Protein AF-A0A953Y0J9-F1 (afdb_monomer)

Mean predicted aligned error: 14.59 Å

Nearest PDB structures (foldseek):
  4cnb-assembly2_B  TM=7.141E-01  e=1.937E-05  Mytilus galloprovincialis
  4cnb-assembly1_A  TM=7.232E-01  e=3.035E-05  Mytilus galloprovincialis
  4cn8-assembly1_A  TM=5.629E-01  e=8.719E-06  Mytilus galloprovincialis
  4cn9-assembly2_B  TM=5.737E-01  e=2.486E-05  Mytilus galloprovincialis
  6ylh-assembly1_v  TM=3.570E-01  e=8.103E-03  Saccharomyces cerevisiae

Solvent-accessible surface area (backbone atoms only — not comparable to full-atom values): 30878 Å² total; per-residue (Å²): 134,85,84,88,88,84,81,89,81,79,84,79,80,80,78,79,81,80,83,84,78,79,81,82,81,79,79,92,81,83,91,87,83,90,86,84,88,82,85,91,86,89,91,89,84,82,89,84,89,86,85,86,86,90,81,86,88,82,86,88,76,89,83,81,81,85,77,81,74,81,77,76,80,75,76,78,78,69,58,61,46,43,30,31,29,31,40,99,37,77,64,42,66,24,9,68,36,68,49,91,88,36,57,75,74,46,74,46,45,51,53,31,43,36,46,30,79,79,51,70,44,94,65,15,33,35,30,47,45,75,72,70,48,71,32,16,34,57,38,90,36,41,47,80,43,82,31,45,32,47,68,60,89,87,57,60,59,67,32,63,57,84,61,38,51,77,76,33,53,71,67,53,60,73,91,46,86,88,47,55,62,48,38,40,48,49,44,48,51,45,46,73,48,68,85,26,70,69,39,46,44,52,35,44,55,30,51,71,44,93,47,61,67,46,24,34,50,19,52,62,34,56,55,47,50,40,59,65,53,48,37,25,57,36,21,54,31,33,53,54,41,34,45,61,34,58,74,53,81,91,41,73,52,35,22,54,50,29,50,51,51,51,19,49,68,73,36,46,86,70,90,64,55,60,67,51,49,55,48,47,34,74,76,49,48,54,65,52,18,35,51,44,31,72,37,65,36,75,47,49,77,88,73,80,92,74,61,68,64,58,45,53,52,50,42,50,33,45,53,49,40,48,71,47,15,40,37,40,35,38,37,34,49,25,35,72,86,35,54,65,57,49,51,52,51,56,68,42,41,56,55,48,43,50,54,47,48,71,76,33,51,54,92,41,35,26,36,26,38,38,32,20,42,74,48,71,76,49,72,41,52,55,37,52,49,92,58,40,55,67,60,56,64,69,62,67,77,47,78,65,95,79,69,85,66,75,49,29,19,54,44,52,39,52,51,56,61,73,34,78,81,28,59,76,72,66,86,74,30,50,37,39,37,42,38,38,43,46,49,32,51,69,46,58,68,58,36,48,52,52,36,44,57,38,30,78,67,63,33,32,25,27,26,33,38,41,83,48,54,83,92,45,60,89,58,68,20,62,69,62,46,45,48,46,7,52,54,10,71,36,49,70,44,68,68,79,47,78,66,57,54,48,33,50,54,51,23,72,69,57,38,74,94,46,45,66,63,45,40,50,49,52,52,48,50,41,74,61,54,60,77,78,86,124

pLDDT: mean 79.39, std 17.41, range [27.94, 97.31]

Sequence (534 aa):
PAPEPGLLGGPEPEEPPPPVEPEPSEPEAPVEPPVEVEPVEPPVEAEPAEAPVAVLAEPDPAPVAPQEAPEPPAPAPPTEALYAVVREAEALNLRSGPGTSFGVVRVAKLGEWLRASGEVRSGWQELELADGRRAWGSSRFLELKRVPLAVDASRPELDTGEGDAQRFPTLAAHDHETEWYERAFEINRLVDGALTAHVLSGLRLALKDPRPLNRAFALRGLRRYPRELLLGVGSQGLVEGLIEQLSEVHEAFVPKVAAELLGRLAGDDEARDAEGWQTWWREHGEAEARELARGPLPVPAALAADGGTRVRELSGAVSRVRKQGLDVVFLLDVTKSMGEELRTVKSQVREIVSLLSLLLDTKKVRLGFVAYGDEVVDWQYLIPPARFPERLDEVQIFDDPKDATIEEGISVALRATFDKRMRWGKSKRRRVVLLLADAPPLDPDLCRQIVQAAARQDFVLSSLIAEPPDYAKHKPADAILTELAKLGGGEVAPLSSPEELLVHILTLAFGPDYVQDLRLLVRAYRDVRPQRVE

Secondary structure (DSSP, 8-state):
---------PPPPPPPPPP-PPPP-PPP-----PPPP---------------------PPPP--PPPPPPPPPPPPPPSEEEEEEE-S-SEEEEESSSSTTSPEEEEEETT-EEEEEEEEETTEEEEE-TTS-EEEEEGGGEEEEEEEEE--TTS-SS---TTHHHH-HHHH--S-GGGHHHHHHHHHHHHHS---HHHHHHHHHHTT-SSHHHHHHHHHHHTTS-HHHIIIIIHHHHHHHHHHHTT--S-THHHHHHHHHHHHHHTS-----HHHHHHHIIIIIHHHHHHHHHS-EE------S--HHHHHHHHHHHHHHHHH-EEEEEEEE-SSTTHHHHHHHHHHHHHHHHHHHHHS-TTTEEEEEEEESSSEEEEEEEE-GGGHHHHHHTPPPP--TT---S-B-HHHHHHHHTSGGG-PPPTTSEEEEEEEESS-BS-HHHHHHHHHHHHTTTEEEEEEEPPPPGGGTTS-SHHHHHHHHHHTEEEEEES--HHHHHHHHHHHHH-GGGHHHHHHHHHHHHHHS-----

Foldseek 3Di:
DDDDDDDDDDDDDDDDDDDDDDDDDDDDDDDDDDDDDDDDDDDDDDDDDDDDDDDDDDDDDDDDDDDDDPDDPDPDADFKWKKKFFADDQKWFWFLDADPPGDGPDIDGHLAIFTFPPDDDPQWTWTAALVRHITTTRNVRIDMDMFTWDADPVADLADQLPCLCVLCVQLVPQPPPPQVVLLLLVLLVLLVDDQALNSLSSLLSQLPHPDVLSVLSSLNSLSNHQLLCCLQRVGPSSLLSLLVQCPDDPFPSRNVSSLVSLCRNVSHNDDDHSVRSVVCCVPPSSVSNSVSNRGIDGHHPDDDPPPSVVSVLLSVLLVLQQVQAAEEEEEAEQAPQCVVVLVLCLVLLVVLLVVCVVSHVQVRYWYWYFYFWQATDDIGATDGSVCVSVVSVPDHRDYDVPDPDLAGNVLNSLVVCPDCVSVDDDLSHQAEYEYEDFGAHPDLPSLLVSLLVVLVSNYQYAYAHEHHPPVCVVPGNVVSNQVSNVSRVHHYDYSPDSLVVSLRVVCSSRHVVCSPSSSSSSVSCCVSPPDPPD

Structure (mmCIF, N/CA/C/O backbone):
data_AF-A0A953Y0J9-F1
#
_entry.id   AF-A0A953Y0J9-F1
#
loop_
_atom_site.group_PDB
_atom_site.id
_atom_site.type_symbol
_atom_site.label_atom_id
_atom_site.label_alt_id
_atom_site.label_comp_id
_atom_site.label_asym_id
_atom_site.label_entity_id
_atom_site.label_seq_id
_atom_site.pdbx_PDB_ins_code
_atom_site.Cartn_x
_atom_site.Cartn_y
_atom_site.Cartn_z
_atom_site.occupancy
_atom_site.B_iso_or_equiv
_atom_site.auth_seq_id
_atom_site.auth_comp_id
_atom_site.auth_asym_id
_atom_site.auth_atom_id
_atom_site.pdbx_PDB_model_num
ATOM 1 N N . PRO A 1 1 ? 4.252 13.970 -78.227 1.00 41.56 1 PRO A N 1
ATOM 2 C CA . PRO A 1 1 ? 2.897 14.559 -78.304 1.00 41.56 1 PRO A CA 1
ATOM 3 C C . PRO A 1 1 ? 2.414 14.980 -76.911 1.00 41.56 1 PRO A C 1
ATOM 5 O O . PRO A 1 1 ? 1.982 14.143 -76.127 1.00 41.56 1 PRO A O 1
ATOM 8 N N . ALA A 1 2 ? 2.559 16.272 -76.608 1.00 39.88 2 ALA A N 1
ATOM 9 C CA . AL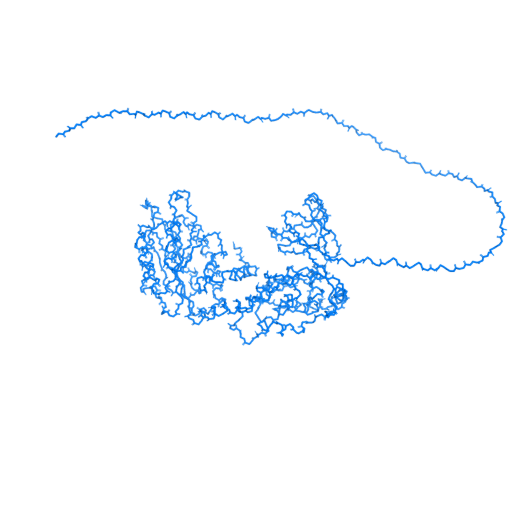A A 1 2 ? 1.744 16.935 -75.594 1.00 39.88 2 ALA A CA 1
ATOM 10 C C . ALA A 1 2 ? 0.282 17.007 -76.079 1.00 39.88 2 ALA A C 1
ATOM 12 O O . ALA A 1 2 ? 0.032 16.925 -77.288 1.00 39.88 2 ALA A O 1
ATOM 13 N N . PRO A 1 3 ? -0.660 17.180 -75.145 1.00 45.94 3 PRO A N 1
ATOM 14 C CA . PRO A 1 3 ? -1.316 18.483 -75.095 1.00 45.94 3 PRO A CA 1
ATOM 15 C C . PRO A 1 3 ? -1.404 19.066 -73.674 1.00 45.94 3 PRO A C 1
ATOM 17 O O . PRO A 1 3 ? -1.653 18.361 -72.700 1.00 45.94 3 PRO A O 1
ATOM 20 N N . GLU A 1 4 ? -1.189 20.379 -73.605 1.00 37.09 4 GLU A N 1
ATOM 21 C CA . GLU A 1 4 ? -1.528 21.296 -72.506 1.00 37.09 4 GLU A CA 1
ATOM 22 C C . GLU A 1 4 ? -3.006 21.788 -72.632 1.00 37.09 4 GLU A C 1
ATOM 24 O O . GLU A 1 4 ? -3.716 21.312 -73.521 1.00 37.09 4 GLU A O 1
ATOM 29 N N . PRO A 1 5 ? -3.461 22.851 -71.925 1.00 51.12 5 PRO A N 1
ATOM 30 C CA . PRO A 1 5 ? -3.711 22.974 -70.482 1.00 51.12 5 PRO A CA 1
ATOM 31 C C . PRO A 1 5 ? -5.147 23.492 -70.194 1.00 51.12 5 PRO A C 1
ATOM 33 O O . PRO A 1 5 ? -5.837 24.000 -71.076 1.00 51.12 5 PRO A O 1
ATOM 36 N N . GLY A 1 6 ? -5.602 23.427 -68.937 1.00 34.94 6 GLY A N 1
ATOM 37 C CA . GLY A 1 6 ? -6.931 23.904 -68.527 1.00 34.94 6 GLY A CA 1
ATOM 38 C C . GLY A 1 6 ? -6.943 24.634 -67.183 1.00 34.94 6 GLY A C 1
ATOM 39 O O . GLY A 1 6 ? -7.206 24.020 -66.162 1.00 34.94 6 GLY A O 1
ATOM 40 N N . LEU A 1 7 ? -6.650 25.937 -67.241 1.00 39.28 7 LEU A N 1
ATOM 41 C CA . LEU A 1 7 ? -7.246 27.064 -66.496 1.00 39.28 7 LEU A CA 1
ATOM 42 C C . LEU A 1 7 ? -7.455 26.982 -64.963 1.00 39.28 7 LEU A C 1
ATOM 44 O O . LEU A 1 7 ? -8.443 26.456 -64.468 1.00 39.28 7 LEU A O 1
ATOM 48 N N . LEU A 1 8 ? -6.555 27.684 -64.260 1.00 37.06 8 LEU A N 1
ATOM 49 C CA . LEU A 1 8 ? -6.815 28.820 -63.352 1.00 37.06 8 LEU A CA 1
ATOM 50 C C . LEU A 1 8 ? -8.078 28.774 -62.463 1.00 37.06 8 LEU A C 1
ATOM 52 O O . LEU A 1 8 ? -9.152 29.206 -62.874 1.00 37.06 8 LEU A O 1
ATOM 56 N N . GLY A 1 9 ? -7.878 28.433 -61.188 1.00 35.03 9 GLY A N 1
ATOM 57 C CA . GLY A 1 9 ? -8.677 28.921 -60.060 1.00 35.03 9 GLY A CA 1
ATOM 58 C C . GLY A 1 9 ? -7.736 29.595 -59.061 1.00 35.03 9 GLY A C 1
ATOM 59 O O . GLY A 1 9 ? -6.919 28.921 -58.440 1.00 35.03 9 GLY A O 1
ATOM 60 N N . GLY A 1 10 ? -7.772 30.927 -58.991 1.00 36.12 10 GLY A N 1
ATOM 61 C CA . GLY A 1 10 ? -7.053 31.698 -57.972 1.00 36.12 10 GLY A CA 1
ATOM 62 C C . GLY A 1 10 ? -7.687 31.523 -56.585 1.00 36.12 10 GLY A C 1
ATOM 63 O O . GLY A 1 10 ? -8.842 31.106 -56.505 1.00 36.12 10 GLY A O 1
ATOM 64 N N . PRO A 1 11 ? -6.948 31.824 -55.504 1.00 45.25 11 PRO A N 1
ATOM 65 C CA . PRO A 1 11 ? -7.455 31.698 -54.143 1.00 45.25 11 PRO A CA 1
ATOM 66 C C . PRO A 1 11 ? -8.556 32.734 -53.884 1.00 45.25 11 PRO A C 1
ATOM 68 O O . PRO A 1 11 ? -8.366 33.926 -54.134 1.00 45.25 11 PRO A O 1
ATOM 71 N N . GLU A 1 12 ? -9.703 32.275 -53.383 1.00 47.00 12 GLU A N 1
ATOM 72 C CA . GLU A 1 12 ? -10.682 33.147 -52.735 1.00 47.00 12 GLU A CA 1
ATOM 73 C C . GLU A 1 12 ? -10.021 33.806 -51.509 1.00 47.00 12 GLU A C 1
ATOM 75 O O . GLU A 1 12 ? -9.309 33.126 -50.765 1.00 47.00 12 GLU A O 1
ATOM 80 N N . PRO A 1 13 ? -10.190 35.121 -51.297 1.00 46.34 13 PRO A N 1
ATOM 81 C CA . PRO A 1 13 ? -9.700 35.769 -50.092 1.00 46.34 13 PRO A CA 1
ATOM 82 C C . PRO A 1 13 ? -10.580 35.356 -48.906 1.00 46.34 13 PRO A C 1
ATOM 84 O O . PRO A 1 13 ? -11.787 35.591 -48.924 1.00 46.34 13 PRO A O 1
ATOM 87 N N . GLU A 1 14 ? -9.978 34.757 -47.877 1.00 48.25 14 GLU A N 1
ATOM 88 C CA . GLU A 1 14 ? -10.623 34.592 -46.572 1.00 48.25 14 GLU A CA 1
ATOM 89 C C . GLU A 1 14 ? -11.014 35.971 -46.020 1.00 48.25 14 GLU A C 1
ATOM 91 O O . GLU A 1 14 ? -10.190 36.887 -45.928 1.00 48.25 14 GLU A O 1
ATOM 96 N N . GLU A 1 15 ? -12.294 36.121 -45.684 1.00 51.50 15 GLU A N 1
ATOM 97 C CA . GLU A 1 15 ? -12.830 37.299 -45.010 1.00 51.50 15 GLU A CA 1
ATOM 98 C C . GLU A 1 15 ? -12.150 37.489 -43.639 1.00 51.50 15 GLU A C 1
ATOM 100 O O . GLU A 1 15 ? -11.985 36.521 -42.891 1.00 51.50 15 GLU A O 1
ATOM 105 N N . PRO A 1 16 ? -11.761 38.723 -43.267 1.00 60.84 16 PRO A N 1
ATOM 106 C CA . PRO A 1 16 ? -11.213 38.987 -41.944 1.00 60.84 16 PRO A CA 1
ATOM 107 C C . PRO A 1 16 ? -12.293 38.797 -40.863 1.00 60.84 16 PRO A C 1
ATOM 109 O O . PRO A 1 16 ? -13.452 39.159 -41.087 1.00 60.84 16 PRO A O 1
ATOM 112 N N . PRO A 1 17 ? -11.935 38.276 -39.673 1.00 62.69 17 PRO A N 1
ATOM 113 C CA . PRO A 1 17 ? -12.894 38.084 -38.593 1.00 62.69 17 PRO A CA 1
ATOM 114 C C . PRO A 1 17 ? -13.471 39.431 -38.119 1.00 62.69 17 PRO A C 1
ATOM 116 O O . PRO A 1 17 ? -12.769 40.449 -38.143 1.00 62.69 17 PRO A O 1
ATOM 119 N N . PRO A 1 18 ? -14.741 39.457 -37.676 1.00 58.59 18 PRO A N 1
ATOM 120 C CA . PRO A 1 18 ? -15.395 40.681 -37.232 1.00 58.59 18 PRO A CA 1
ATOM 121 C C . PRO A 1 18 ? -14.730 41.249 -35.964 1.00 58.59 18 PRO A C 1
ATOM 123 O O . PRO A 1 18 ? -14.174 40.492 -35.163 1.00 58.59 18 PRO A O 1
ATOM 126 N N . PRO A 1 19 ? -14.775 42.579 -35.761 1.00 53.16 19 PRO A N 1
ATOM 127 C CA . PRO A 1 19 ? -14.197 43.212 -34.584 1.00 53.16 19 PRO A CA 1
ATOM 128 C C . PRO A 1 19 ? -14.924 42.762 -33.311 1.00 53.16 19 PRO A C 1
ATOM 130 O O . PRO A 1 19 ? -16.151 42.716 -33.264 1.00 53.16 19 PRO A O 1
ATOM 133 N N . VAL A 1 20 ? -14.142 42.451 -32.278 1.00 54.75 20 VAL A N 1
ATOM 134 C CA . VAL A 1 20 ? -14.625 42.144 -30.928 1.00 54.75 20 VAL A CA 1
ATOM 135 C C . VAL A 1 20 ? -15.276 43.402 -30.350 1.00 54.75 20 VAL A C 1
ATOM 137 O O . VAL A 1 20 ? -14.601 44.408 -30.124 1.00 54.75 20 VAL A O 1
ATOM 140 N N . GLU A 1 21 ? -16.591 43.354 -30.143 1.00 45.31 21 GLU A N 1
ATOM 141 C CA . GLU A 1 21 ? -17.321 44.379 -29.399 1.00 45.31 21 GLU A CA 1
ATOM 142 C C . GLU A 1 21 ? -16.913 44.333 -27.912 1.00 45.31 21 GLU A C 1
ATOM 144 O O . GLU A 1 21 ? -16.786 43.244 -27.347 1.00 45.31 21 GLU A O 1
ATOM 149 N N . PRO A 1 22 ? -16.672 45.487 -27.263 1.00 48.75 22 PRO A N 1
ATOM 150 C CA . PRO A 1 22 ? -16.340 45.534 -25.844 1.00 48.75 22 PRO A CA 1
ATOM 151 C C . PRO A 1 22 ? -17.555 45.156 -24.988 1.00 48.75 22 PRO A C 1
ATOM 153 O O . PRO A 1 22 ? -18.668 45.623 -25.237 1.00 48.75 22 PRO A O 1
ATOM 156 N N . GLU A 1 23 ? -17.329 44.328 -23.965 1.00 45.69 23 GLU A N 1
ATOM 157 C CA . GLU A 1 23 ? -18.358 43.934 -22.999 1.00 45.69 23 GLU A CA 1
ATOM 158 C C . GLU A 1 23 ? -19.020 45.161 -22.338 1.00 45.69 23 GLU A C 1
ATOM 160 O O . GLU A 1 23 ? -18.331 46.128 -21.986 1.00 45.69 23 GLU A O 1
ATOM 165 N N . PRO A 1 24 ? -20.351 45.144 -22.147 1.00 42.44 24 PRO A N 1
ATOM 166 C CA . PRO A 1 24 ? -21.069 46.243 -21.528 1.00 42.44 24 PRO A CA 1
ATOM 167 C C . PRO A 1 24 ? -20.784 46.293 -20.023 1.00 42.44 24 PRO A C 1
ATOM 169 O O . PRO A 1 24 ? -21.099 45.373 -19.272 1.00 42.44 24 PRO A O 1
ATOM 172 N N . SER A 1 25 ? -20.228 47.418 -19.579 1.00 47.56 25 SER A N 1
ATOM 173 C CA . SER A 1 25 ? -20.209 47.835 -18.179 1.00 47.56 25 SER A CA 1
ATOM 174 C C . SER A 1 25 ? -21.644 47.984 -17.665 1.00 47.56 25 SER A C 1
ATOM 176 O O . SER A 1 25 ? -22.372 48.872 -18.119 1.00 47.56 25 SER A O 1
ATOM 178 N N . GLU A 1 26 ? -22.054 47.125 -16.733 1.00 42.53 26 GLU A N 1
ATOM 179 C CA . GLU A 1 26 ? -23.342 47.254 -16.050 1.00 42.53 26 GLU A CA 1
ATOM 180 C C . GLU A 1 26 ? -23.350 48.407 -15.024 1.00 42.53 26 GLU A C 1
ATOM 182 O O . GLU A 1 26 ? -22.299 48.795 -14.506 1.00 42.53 26 GLU A O 1
ATOM 187 N N . PRO A 1 27 ? -24.531 49.005 -14.776 1.00 41.66 27 PRO A N 1
ATOM 188 C CA . PRO A 1 27 ? -24.661 50.392 -14.350 1.00 41.66 27 PRO A CA 1
ATOM 189 C C . PRO A 1 27 ? -24.643 50.580 -12.828 1.00 41.66 27 PRO A C 1
ATOM 191 O O . PRO A 1 27 ? -25.294 49.852 -12.079 1.00 41.66 27 PRO A O 1
ATOM 194 N N . GLU A 1 28 ? -23.981 51.650 -12.384 1.00 42.78 28 GLU A N 1
ATOM 195 C CA . GLU A 1 28 ? -24.227 52.261 -11.076 1.00 42.78 28 GLU A CA 1
ATOM 196 C C . GLU A 1 28 ? -25.669 52.793 -10.994 1.00 42.78 28 GLU A C 1
ATOM 198 O O . GLU A 1 28 ? -26.150 53.492 -11.889 1.00 42.78 28 GLU A O 1
ATOM 203 N N . ALA A 1 29 ? -26.339 52.508 -9.876 1.00 41.97 29 ALA A N 1
ATOM 204 C CA . ALA A 1 29 ? -27.599 53.125 -9.467 1.00 41.97 29 ALA A CA 1
ATOM 205 C C . ALA A 1 29 ? -27.553 53.466 -7.954 1.00 41.97 29 ALA A C 1
ATOM 207 O O . ALA A 1 29 ? -26.759 52.872 -7.225 1.00 41.97 29 ALA A O 1
ATOM 208 N N . PRO A 1 30 ? -28.336 54.456 -7.477 1.00 41.94 30 PRO A N 1
ATOM 209 C CA . PRO A 1 30 ? -27.797 55.540 -6.650 1.00 41.94 30 PRO A CA 1
ATOM 210 C C . PRO A 1 30 ? -28.128 55.512 -5.139 1.00 41.94 30 PRO A C 1
ATOM 212 O O . PRO A 1 30 ? -29.085 54.894 -4.689 1.00 41.94 30 PRO A O 1
ATOM 215 N N . VAL A 1 31 ? -27.286 56.271 -4.424 1.00 46.12 31 VAL A N 1
ATOM 216 C CA . VAL A 1 31 ? -27.295 56.888 -3.072 1.00 46.12 31 VAL A CA 1
ATOM 217 C C . VAL A 1 31 ? -28.634 57.020 -2.320 1.00 46.12 31 VAL A C 1
ATOM 219 O O . VAL A 1 31 ? -29.595 57.485 -2.914 1.00 46.12 31 VAL A O 1
ATOM 222 N N . GLU A 1 32 ? -28.614 56.830 -0.985 1.00 40.16 32 GLU A N 1
ATOM 223 C CA . GLU A 1 32 ? -29.339 57.651 0.023 1.00 40.16 32 GLU A CA 1
ATOM 224 C C . GLU A 1 32 ? -28.643 57.596 1.428 1.00 40.16 32 GLU A C 1
ATOM 226 O O . GLU A 1 32 ? -27.795 56.725 1.634 1.00 40.16 32 GLU A O 1
ATOM 231 N N . PRO A 1 33 ? -28.868 58.569 2.353 1.00 46.34 33 PRO A N 1
ATOM 232 C CA . PRO A 1 33 ? -27.852 59.208 3.220 1.00 46.34 33 PRO A CA 1
ATOM 233 C C . PRO A 1 33 ? -27.797 58.684 4.681 1.00 46.34 33 PRO A C 1
ATOM 235 O O . PRO A 1 33 ? -28.583 57.811 5.048 1.00 46.34 33 PRO A O 1
ATOM 238 N N . PRO A 1 34 ? -26.873 59.183 5.543 1.00 41.00 34 PRO A N 1
ATOM 239 C CA . PRO A 1 34 ? -26.620 58.588 6.856 1.00 41.00 34 PRO A CA 1
ATOM 240 C C . PRO A 1 34 ? -27.686 58.978 7.887 1.00 41.00 34 PRO A C 1
ATOM 242 O O . PRO A 1 34 ? -28.105 60.133 7.949 1.00 41.00 34 PRO A O 1
ATOM 245 N N . VAL A 1 35 ? -28.082 58.021 8.732 1.00 44.56 35 VAL A N 1
ATOM 246 C CA . VAL A 1 35 ? -28.943 58.277 9.894 1.00 44.56 35 VAL A CA 1
ATOM 247 C C . VAL A 1 35 ? -28.078 58.540 11.124 1.00 44.56 35 VAL A C 1
ATOM 249 O O . VAL A 1 35 ? -27.205 57.753 11.489 1.00 44.56 35 VAL A O 1
ATOM 252 N N . GLU A 1 36 ? -28.345 59.700 11.702 1.00 38.47 36 GLU A N 1
ATOM 253 C CA . GLU A 1 36 ? -27.726 60.354 12.847 1.00 38.47 36 GLU A CA 1
ATOM 254 C C . GLU A 1 36 ? -28.072 59.645 14.171 1.00 38.47 36 GLU A C 1
ATOM 256 O O . GLU A 1 36 ? -29.172 59.122 14.355 1.00 38.47 36 GLU A O 1
ATOM 261 N N . VAL A 1 37 ? -27.101 59.611 15.085 1.00 44.25 37 VAL A N 1
ATOM 262 C CA . VAL A 1 37 ? -27.178 59.024 16.431 1.00 44.25 37 VAL A CA 1
ATOM 263 C C . VAL A 1 37 ? -27.525 60.123 17.428 1.00 44.25 37 VAL A C 1
ATOM 265 O O . VAL A 1 37 ? -26.830 61.129 17.422 1.00 44.25 37 VAL A O 1
ATOM 268 N N . GLU A 1 38 ? -28.485 59.901 18.332 1.00 39.75 38 GLU A N 1
ATOM 269 C CA . GLU A 1 38 ? -28.711 60.704 19.553 1.00 39.75 38 GLU A CA 1
ATOM 270 C C . GLU A 1 38 ? -29.519 59.886 20.607 1.00 39.75 38 GLU A C 1
ATOM 272 O O . GLU A 1 38 ? -30.069 58.841 20.252 1.00 39.75 38 GLU A O 1
ATOM 277 N N . PRO A 1 39 ? -29.493 60.223 21.919 1.00 44.19 39 PRO A N 1
ATOM 278 C CA . PRO A 1 39 ? -28.863 59.369 22.935 1.00 44.19 39 PRO A CA 1
ATOM 279 C C . PRO A 1 39 ? -29.790 58.798 24.036 1.00 44.19 39 PRO A C 1
ATOM 281 O O . PRO A 1 39 ? -30.981 59.077 24.126 1.00 44.19 39 PRO A O 1
ATOM 284 N N . VAL A 1 40 ? -29.162 57.974 24.883 1.00 42.91 40 VAL A N 1
ATOM 285 C CA . VAL A 1 40 ? -29.606 57.347 26.148 1.00 42.91 40 VAL A CA 1
ATOM 286 C C . VAL A 1 40 ? -29.927 58.375 27.244 1.00 42.91 40 VAL A C 1
ATOM 288 O O . VAL A 1 40 ? -29.127 59.291 27.391 1.00 42.91 40 VAL A O 1
ATOM 291 N N . GLU A 1 41 ? -30.981 58.156 28.062 1.00 38.28 41 GLU A N 1
ATOM 292 C CA . GLU A 1 41 ? -31.022 58.341 29.545 1.00 38.28 41 GLU A CA 1
ATOM 293 C C . GLU A 1 41 ? -32.417 57.991 30.181 1.00 38.28 41 GLU A C 1
ATOM 295 O O . GLU A 1 41 ? -33.356 57.783 29.416 1.00 38.28 41 GLU A O 1
ATOM 300 N N . PRO A 1 42 ? -32.596 57.788 31.520 1.00 46.62 42 PRO A N 1
ATOM 301 C CA . PRO A 1 42 ? -32.577 56.444 32.128 1.00 46.62 42 PRO A CA 1
ATOM 302 C C . PRO A 1 42 ? -33.807 56.193 33.092 1.00 46.62 42 PRO A C 1
ATOM 304 O O . PRO A 1 42 ? -34.894 56.648 32.739 1.00 46.62 42 PRO A O 1
ATOM 307 N N . PRO A 1 43 ? -33.774 55.422 34.220 1.00 53.34 43 PRO A N 1
ATOM 308 C CA . PRO A 1 43 ? -34.916 54.614 34.689 1.00 53.34 43 PRO A CA 1
ATOM 309 C C . PRO A 1 43 ? -35.698 55.224 35.875 1.00 53.34 43 PRO A C 1
ATOM 311 O O . PRO A 1 43 ? -35.191 56.094 36.580 1.00 53.34 43 PRO A O 1
ATOM 314 N N . VAL A 1 44 ? -36.903 54.713 36.171 1.00 39.97 44 VAL A N 1
ATOM 315 C CA . VAL A 1 44 ? -37.575 54.964 37.464 1.00 39.97 44 VAL A CA 1
ATOM 316 C C . VAL A 1 44 ? -38.242 53.692 37.992 1.00 39.97 44 VAL A C 1
ATOM 318 O O . VAL A 1 44 ? -39.017 53.032 37.303 1.00 39.97 44 VAL A O 1
ATOM 321 N N . GLU A 1 45 ? -37.889 53.379 39.233 1.00 33.78 45 GLU A N 1
ATOM 322 C CA . GLU A 1 45 ? -38.284 52.251 40.071 1.00 33.78 45 GLU A CA 1
ATOM 323 C C . GLU A 1 45 ? -39.303 52.712 41.144 1.00 33.78 45 GLU A C 1
ATOM 325 O O . GLU A 1 45 ? -39.308 53.883 41.522 1.00 33.78 45 GLU A O 1
ATOM 330 N N . ALA A 1 46 ? -40.075 51.744 41.663 1.00 31.88 46 ALA A N 1
ATOM 331 C CA . ALA A 1 46 ? -40.767 51.686 42.968 1.00 31.88 46 ALA A CA 1
ATOM 332 C C . ALA A 1 46 ? -42.151 52.367 43.193 1.00 31.88 46 ALA A C 1
ATOM 334 O O . ALA A 1 46 ? -42.239 53.576 43.364 1.00 31.88 46 ALA A O 1
ATOM 335 N N . GLU A 1 47 ? -43.185 51.498 43.293 1.00 33.62 47 GLU A N 1
ATOM 336 C CA . GLU A 1 47 ? -44.129 51.255 44.432 1.00 33.62 47 GLU A CA 1
ATOM 337 C C . GLU A 1 47 ? -44.947 52.408 45.096 1.00 33.62 47 GLU A C 1
ATOM 339 O O . GLU A 1 47 ? -44.610 53.570 44.895 1.00 33.62 47 GLU A O 1
ATOM 344 N N . PRO A 1 48 ? -45.990 52.162 45.954 1.00 44.66 48 PRO A N 1
ATOM 345 C CA . PRO A 1 48 ? -46.561 50.893 46.473 1.00 44.66 48 PRO A CA 1
ATOM 346 C C . PRO A 1 48 ? -48.121 50.780 46.546 1.00 44.66 48 PRO A C 1
ATOM 348 O O . PRO A 1 48 ? -48.866 51.741 46.399 1.00 44.66 48 PRO A O 1
ATOM 351 N N . ALA A 1 49 ? -48.554 49.545 46.849 1.00 31.56 49 ALA A N 1
ATOM 352 C CA . ALA A 1 49 ? -49.611 49.063 47.766 1.00 31.56 49 ALA A CA 1
ATOM 353 C C . ALA A 1 49 ? -50.969 49.780 47.964 1.00 31.56 49 ALA A C 1
ATOM 355 O O . ALA A 1 49 ? -51.041 50.896 48.462 1.00 31.56 49 ALA A O 1
ATOM 356 N N . GLU A 1 50 ? -52.043 48.980 47.879 1.00 33.88 50 GLU A N 1
ATOM 357 C CA . GLU A 1 50 ? -53.120 48.987 48.882 1.00 33.88 50 GLU A CA 1
ATOM 358 C C . GLU A 1 50 ? -53.722 47.574 49.059 1.00 33.88 50 GLU A C 1
ATOM 360 O O . GLU A 1 50 ? -54.005 46.857 48.101 1.00 33.88 50 GLU A O 1
ATOM 365 N N . ALA A 1 51 ? -53.897 47.178 50.318 1.00 35.16 51 ALA A N 1
ATOM 366 C CA . ALA A 1 51 ? -54.640 46.017 50.820 1.00 35.16 51 ALA A CA 1
ATOM 367 C C . ALA A 1 51 ? -55.589 46.543 51.927 1.00 35.16 51 ALA A C 1
ATOM 369 O O . ALA A 1 51 ? -55.458 47.718 52.278 1.00 35.16 51 ALA A O 1
ATOM 370 N N . PRO A 1 52 ? -56.429 45.749 52.628 1.00 49.03 52 PRO A N 1
ATOM 371 C CA . PRO A 1 52 ? -56.998 44.415 52.378 1.00 49.03 52 PRO A CA 1
ATOM 372 C C . PRO A 1 52 ? -58.541 44.389 52.595 1.00 49.03 52 PRO A C 1
ATOM 374 O O . PRO A 1 52 ? -59.110 45.318 53.159 1.00 49.03 52 PRO A O 1
ATOM 377 N N . VAL A 1 53 ? -59.231 43.279 52.295 1.00 35.78 53 VAL A N 1
ATOM 378 C CA . VAL A 1 53 ? -60.453 42.906 53.049 1.00 35.78 53 VAL A CA 1
ATOM 379 C C . VAL A 1 53 ? -60.453 41.403 53.317 1.00 35.78 53 VAL A C 1
ATOM 381 O O . VAL A 1 53 ? -60.392 40.587 52.402 1.00 35.78 53 VAL A O 1
ATOM 384 N N . ALA A 1 54 ? -60.497 41.066 54.604 1.00 34.97 54 ALA A N 1
ATOM 385 C CA . ALA A 1 54 ? -60.518 39.720 55.150 1.00 34.97 54 ALA A CA 1
ATOM 386 C C . ALA A 1 54 ? -61.937 39.133 55.156 1.00 34.97 54 ALA A C 1
ATOM 388 O O . ALA A 1 54 ? -62.874 39.803 55.590 1.00 34.97 54 ALA A O 1
ATOM 389 N N . VAL A 1 55 ? -62.076 37.857 54.780 1.00 39.12 55 VAL A N 1
ATOM 390 C CA . VAL A 1 55 ? -63.247 37.039 55.124 1.00 39.12 55 VAL A CA 1
ATOM 391 C C . VAL A 1 55 ? -62.787 35.655 55.601 1.00 39.12 55 VAL A C 1
ATOM 393 O O . VAL A 1 55 ? -62.242 34.861 54.846 1.00 39.12 55 VAL A O 1
ATOM 396 N N . LEU A 1 56 ? -62.969 35.486 56.910 1.00 36.84 56 LEU A N 1
ATOM 397 C CA . LEU A 1 56 ? -63.190 34.314 57.768 1.00 36.84 56 LEU A CA 1
ATOM 398 C C . LEU A 1 56 ? -63.048 32.895 57.176 1.00 36.84 56 LEU A C 1
ATOM 400 O O . LEU A 1 56 ? -63.702 32.526 56.207 1.00 36.84 56 LEU A O 1
ATOM 404 N N . ALA A 1 57 ? -62.252 32.088 57.884 1.00 36.25 57 ALA A N 1
ATOM 405 C CA . ALA A 1 57 ? -61.992 30.670 57.662 1.00 36.25 57 ALA A CA 1
ATOM 406 C C . ALA A 1 57 ? -63.065 29.744 58.273 1.00 36.25 57 ALA A C 1
ATOM 408 O O . ALA A 1 57 ? -63.542 29.989 59.381 1.00 36.25 57 ALA A O 1
ATOM 409 N N . GLU A 1 58 ? -63.326 28.624 57.593 1.00 40.09 58 GLU A N 1
ATOM 410 C CA . GLU A 1 58 ? -63.929 27.393 58.130 1.00 40.09 58 GLU A CA 1
ATOM 411 C C . GLU A 1 58 ? -63.009 26.186 57.809 1.00 40.09 58 GLU A C 1
ATOM 413 O O . GLU A 1 58 ? -62.184 26.294 56.899 1.00 40.09 58 GLU A O 1
ATOM 418 N N . PRO A 1 59 ? -63.061 25.080 58.586 1.00 46.34 59 PRO A N 1
ATOM 419 C CA . PRO A 1 59 ? -61.935 24.154 58.749 1.00 46.34 59 PRO A CA 1
ATOM 420 C C . PRO A 1 59 ? -61.864 23.006 57.720 1.00 46.34 59 PRO A C 1
ATOM 422 O O . PRO A 1 59 ? -62.869 22.569 57.165 1.00 46.34 59 PRO A O 1
ATOM 425 N N . ASP A 1 60 ? -60.635 22.510 57.534 1.00 40.31 60 ASP A N 1
ATOM 426 C CA . ASP A 1 60 ? -60.164 21.478 56.591 1.00 40.31 60 ASP A CA 1
ATOM 427 C C . ASP A 1 60 ? -60.926 20.138 56.592 1.00 40.31 60 ASP A C 1
ATOM 429 O O . ASP A 1 60 ? -61.146 19.543 57.654 1.00 40.31 60 ASP A O 1
ATOM 433 N N . PRO A 1 61 ? -61.107 19.524 55.407 1.00 43.44 61 PRO A N 1
ATOM 434 C CA . PRO A 1 61 ? -61.017 18.086 55.232 1.00 43.44 61 PRO A CA 1
ATOM 435 C C . PRO A 1 61 ? -59.673 17.729 54.568 1.00 43.44 61 PRO A C 1
ATOM 437 O O . PRO A 1 61 ? -59.425 18.076 53.415 1.00 43.44 61 PRO A O 1
ATOM 440 N N . ALA A 1 62 ? -58.809 16.975 55.255 1.00 49.56 62 ALA A N 1
ATOM 441 C CA . ALA A 1 62 ? -57.684 16.298 54.596 1.00 49.56 62 ALA A CA 1
ATOM 442 C C . ALA A 1 62 ? -58.222 15.422 53.448 1.00 49.56 62 ALA A C 1
ATOM 444 O O . ALA A 1 62 ? -59.258 14.778 53.663 1.00 49.56 62 ALA A O 1
ATOM 445 N N . PRO A 1 63 ? -57.570 15.358 52.260 1.00 46.00 63 PRO A N 1
ATOM 446 C CA . PRO A 1 63 ? -56.922 14.079 51.923 1.00 46.00 63 PRO A CA 1
ATOM 447 C C . PRO A 1 63 ? -55.818 14.060 50.816 1.00 46.00 63 PRO A C 1
ATOM 449 O O . PRO A 1 63 ? -55.707 14.934 49.965 1.00 46.00 63 PRO A O 1
ATOM 452 N N . VAL A 1 64 ? -55.119 12.912 50.811 1.00 44.03 64 VAL A N 1
ATOM 453 C CA . VAL A 1 64 ? -54.336 12.201 49.764 1.00 44.03 64 VAL A CA 1
ATOM 454 C C . VAL A 1 64 ? -52.982 12.769 49.302 1.00 44.03 64 VAL A C 1
ATOM 456 O O . VAL A 1 64 ? -52.881 13.817 48.677 1.00 44.03 64 VAL A O 1
ATOM 459 N N . ALA A 1 65 ? -51.932 11.973 49.537 1.00 54.56 65 ALA A N 1
ATOM 460 C CA . ALA A 1 65 ? -50.614 12.121 48.924 1.00 54.56 65 ALA A CA 1
ATOM 461 C C . ALA A 1 65 ? -50.690 12.050 47.379 1.00 54.56 65 ALA A C 1
ATOM 463 O O . ALA A 1 65 ? -51.511 11.290 46.858 1.00 54.56 65 ALA A O 1
ATOM 464 N N . PRO A 1 66 ? -49.836 12.771 46.629 1.00 46.97 66 PRO A N 1
ATOM 465 C CA . PRO A 1 66 ? -49.825 12.696 45.170 1.00 46.97 66 PRO A CA 1
ATOM 466 C C . PRO A 1 66 ? -49.480 11.276 44.702 1.00 46.97 66 PRO A C 1
ATOM 468 O O . PRO A 1 66 ? -48.427 10.746 45.052 1.00 46.97 66 PRO A O 1
ATOM 471 N N . GLN A 1 67 ? -50.353 10.656 43.906 1.00 49.03 67 GLN A N 1
ATOM 472 C CA . GLN A 1 67 ? -49.965 9.518 43.072 1.00 49.03 67 GLN A CA 1
ATOM 473 C C . GLN A 1 67 ? -49.070 10.042 41.945 1.00 49.03 67 GLN A C 1
ATOM 475 O O . GLN A 1 67 ? -49.485 10.926 41.194 1.00 49.03 67 GLN A O 1
ATOM 480 N N . GLU A 1 68 ? -47.856 9.502 41.830 1.00 52.91 68 GLU A N 1
ATOM 481 C CA . GLU A 1 68 ? -47.000 9.694 40.658 1.00 52.91 68 GLU A CA 1
ATOM 482 C C . GLU A 1 68 ? -47.754 9.244 39.401 1.00 52.91 68 GLU A C 1
ATOM 484 O O . GLU A 1 68 ? -48.240 8.114 39.307 1.00 52.91 68 GLU A O 1
ATOM 489 N N . ALA A 1 69 ? -47.886 10.159 38.440 1.00 57.81 69 ALA A N 1
ATOM 490 C CA . ALA A 1 69 ? -48.374 9.840 37.109 1.00 57.81 69 ALA A CA 1
ATOM 491 C C . ALA A 1 69 ? -47.397 8.856 36.433 1.00 57.81 69 ALA A C 1
ATOM 493 O O . ALA A 1 69 ? -46.188 8.995 36.621 1.00 57.81 69 ALA A O 1
ATOM 494 N N . PRO A 1 70 ? -47.881 7.881 35.640 1.00 54.34 70 PRO A N 1
ATOM 495 C CA . PRO A 1 70 ? -46.997 6.983 34.908 1.00 54.34 70 PRO A CA 1
ATOM 496 C C . PRO A 1 70 ? -46.109 7.800 33.963 1.00 54.34 70 PRO A C 1
ATOM 498 O O . PRO A 1 70 ? -46.613 8.618 33.188 1.00 54.34 70 PRO A O 1
ATOM 501 N N . GLU A 1 71 ? -44.796 7.583 34.050 1.00 49.53 71 GLU A N 1
ATOM 502 C CA . GLU A 1 71 ? -43.813 8.184 33.149 1.00 49.53 71 GLU A CA 1
ATOM 503 C C . GLU A 1 71 ? -44.225 7.939 31.684 1.00 49.53 71 GLU A C 1
ATOM 505 O O . GLU A 1 71 ? -44.638 6.822 31.341 1.00 49.53 71 GLU A O 1
ATOM 510 N N . PRO A 1 72 ? -44.153 8.961 30.807 1.00 65.31 72 PRO A N 1
ATOM 511 C CA . PRO A 1 72 ? -44.420 8.772 29.391 1.00 65.31 72 PRO A CA 1
ATOM 512 C C . PRO A 1 72 ? -43.537 7.643 28.836 1.00 65.31 72 PRO A C 1
ATOM 514 O O . PRO A 1 72 ? -42.368 7.550 29.217 1.00 65.31 72 PRO A O 1
ATOM 517 N N . PRO A 1 73 ? -44.060 6.782 27.939 1.00 56.97 73 PRO A N 1
ATOM 518 C CA . PRO A 1 73 ? -43.274 5.696 27.373 1.00 56.97 73 PRO A CA 1
ATOM 519 C C . PRO A 1 73 ? -42.029 6.278 26.704 1.00 56.97 73 PRO A C 1
ATOM 521 O O . PRO A 1 73 ? -42.132 7.205 25.896 1.00 56.97 73 PRO A O 1
ATOM 524 N N . ALA A 1 74 ? -40.863 5.742 27.072 1.00 59.97 74 ALA A N 1
ATOM 525 C CA . ALA A 1 74 ? -39.586 6.167 26.521 1.00 59.97 74 ALA A CA 1
ATOM 526 C C . ALA A 1 74 ? -39.651 6.182 24.978 1.00 59.97 74 ALA A C 1
ATOM 528 O O . ALA A 1 74 ? -40.233 5.263 24.386 1.00 59.97 74 ALA A O 1
ATOM 529 N N . PRO A 1 75 ? -39.095 7.215 24.316 1.00 66.31 75 PRO A N 1
ATOM 530 C CA . PRO A 1 75 ? -39.101 7.300 22.862 1.00 66.31 75 PRO A CA 1
ATOM 531 C C . PRO A 1 75 ? -38.486 6.033 22.262 1.00 66.31 75 PRO A C 1
ATOM 533 O O . PRO A 1 75 ? -37.485 5.519 22.763 1.00 66.31 75 PRO A O 1
ATOM 536 N N . ALA A 1 76 ? -39.104 5.517 21.195 1.00 61.31 76 ALA A N 1
ATOM 537 C CA . ALA A 1 76 ? -38.589 4.344 20.501 1.00 61.31 76 ALA A CA 1
ATOM 538 C C . ALA A 1 76 ? -37.130 4.595 20.069 1.00 61.31 76 ALA A C 1
ATOM 540 O O . ALA A 1 76 ? -36.828 5.694 19.587 1.00 61.31 76 ALA A O 1
ATOM 541 N N . PRO A 1 77 ? -36.224 3.613 20.241 1.00 66.12 77 PRO A N 1
ATOM 542 C CA . PRO A 1 77 ? -34.826 3.782 19.881 1.00 66.12 77 PRO A CA 1
ATOM 543 C C . PRO A 1 77 ? -34.694 4.164 18.399 1.00 66.12 77 PRO A C 1
ATOM 545 O O . PRO A 1 77 ? -35.438 3.637 17.565 1.00 66.12 77 PRO A O 1
ATOM 548 N N . PRO A 1 78 ? -33.762 5.069 18.050 1.00 69.00 78 PRO A N 1
ATOM 549 C CA . PRO A 1 78 ? -33.547 5.457 16.664 1.00 69.00 78 PRO A CA 1
ATOM 550 C C . PRO A 1 78 ? -33.174 4.228 15.823 1.00 69.00 78 PRO A C 1
ATOM 552 O O . PRO A 1 78 ? -32.397 3.378 16.255 1.00 69.00 78 PRO A O 1
ATOM 555 N N . THR A 1 79 ? -33.733 4.137 14.616 1.00 70.69 79 THR A N 1
ATOM 556 C CA . THR A 1 79 ? -33.524 3.009 13.689 1.00 70.69 79 THR A CA 1
ATOM 557 C C . THR A 1 79 ? -32.451 3.280 12.635 1.00 70.69 79 THR A C 1
ATOM 559 O O . THR A 1 79 ? -31.995 2.350 11.977 1.00 70.69 79 THR A O 1
ATOM 562 N N . GLU A 1 80 ? -32.025 4.533 12.467 1.00 76.44 80 GLU A N 1
ATOM 563 C CA . GLU A 1 80 ? -30.932 4.935 11.576 1.00 76.44 80 GLU A CA 1
ATOM 564 C C . GLU A 1 80 ? -30.090 6.036 12.233 1.00 76.44 80 GLU A C 1
ATOM 566 O O . GLU A 1 80 ? -30.616 6.905 12.929 1.00 76.44 80 GLU A O 1
ATOM 571 N N . ALA A 1 81 ? -28.783 6.018 11.980 1.00 80.94 81 ALA A N 1
ATOM 572 C CA . ALA A 1 81 ? -27.856 7.093 12.312 1.00 80.94 81 ALA A CA 1
ATOM 573 C C . ALA A 1 81 ? -27.321 7.746 11.035 1.00 80.94 81 ALA A C 1
ATOM 575 O O . ALA A 1 81 ? -27.098 7.077 10.022 1.00 80.94 81 ALA A O 1
ATOM 576 N N . LEU A 1 82 ? -27.090 9.057 11.090 1.00 85.00 82 LEU A N 1
ATOM 577 C CA . LEU A 1 82 ? -26.467 9.813 10.012 1.00 85.00 82 LEU A CA 1
ATOM 578 C C . LEU A 1 82 ? -25.017 10.129 10.384 1.00 85.00 82 LEU A C 1
ATOM 580 O O . LEU A 1 82 ? -24.739 10.644 11.465 1.00 85.00 82 LEU A O 1
ATOM 584 N N . TYR A 1 83 ? -24.103 9.850 9.465 1.00 84.94 83 TYR A N 1
ATOM 585 C CA . TYR A 1 83 ? -22.690 10.179 9.586 1.00 84.94 83 TYR A CA 1
ATOM 586 C C . TYR A 1 83 ? -22.257 11.086 8.444 1.00 84.94 83 TYR A C 1
ATOM 588 O O . TYR A 1 83 ? -22.749 10.952 7.328 1.00 84.94 83 TYR A O 1
ATOM 596 N N . ALA A 1 84 ? -21.315 11.978 8.714 1.00 86.38 84 ALA A N 1
ATOM 597 C CA . ALA A 1 84 ? -20.601 12.763 7.726 1.00 86.38 84 ALA A CA 1
ATOM 598 C C . ALA A 1 84 ? -19.154 12.265 7.636 1.00 86.38 84 ALA A C 1
ATOM 600 O O . ALA A 1 84 ? -18.459 12.181 8.650 1.00 86.38 84 ALA A O 1
ATOM 601 N N . VAL A 1 85 ? -18.710 11.934 6.426 1.00 83.75 85 VAL A N 1
ATOM 602 C CA . VAL A 1 85 ? -17.349 11.473 6.140 1.00 83.75 85 VAL A CA 1
ATOM 603 C C . VAL A 1 85 ? -16.575 12.597 5.481 1.00 83.75 85 VAL A C 1
ATOM 605 O O . VAL A 1 85 ? -16.998 13.090 4.435 1.00 83.75 85 VAL A O 1
ATOM 608 N N . VAL A 1 86 ? -15.436 12.982 6.057 1.00 83.00 86 VAL A N 1
ATOM 609 C CA . VAL A 1 86 ? -14.562 13.994 5.450 1.00 83.00 86 VAL A CA 1
ATOM 610 C C . VAL A 1 86 ? -13.975 13.453 4.148 1.00 83.00 86 VAL A C 1
ATOM 612 O O . VAL A 1 86 ? -13.307 12.418 4.140 1.00 83.00 86 VAL A O 1
ATOM 615 N N . ARG A 1 87 ? -14.208 14.161 3.046 1.00 80.31 87 ARG A N 1
ATOM 616 C CA . ARG A 1 87 ? -13.683 13.858 1.713 1.00 80.31 87 ARG A CA 1
ATOM 617 C C . ARG A 1 87 ? -12.894 15.045 1.172 1.00 80.31 87 ARG A C 1
ATOM 619 O O . ARG A 1 87 ? -13.172 16.185 1.529 1.00 80.31 87 ARG A O 1
ATOM 626 N N . GLU A 1 88 ? -11.929 14.749 0.301 1.00 59.19 88 GLU A N 1
ATOM 627 C CA . GLU A 1 88 ? -11.180 15.706 -0.540 1.00 59.19 88 GLU A CA 1
ATOM 628 C C . GLU A 1 88 ? -10.275 16.716 0.191 1.00 59.19 88 GLU A C 1
ATOM 630 O O . GLU A 1 88 ? -9.330 17.219 -0.407 1.00 59.19 88 GLU A O 1
ATOM 635 N N . ALA A 1 89 ? -10.495 16.978 1.480 1.00 66.88 89 ALA A N 1
ATOM 636 C CA . ALA A 1 89 ? -9.639 17.817 2.309 1.00 66.88 89 ALA A CA 1
ATOM 637 C C . ALA A 1 89 ? -8.771 16.961 3.241 1.00 66.88 89 ALA A C 1
ATOM 639 O O . ALA A 1 89 ? -9.299 16.165 4.018 1.00 66.88 89 ALA A O 1
ATOM 640 N N . GLU A 1 90 ? -7.449 17.167 3.224 1.00 64.50 90 GLU A N 1
ATOM 641 C CA . GLU A 1 90 ? -6.521 16.538 4.183 1.00 64.50 90 GLU A CA 1
ATOM 642 C C . GLU A 1 90 ? -6.875 16.892 5.639 1.00 64.50 90 GLU A C 1
ATOM 644 O O . GLU A 1 90 ? -6.735 16.066 6.547 1.00 64.50 90 GLU A O 1
ATOM 649 N N . ALA A 1 91 ? -7.400 18.105 5.840 1.00 75.38 91 ALA A N 1
ATOM 650 C CA . ALA A 1 91 ? -7.868 18.633 7.111 1.00 75.38 91 ALA A CA 1
ATOM 651 C C . ALA A 1 91 ? -9.090 19.554 6.914 1.00 75.38 91 ALA A C 1
ATOM 653 O O . ALA A 1 91 ? -9.066 20.480 6.103 1.00 75.38 91 ALA A O 1
ATOM 654 N N . LEU A 1 92 ? -10.152 19.324 7.688 1.00 88.75 92 LEU A N 1
ATOM 655 C CA . LEU A 1 92 ? -11.389 20.100 7.706 1.00 88.75 92 LEU A CA 1
ATOM 656 C C . LEU A 1 92 ? -11.562 20.796 9.060 1.00 88.75 92 LEU A C 1
ATOM 658 O O . LEU A 1 92 ? -11.727 20.151 10.091 1.00 88.75 92 LEU A O 1
ATOM 662 N N . ASN A 1 93 ? -11.602 22.127 9.059 1.00 92.75 93 ASN A N 1
ATOM 663 C CA . ASN A 1 93 ? -11.888 22.902 10.267 1.00 92.75 93 ASN A CA 1
ATOM 664 C C . ASN A 1 93 ? -13.368 22.776 10.662 1.00 92.75 93 ASN A C 1
ATOM 666 O O . ASN A 1 93 ? -14.244 23.280 9.955 1.00 92.75 93 ASN A O 1
ATOM 670 N N . LEU A 1 94 ? -13.624 22.161 11.815 1.00 92.50 94 LEU A N 1
ATOM 671 C CA . LEU A 1 94 ? -14.911 22.150 12.500 1.00 92.50 94 LEU A CA 1
ATOM 672 C C . LEU A 1 94 ? -15.039 23.414 13.347 1.00 92.50 94 LEU A C 1
ATOM 674 O O . LEU A 1 94 ? -14.149 23.737 14.137 1.00 92.50 94 LEU A O 1
ATOM 678 N N . ARG A 1 95 ? -16.136 24.146 13.178 1.00 95.25 95 ARG A N 1
ATOM 679 C CA . ARG A 1 95 ? -16.326 25.484 13.749 1.00 95.25 95 ARG A CA 1
ATOM 680 C C . ARG A 1 95 ? -17.486 25.538 14.731 1.00 95.25 95 ARG A C 1
ATOM 682 O O . ARG A 1 95 ? -18.363 24.683 14.710 1.00 95.25 95 ARG A O 1
ATOM 689 N N . SER A 1 96 ? -17.508 26.562 15.579 1.00 94.31 96 SER A N 1
ATOM 690 C CA . SER A 1 96 ? -18.566 26.758 16.580 1.00 94.31 96 SER A CA 1
ATOM 691 C C . SER A 1 96 ? -19.915 27.183 15.984 1.00 94.31 96 SER A C 1
ATOM 693 O O . SER A 1 96 ? -20.924 27.157 16.681 1.00 94.31 96 SER A O 1
ATOM 695 N N . GLY A 1 97 ? -19.957 27.544 14.699 1.00 94.12 97 GLY A N 1
ATOM 696 C CA . GLY A 1 97 ? -21.176 27.917 13.987 1.00 94.12 97 GLY A CA 1
ATOM 697 C C . GLY A 1 97 ? -21.048 27.769 12.464 1.00 94.12 97 GLY A C 1
ATOM 698 O O . GLY A 1 97 ? -19.948 27.519 11.956 1.00 94.12 97 GLY A O 1
ATOM 699 N N . PRO A 1 98 ? -22.162 27.917 11.725 1.00 93.88 98 PRO A N 1
ATOM 700 C CA . PRO A 1 98 ? -22.241 27.668 10.287 1.00 93.88 98 PRO A CA 1
ATOM 701 C C . PRO A 1 98 ? -21.640 28.819 9.466 1.00 93.88 98 PRO A C 1
ATOM 703 O O . PRO A 1 98 ? -22.353 29.666 8.927 1.00 93.88 98 PRO A O 1
ATOM 706 N N . GLY A 1 99 ? -20.312 28.878 9.382 1.00 93.75 99 GLY A N 1
ATOM 707 C CA . GLY A 1 99 ? -19.614 29.909 8.613 1.00 93.75 99 GLY A CA 1
ATOM 708 C C . GLY A 1 99 ? -18.113 29.960 8.878 1.00 93.75 99 GLY A C 1
ATOM 709 O O . GLY A 1 99 ? -17.632 29.527 9.922 1.00 93.75 99 GLY A O 1
ATOM 710 N N . THR A 1 100 ? -17.353 30.550 7.955 1.00 92.69 100 THR A N 1
ATOM 711 C CA . THR A 1 100 ? -15.902 30.762 8.122 1.00 92.69 100 THR A CA 1
ATOM 712 C C . THR A 1 100 ? -15.558 31.832 9.162 1.00 92.69 100 THR A C 1
ATOM 714 O O . THR A 1 100 ? -14.418 31.871 9.621 1.00 92.69 100 THR A O 1
ATOM 717 N N . SER A 1 101 ? -16.525 32.668 9.553 1.00 92.94 101 SER A N 1
ATOM 718 C CA . SER A 1 101 ? -16.391 33.691 10.597 1.00 92.94 101 SER A CA 1
ATOM 719 C C . SER A 1 101 ? -16.430 33.127 12.022 1.00 92.94 101 SER A C 1
ATOM 721 O O . SER A 1 101 ? -15.991 33.796 12.952 1.00 92.94 101 SER A O 1
ATOM 723 N N . PHE A 1 102 ? -16.926 31.901 12.212 1.00 94.62 102 PHE A N 1
ATOM 724 C CA . PHE A 1 102 ? -16.984 31.253 13.523 1.00 94.62 102 PHE A CA 1
ATOM 725 C C . PHE A 1 102 ? -15.638 30.631 13.901 1.00 94.62 102 PHE A C 1
ATOM 727 O O . PHE A 1 102 ? -14.913 30.143 13.035 1.00 94.62 102 PHE A O 1
ATOM 734 N N . GLY A 1 103 ? -15.304 30.608 15.192 1.00 92.06 103 GLY A N 1
ATOM 735 C CA . GLY A 1 103 ? -14.045 30.039 15.683 1.00 92.06 103 GLY A CA 1
ATOM 736 C C . GLY A 1 103 ? -13.901 28.549 15.359 1.00 92.06 103 GLY A C 1
ATOM 737 O O . GLY A 1 103 ? -14.888 27.814 15.348 1.00 92.06 103 GLY A O 1
ATOM 738 N N . VAL A 1 104 ? -12.671 28.102 15.089 1.00 93.56 104 VAL A N 1
ATOM 739 C CA . VAL A 1 104 ? -12.358 26.676 14.911 1.00 93.56 104 VAL A CA 1
ATOM 740 C C . VAL A 1 104 ? -12.354 26.004 16.281 1.00 93.56 104 VAL A C 1
ATOM 742 O O . VAL A 1 104 ? -11.634 26.432 17.176 1.00 93.56 104 VAL A O 1
ATOM 745 N N . VAL A 1 105 ? -13.174 24.968 16.434 1.00 90.94 105 VAL A N 1
ATOM 746 C CA . VAL A 1 105 ? -13.282 24.157 17.655 1.00 90.94 105 VAL A CA 1
ATOM 747 C C . VAL A 1 105 ? -12.394 22.920 17.551 1.00 90.94 105 VAL A C 1
ATOM 749 O O . VAL A 1 105 ? -11.804 22.507 18.541 1.00 90.94 105 VAL A O 1
ATOM 752 N N . ARG A 1 106 ? -12.292 22.331 16.353 1.00 86.94 106 ARG A N 1
ATOM 753 C CA . ARG A 1 106 ? -11.509 21.118 16.089 1.00 86.94 106 ARG A CA 1
ATOM 754 C C . ARG A 1 106 ? -11.131 21.035 14.615 1.00 86.94 106 ARG A C 1
ATOM 756 O O . ARG A 1 106 ? -11.808 21.611 13.771 1.00 86.94 106 ARG A O 1
ATOM 763 N N . VAL A 1 107 ? -10.086 20.285 14.289 1.00 86.44 107 VAL A N 1
ATOM 764 C CA . VAL A 1 107 ? -9.746 19.937 12.904 1.00 86.44 107 VAL A CA 1
ATOM 765 C C . VAL A 1 107 ? -10.008 18.447 12.694 1.00 86.44 107 VAL A C 1
ATOM 767 O O . VAL A 1 107 ? -9.384 17.617 13.349 1.00 86.44 107 VAL A O 1
ATOM 770 N N . ALA A 1 108 ? -10.945 18.113 11.808 1.00 82.00 108 ALA A N 1
ATOM 771 C CA . ALA A 1 108 ? -11.229 16.745 11.385 1.00 82.00 108 ALA A CA 1
ATOM 772 C C . ALA A 1 108 ? -10.311 16.341 10.227 1.00 82.00 108 ALA A C 1
ATOM 774 O O . ALA A 1 108 ? -9.962 17.174 9.393 1.00 82.00 108 ALA A O 1
ATOM 775 N N . LYS A 1 109 ? -9.912 15.073 10.155 1.00 76.81 109 LYS A N 1
ATOM 776 C CA . LYS A 1 109 ? -8.975 14.589 9.123 1.00 76.81 109 LYS A CA 1
ATOM 777 C C . LYS A 1 109 ? -9.704 13.914 7.965 1.00 76.81 109 LYS A C 1
ATOM 779 O O . LYS A 1 109 ? -10.826 13.439 8.131 1.00 76.81 109 LYS A O 1
ATOM 784 N N . LEU A 1 110 ? -9.046 13.814 6.807 1.00 73.25 110 LEU A N 1
ATOM 785 C CA . LEU A 1 110 ? -9.562 13.054 5.662 1.00 73.25 110 LEU A CA 1
ATOM 786 C C . LEU A 1 110 ? -10.005 11.639 6.073 1.00 73.25 110 LEU A C 1
ATOM 788 O O . LEU A 1 110 ? -9.268 10.917 6.749 1.00 73.25 110 LEU A O 1
ATOM 792 N N . GLY A 1 111 ? -11.203 11.241 5.640 1.00 67.94 111 GLY A N 1
ATOM 793 C CA . GLY A 1 111 ? -11.788 9.926 5.902 1.00 67.94 111 GLY A CA 1
ATOM 794 C C . GLY A 1 111 ? -12.386 9.746 7.300 1.00 67.94 111 GLY A C 1
ATOM 795 O O . GLY A 1 111 ? -12.884 8.661 7.596 1.00 67.94 111 GLY A O 1
ATOM 796 N N . GLU A 1 112 ? -12.352 10.767 8.159 1.00 74.25 112 GLU A N 1
ATOM 797 C CA . GLU A 1 112 ? -12.949 10.705 9.492 1.00 74.25 112 GLU A CA 1
ATOM 798 C C . GLU A 1 112 ? -14.483 10.690 9.421 1.00 74.25 112 GLU A C 1
ATOM 800 O O . GLU A 1 112 ? -15.085 11.463 8.673 1.00 74.25 112 GLU A O 1
ATOM 805 N N . TRP A 1 113 ? -15.105 9.806 10.208 1.00 81.19 113 TRP A N 1
ATOM 806 C CA . TRP A 1 113 ? -16.558 9.687 10.347 1.00 81.19 113 TRP A CA 1
ATOM 807 C C . TRP A 1 113 ? -17.028 10.432 11.594 1.00 81.19 113 TRP A C 1
ATOM 809 O O . TRP A 1 113 ? -16.627 10.097 12.711 1.00 81.19 113 TRP A O 1
ATOM 819 N N . LEU A 1 114 ? -17.910 11.409 11.397 1.00 84.25 114 LEU A N 1
ATOM 820 C CA . LEU A 1 114 ? -18.498 12.234 12.450 1.00 84.25 114 LEU A CA 1
ATOM 821 C C . LEU A 1 114 ? -20.008 12.048 12.461 1.00 84.25 114 LEU A C 1
ATOM 823 O O . LEU A 1 114 ? -20.630 12.002 11.400 1.00 84.25 114 LEU A O 1
ATOM 827 N N . ARG A 1 115 ? -20.611 11.934 13.643 1.00 85.88 115 ARG A N 1
ATOM 828 C CA . ARG A 1 115 ? -22.066 11.839 13.747 1.00 85.88 115 ARG A CA 1
ATOM 829 C C . ARG A 1 115 ? -22.675 13.166 13.305 1.00 85.88 115 ARG A C 1
ATOM 831 O O . ARG A 1 115 ? -22.233 14.228 13.732 1.00 85.88 115 ARG A O 1
ATOM 838 N N . ALA A 1 116 ? -23.649 13.104 12.409 1.00 89.75 116 ALA A N 1
ATOM 839 C CA . ALA A 1 116 ? -24.334 14.272 11.880 1.00 89.75 116 ALA A CA 1
ATOM 840 C C . ALA A 1 116 ? -25.745 14.335 12.461 1.00 89.75 116 ALA A C 1
ATOM 842 O O . ALA A 1 116 ? -26.466 13.337 12.457 1.00 89.75 116 ALA A O 1
ATOM 843 N N . SER A 1 117 ? -26.166 15.517 12.909 1.00 86.81 117 SER A N 1
ATOM 844 C CA . SER A 1 117 ? -27.543 15.727 13.382 1.00 86.81 117 SER A CA 1
ATOM 845 C C . SER A 1 117 ? -28.559 15.741 12.232 1.00 86.81 117 SER A C 1
ATOM 847 O O . SER A 1 117 ? -29.761 15.633 12.456 1.00 86.81 117 SER A O 1
ATOM 849 N N . GLY A 1 118 ? -28.079 15.872 10.987 1.00 82.25 118 GLY A N 1
ATOM 850 C CA . GLY A 1 118 ? -28.900 16.083 9.791 1.00 82.25 118 GLY A CA 1
ATOM 851 C C . GLY A 1 118 ? -29.244 17.550 9.547 1.00 82.25 118 GLY A C 1
ATOM 852 O O . GLY A 1 118 ? -29.793 17.882 8.499 1.00 82.25 118 GLY A O 1
ATOM 853 N N . GLU A 1 119 ? -28.873 18.441 10.467 1.00 89.00 119 GLU A N 1
ATOM 854 C CA . GLU A 1 119 ? -29.094 19.870 10.316 1.00 89.00 119 GLU A CA 1
ATOM 855 C C . GLU A 1 119 ? -28.050 20.496 9.381 1.00 89.00 119 GLU A C 1
ATOM 857 O O . GLU A 1 119 ? -26.842 20.356 9.586 1.00 89.00 119 GLU A O 1
ATOM 862 N N . VAL A 1 120 ? -28.518 21.206 8.352 1.00 91.69 120 VAL A N 1
ATOM 863 C CA . VAL A 1 120 ? -27.671 21.950 7.413 1.00 91.69 120 VAL A CA 1
ATOM 864 C C . VAL A 1 120 ? -28.083 23.415 7.425 1.00 91.69 120 VAL A C 1
ATOM 866 O O . VAL A 1 120 ? -29.252 23.739 7.221 1.00 91.69 120 VAL A O 1
ATOM 869 N N . ARG A 1 121 ? -27.117 24.316 7.621 1.00 94.00 121 ARG A N 1
ATOM 870 C CA . ARG A 1 121 ? -27.320 25.770 7.563 1.00 94.00 121 ARG A CA 1
ATOM 871 C C . ARG A 1 121 ? -26.270 26.398 6.658 1.00 94.00 121 ARG A C 1
ATOM 873 O O . ARG A 1 121 ? -25.077 26.245 6.894 1.00 94.00 121 ARG A O 1
ATOM 880 N N . SER A 1 122 ? -26.706 27.092 5.609 1.00 90.62 122 SER A N 1
ATOM 881 C CA . SER A 1 122 ? -25.831 27.859 4.702 1.00 90.62 122 SER A CA 1
ATOM 882 C C . SER A 1 122 ? -24.639 27.069 4.128 1.00 90.62 122 SER A C 1
ATOM 884 O O . SER A 1 122 ? -23.533 27.593 4.026 1.00 90.62 122 SER A O 1
ATOM 886 N N . GLY A 1 123 ? -24.840 25.792 3.781 1.00 92.31 123 GLY A N 1
ATOM 887 C CA . GLY A 1 123 ? -23.771 24.919 3.268 1.00 92.31 123 GLY A CA 1
ATOM 888 C C . GLY A 1 123 ? -22.813 24.376 4.338 1.00 92.31 123 GLY A C 1
ATOM 889 O O . GLY A 1 123 ? -21.728 23.894 4.003 1.00 92.31 123 GLY A O 1
ATOM 890 N N . TRP A 1 124 ? -23.198 24.457 5.614 1.00 96.06 124 TRP A N 1
ATOM 891 C CA . TRP A 1 124 ? -22.510 23.836 6.741 1.00 96.06 124 TRP A CA 1
ATOM 892 C C . TRP A 1 124 ? -23.389 22.751 7.349 1.00 96.06 124 TRP A C 1
ATOM 894 O O . TRP A 1 124 ? -24.548 23.000 7.675 1.00 96.06 124 TRP A O 1
ATOM 904 N N . GLN A 1 125 ? -22.821 21.563 7.510 1.00 96.06 125 GLN A N 1
ATOM 905 C CA . GLN A 1 125 ? -23.425 20.444 8.214 1.00 96.06 125 GLN A CA 1
ATOM 906 C C . GLN A 1 125 ? -23.078 20.554 9.691 1.00 96.06 125 GLN A C 1
ATOM 908 O O . GLN A 1 125 ? -21.910 20.737 10.046 1.00 96.06 125 GLN A O 1
ATOM 913 N N . GLU A 1 126 ? -24.076 20.384 10.542 1.00 95.69 126 GLU A N 1
ATOM 914 C CA . GLU A 1 126 ? -23.843 20.242 11.964 1.00 95.69 126 GLU A CA 1
ATOM 915 C C . GLU A 1 126 ? -23.476 18.801 12.336 1.00 95.69 126 GLU A C 1
ATOM 917 O O . GLU A 1 126 ? -24.059 17.829 11.840 1.00 95.69 126 GLU A O 1
ATOM 922 N N . LEU A 1 127 ? -22.485 18.694 13.209 1.00 93.00 127 LEU A N 1
ATOM 923 C CA . LEU A 1 127 ? -21.804 17.486 13.629 1.00 93.00 127 LEU A CA 1
ATOM 924 C C . LEU A 1 127 ? -21.756 17.439 15.157 1.00 93.00 127 LEU A C 1
ATOM 926 O O . LEU A 1 127 ? -21.621 18.468 15.820 1.00 93.00 127 LEU A O 1
ATOM 930 N N . GLU A 1 128 ? -21.831 16.237 15.704 1.00 88.62 128 GLU A N 1
ATOM 931 C CA . GLU A 1 128 ? -21.693 15.958 17.130 1.00 88.62 128 GLU A CA 1
ATOM 932 C C . GLU A 1 128 ? -20.257 15.488 17.406 1.00 88.62 128 GLU A C 1
ATOM 934 O O . GLU A 1 128 ? -19.731 14.601 16.725 1.00 88.62 128 GLU A O 1
ATOM 939 N N . LEU A 1 129 ? -19.596 16.139 18.362 1.00 82.94 129 LEU A N 1
ATOM 940 C CA . LEU A 1 129 ? -18.257 15.792 18.828 1.00 82.94 129 LEU A CA 1
ATOM 941 C C . LEU A 1 129 ? -18.327 14.702 19.906 1.00 82.94 129 LEU A C 1
ATOM 943 O O . LEU A 1 129 ? -19.371 14.455 20.500 1.00 82.94 129 LEU A O 1
ATOM 947 N N . ALA A 1 130 ? -17.188 14.061 20.172 1.00 65.88 130 ALA A N 1
ATOM 948 C CA . ALA A 1 130 ? -17.084 12.951 21.122 1.00 65.88 130 ALA A CA 1
ATOM 949 C C . ALA A 1 130 ? -17.471 13.321 22.567 1.00 65.88 130 ALA A C 1
ATOM 951 O O . ALA A 1 130 ? -17.916 12.459 23.312 1.00 65.88 130 ALA A O 1
ATOM 952 N N . ASP A 1 131 ? -17.330 14.594 22.936 1.00 67.25 131 ASP A N 1
ATOM 953 C CA . ASP A 1 131 ? -17.717 15.159 24.234 1.00 67.25 131 ASP A CA 1
ATOM 954 C C . ASP A 1 131 ? -19.175 15.664 24.269 1.00 67.25 131 ASP A C 1
ATOM 956 O O . ASP A 1 131 ? -19.581 16.359 25.201 1.00 67.25 131 ASP A O 1
ATOM 960 N N . GLY A 1 132 ? -19.963 15.369 23.230 1.00 73.94 132 GLY A N 1
ATOM 961 C CA . GLY A 1 132 ? -21.353 15.800 23.086 1.00 73.94 132 GLY A CA 1
ATOM 962 C C . GLY A 1 132 ? -21.530 17.247 22.609 1.00 73.94 132 GLY A C 1
ATOM 963 O O . GLY A 1 132 ? -22.666 17.693 22.423 1.00 73.94 132 GLY A O 1
ATOM 964 N N . ARG A 1 133 ? -20.451 18.013 22.375 1.00 84.12 133 ARG A N 1
ATOM 965 C CA . ARG A 1 133 ? -20.567 19.372 21.820 1.00 84.12 133 ARG A CA 1
ATOM 966 C C . ARG A 1 133 ? -20.981 19.339 20.348 1.00 84.12 133 ARG A C 1
ATOM 968 O O . ARG A 1 133 ? -20.611 18.446 19.592 1.00 84.12 133 ARG A O 1
ATOM 975 N N . ARG A 1 134 ? -21.701 20.375 19.909 1.00 90.88 134 ARG A N 1
ATOM 976 C CA . ARG A 1 134 ? -22.068 20.582 18.497 1.00 90.88 134 ARG A CA 1
ATOM 977 C C . ARG A 1 134 ? -20.996 21.413 17.791 1.00 90.88 134 ARG A C 1
ATOM 979 O O . ARG A 1 134 ? -20.512 22.405 18.338 1.00 90.88 134 ARG A O 1
ATOM 986 N N . ALA A 1 135 ? -20.650 21.030 16.569 1.00 93.75 135 ALA A N 1
ATOM 987 C CA . ALA A 1 135 ? -19.729 21.752 15.697 1.00 93.75 135 ALA A CA 1
ATOM 988 C C . ALA A 1 135 ? -20.232 21.750 14.248 1.00 93.75 135 ALA A C 1
ATOM 990 O O . ALA A 1 135 ? -21.111 20.980 13.882 1.00 93.75 135 ALA A O 1
ATOM 991 N N . TRP A 1 136 ? -19.665 22.607 13.406 1.00 96.19 136 TRP A N 1
ATOM 992 C CA . TRP A 1 136 ? -20.101 22.805 12.026 1.00 96.19 136 TRP A CA 1
ATOM 993 C C . TRP A 1 136 ? -18.951 22.574 11.051 1.00 96.19 136 TRP A C 1
ATOM 995 O O . TRP A 1 136 ? -17.891 23.188 11.178 1.00 96.19 136 TRP A O 1
ATOM 1005 N N . GLY A 1 137 ? -19.164 21.715 10.056 1.00 94.75 137 GLY A N 1
ATOM 1006 C CA . GLY A 1 137 ? -18.224 21.452 8.964 1.00 94.75 137 GLY A CA 1
ATOM 1007 C C . GLY A 1 137 ? -18.814 21.859 7.616 1.00 94.75 137 GLY A C 1
ATOM 1008 O O . GLY A 1 137 ? -20.018 21.750 7.401 1.00 94.75 137 GLY A O 1
ATOM 1009 N N . SER A 1 138 ? -17.984 22.341 6.689 1.00 94.12 138 SER A N 1
ATOM 1010 C CA . SER A 1 138 ? -18.467 22.717 5.355 1.00 94.12 138 SER A CA 1
ATOM 1011 C C . SER A 1 138 ? -18.947 21.477 4.597 1.00 94.12 138 SER A C 1
ATOM 1013 O O . SER A 1 138 ? -18.170 20.550 4.372 1.00 94.12 138 SER A O 1
ATOM 1015 N N . SER A 1 139 ? -20.213 21.474 4.169 1.00 93.00 139 SER A N 1
ATOM 1016 C CA . SER A 1 139 ? -20.854 20.326 3.516 1.00 93.00 139 SER A CA 1
ATOM 1017 C C . SER A 1 139 ? -20.161 19.906 2.219 1.00 93.00 139 SER A C 1
ATOM 1019 O O . SER A 1 139 ? -20.245 18.745 1.846 1.00 93.00 139 SER A O 1
ATOM 1021 N N . ARG A 1 140 ? -19.427 20.811 1.552 1.00 92.44 140 ARG A N 1
ATOM 1022 C CA . ARG A 1 140 ? -18.675 20.498 0.321 1.00 92.44 140 ARG A CA 1
ATOM 1023 C C . ARG A 1 140 ? -17.567 19.462 0.519 1.00 92.44 140 ARG A C 1
ATOM 1025 O O . ARG A 1 140 ? -17.152 18.838 -0.441 1.00 92.44 140 ARG A O 1
ATOM 1032 N N . PHE A 1 141 ? -17.089 19.303 1.751 1.00 91.12 141 PHE A N 1
ATOM 1033 C CA . PHE A 1 141 ? -16.044 18.344 2.109 1.00 91.12 141 PHE A CA 1
ATOM 1034 C C . PHE A 1 141 ? -16.597 17.150 2.881 1.00 91.12 141 PHE A C 1
ATOM 1036 O O . PHE A 1 141 ? -15.835 16.417 3.505 1.00 91.12 141 PHE A O 1
ATOM 1043 N N . LEU A 1 142 ? -17.919 16.983 2.915 1.00 90.06 142 LEU A N 1
ATOM 1044 C CA . LEU A 1 142 ? -18.580 15.958 3.705 1.00 90.06 142 LEU A CA 1
ATOM 1045 C C . LEU A 1 142 ? -19.488 15.120 2.816 1.00 90.06 142 LEU A C 1
ATOM 1047 O O . LEU A 1 142 ? -20.335 15.639 2.095 1.00 90.06 142 LEU A O 1
ATOM 1051 N N . GLU A 1 143 ? -19.363 13.805 2.923 1.00 88.44 143 GLU A N 1
ATOM 1052 C CA . GLU A 1 143 ? -20.347 12.881 2.378 1.00 88.44 143 GLU A CA 1
ATOM 1053 C C . GLU A 1 143 ? -21.223 12.332 3.499 1.00 88.44 143 GLU A C 1
ATOM 1055 O O . GLU A 1 143 ? -20.722 11.757 4.465 1.00 88.44 143 GLU A O 1
ATOM 1060 N N . LEU A 1 144 ? -22.540 12.460 3.345 1.00 87.44 144 LEU A N 1
ATOM 1061 C CA . LEU A 1 144 ? -23.494 11.916 4.300 1.00 87.44 144 LEU A CA 1
ATOM 1062 C C . LEU A 1 144 ? -23.779 10.431 4.040 1.00 87.44 144 LEU A C 1
ATOM 1064 O O . LEU A 1 144 ? -24.115 10.025 2.926 1.00 87.44 144 LEU A O 1
ATOM 1068 N N . LYS A 1 145 ? -23.700 9.621 5.095 1.00 83.00 145 LYS A N 1
ATOM 1069 C CA . LYS A 1 145 ? -23.997 8.188 5.107 1.00 83.00 145 LYS A CA 1
ATOM 1070 C C . LYS A 1 145 ? -25.084 7.897 6.135 1.00 83.00 145 LYS A C 1
ATOM 1072 O O . LYS A 1 145 ? -24.907 8.184 7.315 1.00 83.00 145 LYS A O 1
ATOM 1077 N N . ARG A 1 146 ? -26.195 7.302 5.697 1.00 82.75 146 ARG A N 1
ATOM 1078 C CA . ARG A 1 146 ? -27.204 6.730 6.600 1.00 82.75 146 ARG A CA 1
ATOM 1079 C C . ARG A 1 146 ? -26.839 5.290 6.907 1.00 82.75 146 ARG A C 1
ATOM 1081 O O . ARG A 1 146 ? -26.568 4.519 5.986 1.00 82.75 146 ARG A O 1
ATOM 1088 N N . VAL A 1 147 ? -26.816 4.946 8.186 1.00 74.44 147 VAL A N 1
ATOM 1089 C CA . VAL A 1 147 ? -26.451 3.614 8.664 1.00 74.44 147 VAL A CA 1
ATOM 1090 C C . VAL A 1 147 ? -27.593 3.077 9.525 1.00 74.44 147 VAL A C 1
ATOM 1092 O O . VAL A 1 147 ? -27.949 3.735 10.505 1.00 74.44 147 VAL A O 1
ATOM 1095 N N . PRO A 1 148 ? -28.176 1.912 9.188 1.00 72.38 148 PRO A N 1
ATOM 1096 C CA . PRO A 1 148 ? -29.173 1.264 10.030 1.00 72.38 148 PRO A CA 1
ATOM 1097 C C . PRO A 1 148 ? -28.627 0.994 11.430 1.00 72.38 148 PRO A C 1
ATOM 1099 O O . PRO A 1 148 ? -27.469 0.608 11.591 1.00 72.38 148 PRO A O 1
ATOM 1102 N N . LEU A 1 149 ? -29.468 1.185 12.439 1.00 74.19 149 LEU A N 1
ATOM 1103 C CA . LEU A 1 149 ? -29.174 0.858 13.825 1.00 74.19 149 LEU A CA 1
ATOM 1104 C C . LEU A 1 149 ? -29.856 -0.461 14.188 1.00 74.19 149 LEU A C 1
ATOM 1106 O O . LEU A 1 149 ? -31.020 -0.675 13.846 1.00 74.19 149 LEU A O 1
ATOM 1110 N N . ALA A 1 150 ? -29.155 -1.338 14.903 1.00 69.94 150 ALA A N 1
ATOM 1111 C CA . ALA A 1 150 ? -29.771 -2.528 15.478 1.00 69.94 150 ALA A CA 1
ATOM 1112 C C . ALA A 1 150 ? -29.202 -2.848 16.861 1.00 69.94 150 ALA A C 1
ATOM 1114 O O . ALA A 1 150 ? -28.067 -2.499 17.192 1.00 69.94 150 ALA A O 1
ATOM 1115 N N . VAL A 1 151 ? -30.023 -3.524 17.662 1.00 69.75 151 VAL A N 1
ATOM 1116 C CA . VAL A 1 151 ? -29.629 -4.097 18.949 1.00 69.75 151 VAL A CA 1
ATOM 1117 C C . VAL A 1 151 ? -29.292 -5.564 18.714 1.00 69.75 151 VAL A C 1
ATOM 1119 O O . VAL A 1 151 ? -30.140 -6.326 18.250 1.00 69.75 151 VAL A O 1
ATOM 1122 N N . ASP A 1 152 ? -28.066 -5.961 19.039 1.00 69.12 152 ASP A N 1
ATOM 1123 C CA . ASP A 1 152 ? -27.652 -7.362 19.042 1.00 69.12 152 ASP A CA 1
ATOM 1124 C C . ASP A 1 152 ? -27.565 -7.862 20.487 1.00 69.12 152 ASP A C 1
ATOM 1126 O O . ASP A 1 152 ? -26.577 -7.633 21.183 1.00 69.12 152 ASP A O 1
ATOM 1130 N N . ALA A 1 153 ? -28.614 -8.553 20.937 1.00 69.38 153 ALA A N 1
ATOM 1131 C CA . ALA A 1 153 ? -28.689 -9.116 22.284 1.00 69.38 153 ALA A CA 1
ATOM 1132 C C . ALA A 1 153 ? -27.719 -10.292 22.516 1.00 69.38 153 ALA A C 1
ATOM 1134 O O . ALA A 1 153 ? -27.553 -10.721 23.655 1.00 69.38 153 ALA A O 1
ATOM 1135 N N . SER A 1 154 ? -27.103 -10.835 21.458 1.00 71.00 154 SER A N 1
ATOM 1136 C CA . SER A 1 154 ? -26.111 -11.914 21.562 1.00 71.00 154 SER A CA 1
ATOM 1137 C C . SER A 1 154 ? -24.684 -11.405 21.777 1.00 71.00 154 SER A C 1
ATOM 1139 O O . SER A 1 154 ? -23.779 -12.193 22.056 1.00 71.00 154 SER A O 1
ATOM 1141 N N . ARG A 1 155 ? -24.476 -10.089 21.664 1.00 72.75 155 ARG A N 1
ATOM 1142 C CA . ARG A 1 155 ? -23.172 -9.457 21.830 1.00 72.75 155 ARG A CA 1
ATOM 1143 C C . ARG A 1 155 ? -22.765 -9.405 23.311 1.00 72.75 155 ARG A C 1
ATOM 1145 O O . ARG A 1 155 ? -23.599 -9.069 24.152 1.00 72.75 155 ARG A O 1
ATOM 1152 N N . PRO A 1 156 ? -21.489 -9.677 23.647 1.00 78.50 156 PRO A N 1
ATOM 1153 C CA . PRO A 1 156 ? -20.999 -9.488 25.009 1.00 78.50 156 PRO A CA 1
ATOM 1154 C C . PRO A 1 156 ? -21.097 -8.020 25.452 1.00 78.50 156 PRO A C 1
ATOM 1156 O O . PRO A 1 156 ? -20.881 -7.106 24.658 1.00 78.50 156 PRO A O 1
ATOM 1159 N N . GLU A 1 157 ? -21.368 -7.794 26.742 1.00 79.94 157 GLU A N 1
ATOM 1160 C CA . GLU A 1 157 ? -21.359 -6.439 27.320 1.00 79.94 157 GLU A CA 1
ATOM 1161 C C . GLU A 1 157 ? -19.959 -5.807 27.291 1.00 79.94 157 GLU A C 1
ATOM 1163 O O . GLU A 1 157 ? -19.834 -4.591 27.171 1.00 79.94 157 GLU A O 1
ATOM 1168 N N . LEU A 1 158 ? -18.917 -6.638 27.396 1.00 87.31 158 LEU A N 1
ATOM 1169 C CA . LEU A 1 158 ? -17.519 -6.263 27.214 1.00 87.31 158 LEU A CA 1
ATOM 1170 C C . LEU A 1 158 ? -16.824 -7.317 26.353 1.00 87.31 158 LEU A C 1
ATOM 1172 O O . LEU A 1 158 ? -16.666 -8.464 26.769 1.00 87.31 158 LEU A O 1
ATOM 1176 N N . ASP A 1 159 ? -16.426 -6.932 25.144 1.00 88.06 159 ASP A N 1
ATOM 1177 C CA . ASP A 1 159 ? -15.713 -7.810 24.218 1.00 88.06 159 ASP A CA 1
ATOM 1178 C C . ASP A 1 159 ? -14.195 -7.700 24.453 1.00 88.06 159 ASP A C 1
ATOM 1180 O O . ASP A 1 159 ? -13.587 -6.652 24.230 1.00 88.06 159 ASP A O 1
ATOM 1184 N N . THR A 1 160 ? -13.571 -8.795 24.883 1.00 90.44 160 THR A N 1
ATOM 1185 C CA . THR A 1 160 ? -12.129 -8.889 25.168 1.00 90.44 160 THR A CA 1
ATOM 1186 C C . THR A 1 160 ? -11.281 -9.292 23.955 1.00 90.44 160 THR A C 1
ATOM 1188 O O . THR A 1 160 ? -10.053 -9.267 24.026 1.00 90.44 160 THR A O 1
ATOM 1191 N N . GLY A 1 161 ? -11.892 -9.674 22.829 1.00 88.31 161 GLY A N 1
ATOM 1192 C CA . GLY A 1 161 ? -11.179 -10.286 21.699 1.00 88.31 161 GLY A CA 1
ATOM 1193 C C . GLY A 1 161 ? -11.173 -11.807 21.698 1.00 88.31 161 GLY A C 1
ATOM 1194 O O . GLY A 1 161 ? -10.551 -12.418 20.823 1.00 88.31 161 GLY A O 1
ATOM 1195 N N . GLU A 1 162 ? -11.848 -12.442 22.656 1.00 88.94 162 GLU A N 1
ATOM 1196 C CA . GLU A 1 162 ? -11.977 -13.894 22.678 1.00 88.94 162 GLU A CA 1
ATOM 1197 C C . GLU A 1 162 ? -12.717 -14.394 21.423 1.00 88.94 162 GLU A C 1
ATOM 1199 O O . GLU A 1 162 ? -13.795 -13.924 21.071 1.00 88.94 162 GLU A O 1
ATOM 1204 N N . GLY A 1 163 ? -12.110 -15.348 20.711 1.00 87.31 163 GLY A N 1
ATOM 1205 C CA . GLY A 1 163 ? -12.651 -15.895 19.461 1.00 87.31 163 GLY A CA 1
ATOM 1206 C C . GLY A 1 163 ? -12.204 -15.176 18.181 1.00 87.31 163 GLY A C 1
ATOM 1207 O O . GLY A 1 163 ? -12.317 -15.767 17.104 1.00 87.31 163 GLY A O 1
ATOM 1208 N N . ASP A 1 164 ? -11.600 -13.981 18.258 1.00 89.88 164 ASP A N 1
ATOM 1209 C CA . ASP A 1 164 ? -11.107 -13.262 17.069 1.00 89.88 164 ASP A CA 1
ATOM 1210 C C . ASP A 1 164 ? -10.115 -14.120 16.267 1.00 89.88 164 ASP A C 1
ATOM 1212 O O . ASP A 1 164 ? -10.227 -14.243 15.047 1.00 89.88 164 ASP A O 1
ATOM 1216 N N . ALA A 1 165 ? -9.180 -14.786 16.952 1.00 90.56 165 ALA A N 1
ATOM 1217 C CA . ALA A 1 165 ? -8.179 -15.646 16.318 1.00 90.56 165 ALA A CA 1
ATOM 1218 C C . ALA A 1 165 ? -8.797 -16.838 15.563 1.00 90.56 165 ALA A C 1
ATOM 1220 O O . ALA A 1 165 ? -8.311 -17.232 14.505 1.00 90.56 165 ALA A O 1
ATOM 1221 N N . GLN A 1 166 ? -9.895 -17.393 16.083 1.00 87.88 166 GLN A N 1
ATOM 1222 C CA . GLN A 1 166 ? -10.627 -18.489 15.438 1.00 87.88 166 GLN A CA 1
ATOM 1223 C C . GLN A 1 166 ? -11.384 -17.984 14.204 1.00 87.88 166 GLN A C 1
ATOM 1225 O O . GLN A 1 166 ? -11.498 -18.692 13.205 1.00 87.88 166 GLN A O 1
ATOM 1230 N N . ARG A 1 167 ? -11.873 -16.741 14.263 1.00 86.25 167 ARG A N 1
ATOM 1231 C CA . ARG A 1 167 ? -12.604 -16.081 13.179 1.00 86.25 167 ARG A CA 1
ATOM 1232 C C . ARG A 1 167 ? -11.695 -15.602 12.047 1.00 86.25 167 ARG A C 1
ATOM 1234 O O . ARG A 1 167 ? -12.128 -15.578 10.897 1.00 86.25 167 ARG A O 1
ATOM 1241 N N . PHE A 1 168 ? -10.449 -15.257 12.364 1.00 89.19 168 PHE A N 1
ATOM 1242 C CA . PHE A 1 168 ? -9.452 -14.739 11.427 1.00 89.19 168 PHE A CA 1
ATOM 1243 C C . PHE A 1 168 ? -8.160 -15.569 11.462 1.00 89.19 168 PHE A C 1
ATOM 1245 O O . PHE A 1 168 ? -7.110 -15.072 11.879 1.00 89.19 168 PHE A O 1
ATOM 1252 N N . PRO A 1 169 ? -8.192 -16.824 10.979 1.00 87.19 169 PRO A N 1
ATOM 1253 C CA . PRO A 1 169 ? -7.043 -17.726 11.054 1.00 87.19 169 PRO A CA 1
ATOM 1254 C C . PRO A 1 169 ? -5.803 -17.187 10.325 1.00 87.19 169 PRO A C 1
ATOM 1256 O O . PRO A 1 169 ? -4.688 -17.381 10.797 1.00 87.19 169 PRO A O 1
ATOM 1259 N N . THR A 1 170 ? -5.979 -16.460 9.213 1.00 86.12 170 THR A N 1
ATOM 1260 C CA . THR A 1 170 ? -4.865 -15.816 8.493 1.00 86.12 170 THR A CA 1
ATOM 1261 C C . THR A 1 170 ? -4.150 -14.783 9.363 1.00 86.12 170 THR A C 1
ATOM 1263 O O . THR A 1 170 ? -2.926 -14.725 9.354 1.00 86.12 170 THR A O 1
ATOM 1266 N N . LEU A 1 171 ? -4.893 -13.989 10.142 1.00 89.19 171 LEU A N 1
ATOM 1267 C CA . LEU A 1 171 ? -4.316 -12.975 11.028 1.00 89.19 171 LEU A CA 1
ATOM 1268 C C . LEU A 1 171 ? -3.700 -13.593 12.291 1.00 89.19 171 LEU A C 1
ATOM 1270 O O . LEU A 1 171 ? -2.700 -13.084 12.786 1.00 89.19 171 LEU A O 1
ATOM 1274 N N . ALA A 1 172 ? -4.264 -14.703 12.776 1.00 88.44 172 ALA A N 1
ATOM 1275 C CA . ALA A 1 172 ? -3.766 -15.439 13.938 1.00 88.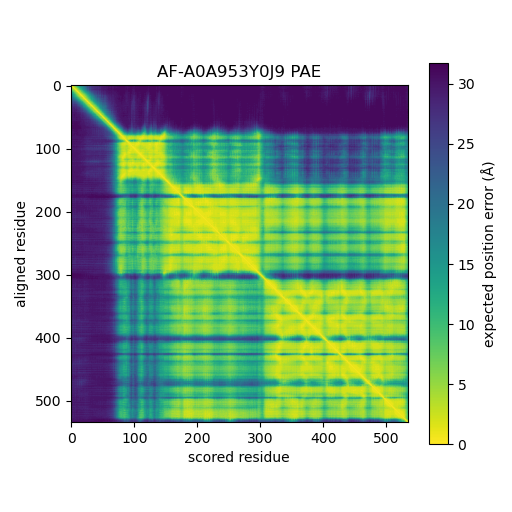44 172 ALA A CA 1
ATOM 1276 C C . ALA A 1 172 ? -2.478 -16.240 13.666 1.00 88.44 172 ALA A C 1
ATOM 1278 O O . ALA A 1 172 ? -1.787 -16.639 14.600 1.00 88.44 172 ALA A O 1
ATOM 1279 N N . ALA A 1 173 ? -2.146 -16.508 12.400 1.00 79.38 173 ALA A N 1
ATOM 1280 C CA . ALA A 1 173 ? -0.952 -17.262 12.038 1.00 79.38 173 ALA A CA 1
ATOM 1281 C C . ALA A 1 173 ? 0.326 -16.429 12.280 1.00 79.38 173 ALA A C 1
ATOM 1283 O O . ALA A 1 173 ? 0.705 -15.572 11.472 1.00 79.38 173 ALA A O 1
ATOM 1284 N N . HIS A 1 174 ? 1.008 -16.694 13.399 1.00 68.06 174 HIS A N 1
ATOM 1285 C CA . HIS A 1 174 ? 2.249 -16.014 13.800 1.00 68.06 174 HIS A CA 1
ATOM 1286 C C . HIS A 1 174 ? 3.532 -16.748 13.364 1.00 68.06 174 HIS A C 1
ATOM 1288 O O . HIS A 1 174 ? 4.614 -16.166 13.402 1.00 68.06 174 HIS A O 1
ATOM 1294 N N . ASP A 1 175 ? 3.419 -17.993 12.895 1.00 60.91 175 ASP A N 1
ATOM 1295 C CA . ASP A 1 175 ? 4.545 -18.935 12.772 1.00 60.91 175 ASP A CA 1
ATOM 1296 C C . ASP A 1 175 ? 5.508 -18.646 11.607 1.00 60.91 175 ASP A C 1
ATOM 1298 O O . ASP A 1 175 ? 6.580 -19.248 11.496 1.00 60.91 175 ASP A O 1
ATOM 1302 N N . HIS A 1 176 ? 5.154 -17.723 10.713 1.00 59.16 176 HIS A N 1
ATOM 1303 C CA . HIS A 1 176 ? 5.937 -17.419 9.521 1.00 59.16 176 HIS A CA 1
ATOM 1304 C C . HIS A 1 176 ? 6.252 -15.921 9.460 1.00 59.16 176 HIS A C 1
ATOM 1306 O O . HIS A 1 176 ? 5.559 -15.145 8.798 1.00 59.16 176 HIS A O 1
ATOM 1312 N N . GLU A 1 177 ? 7.363 -15.496 10.080 1.00 58.47 177 GLU A N 1
ATOM 1313 C CA . GLU A 1 177 ? 7.960 -14.169 9.815 1.00 58.47 177 GLU A CA 1
ATOM 1314 C C . GLU A 1 177 ? 8.124 -13.900 8.305 1.00 58.47 177 GLU A C 1
ATOM 1316 O O . GLU A 1 177 ? 8.138 -12.749 7.860 1.00 58.47 177 GLU A O 1
ATOM 1321 N N . THR A 1 178 ? 8.230 -14.968 7.508 1.00 58.69 178 THR A N 1
ATOM 1322 C CA . THR A 1 178 ? 8.368 -14.953 6.054 1.00 58.69 178 THR A CA 1
ATOM 1323 C C . THR A 1 178 ? 7.094 -14.622 5.278 1.00 58.69 178 THR A C 1
ATOM 1325 O O . THR A 1 178 ? 7.225 -14.375 4.082 1.00 58.69 178 THR A O 1
ATOM 1328 N N . GLU A 1 179 ? 5.910 -14.586 5.903 1.00 74.62 179 GLU A N 1
ATOM 1329 C CA . GLU A 1 179 ? 4.601 -14.451 5.223 1.00 74.62 179 GLU A CA 1
ATOM 1330 C C . GLU A 1 179 ? 3.736 -13.305 5.775 1.00 74.62 179 GLU A C 1
ATOM 1332 O O . GLU A 1 179 ? 2.529 -13.246 5.568 1.00 74.62 179 GLU A O 1
ATOM 1337 N N . TRP A 1 180 ? 4.361 -12.320 6.429 1.00 85.56 180 TRP A N 1
ATOM 1338 C CA . TRP A 1 180 ? 3.677 -11.131 6.958 1.00 85.56 180 TRP A CA 1
ATOM 1339 C C . TRP A 1 180 ? 2.805 -10.386 5.924 1.00 85.56 180 TRP A C 1
ATOM 1341 O O . TRP A 1 180 ? 1.839 -9.726 6.308 1.00 85.56 180 TRP A O 1
ATOM 1351 N N . TYR A 1 181 ? 3.137 -10.493 4.631 1.00 85.75 181 TYR A N 1
ATOM 1352 C CA . TYR A 1 181 ? 2.400 -9.865 3.535 1.00 85.75 181 TYR A CA 1
ATOM 1353 C C . TYR A 1 181 ? 1.001 -10.462 3.345 1.00 85.75 181 TYR A C 1
ATOM 1355 O O . TYR A 1 181 ? 0.105 -9.727 2.953 1.00 85.75 181 TYR A O 1
ATOM 1363 N N . GLU A 1 182 ? 0.770 -11.741 3.670 1.00 87.06 182 GLU A N 1
ATOM 1364 C CA . GLU A 1 182 ? -0.578 -12.331 3.595 1.00 87.06 182 GLU A CA 1
ATOM 1365 C C . GLU A 1 182 ? -1.518 -11.640 4.584 1.00 87.06 182 GLU A C 1
ATOM 1367 O O . GLU A 1 182 ? -2.633 -11.245 4.241 1.00 87.06 182 GLU A O 1
ATOM 1372 N N . ARG A 1 183 ? -1.017 -11.407 5.804 1.00 90.44 183 ARG A N 1
ATOM 1373 C CA . ARG A 1 183 ? -1.723 -10.636 6.831 1.00 90.44 183 ARG A CA 1
ATOM 1374 C C . ARG A 1 183 ? -1.883 -9.182 6.411 1.00 90.44 183 ARG A C 1
ATOM 1376 O O . ARG A 1 183 ? -2.957 -8.629 6.594 1.00 90.44 183 ARG A O 1
ATOM 1383 N N . ALA A 1 184 ? -0.871 -8.579 5.787 1.00 90.94 184 ALA A N 1
ATOM 1384 C CA . ALA A 1 184 ? -0.977 -7.220 5.258 1.00 90.94 184 ALA A CA 1
ATOM 1385 C C . ALA A 1 184 ? -2.089 -7.089 4.206 1.00 90.94 184 ALA A C 1
ATOM 1387 O O . ALA A 1 184 ? -2.855 -6.126 4.247 1.00 90.94 184 ALA A O 1
ATOM 1388 N N . PHE A 1 185 ? -2.202 -8.045 3.279 1.00 88.62 185 PHE A N 1
ATOM 1389 C CA . PHE A 1 185 ? -3.268 -8.059 2.277 1.00 88.62 185 PHE A CA 1
ATOM 1390 C C . PHE A 1 185 ? -4.639 -8.274 2.917 1.00 88.62 185 PHE A C 1
ATOM 1392 O O . PHE A 1 185 ? -5.569 -7.537 2.599 1.00 88.62 185 PHE A O 1
ATOM 1399 N N . GLU A 1 186 ? -4.758 -9.200 3.872 1.00 88.62 186 GLU A N 1
ATOM 1400 C CA . GLU A 1 186 ? -6.015 -9.411 4.596 1.00 88.62 186 GLU A CA 1
ATOM 1401 C C . GLU A 1 186 ? -6.428 -8.165 5.396 1.00 88.62 186 GLU A C 1
ATOM 1403 O O . GLU A 1 186 ? -7.581 -7.747 5.325 1.00 88.62 186 GLU A O 1
ATOM 1408 N N . ILE A 1 187 ? -5.491 -7.501 6.084 1.00 92.00 187 ILE A N 1
ATOM 1409 C CA . ILE A 1 187 ? -5.753 -6.242 6.796 1.00 92.00 187 ILE A CA 1
ATOM 1410 C C . ILE A 1 187 ? -6.217 -5.166 5.816 1.00 92.00 187 ILE A C 1
ATOM 1412 O O . ILE A 1 187 ? -7.236 -4.534 6.061 1.00 92.00 187 ILE A O 1
ATOM 1416 N N . ASN A 1 188 ? -5.522 -4.957 4.696 1.00 89.00 188 ASN A N 1
ATOM 1417 C CA . ASN A 1 188 ? -5.913 -3.924 3.732 1.00 89.00 188 ASN A CA 1
ATOM 1418 C C . ASN A 1 188 ? -7.277 -4.205 3.088 1.00 89.00 188 ASN A C 1
ATOM 1420 O O . ASN A 1 188 ? -8.048 -3.272 2.870 1.00 89.00 188 ASN A O 1
ATOM 1424 N N . ARG A 1 189 ? -7.622 -5.477 2.873 1.00 84.94 189 ARG A N 1
ATOM 1425 C CA . ARG A 1 189 ? -8.960 -5.891 2.439 1.00 84.94 189 ARG A CA 1
ATOM 1426 C C . ARG A 1 189 ? -10.028 -5.566 3.488 1.00 84.94 189 ARG A C 1
ATOM 1428 O O . ARG A 1 189 ? -11.101 -5.076 3.143 1.00 84.94 189 ARG A O 1
ATOM 1435 N N . LEU A 1 190 ? -9.746 -5.836 4.766 1.00 86.44 190 LEU A N 1
ATOM 1436 C CA . LEU A 1 190 ? -10.625 -5.475 5.883 1.00 86.44 190 LEU A CA 1
ATOM 1437 C C . LEU A 1 190 ? -10.795 -3.955 5.985 1.00 86.44 190 LEU A C 1
ATOM 1439 O O . LEU A 1 190 ? -11.917 -3.481 6.133 1.00 86.44 190 LEU A O 1
ATOM 1443 N N . VAL A 1 191 ? -9.698 -3.202 5.857 1.00 85.38 191 VAL A N 1
ATOM 1444 C CA . VAL A 1 191 ? -9.701 -1.736 5.851 1.00 85.38 191 VAL A CA 1
ATOM 1445 C C . VAL A 1 191 ? -10.605 -1.218 4.739 1.00 85.38 191 VAL A C 1
ATOM 1447 O O . VAL A 1 191 ? -11.427 -0.358 5.018 1.00 85.38 191 VAL A O 1
ATOM 1450 N N . ASP A 1 192 ? -10.483 -1.725 3.511 1.00 79.19 192 ASP A N 1
ATOM 1451 C CA . ASP A 1 192 ? -11.260 -1.248 2.359 1.00 79.19 192 ASP A CA 1
ATOM 1452 C C . ASP A 1 192 ? -12.755 -1.620 2.425 1.00 79.19 192 ASP A C 1
ATOM 1454 O O . ASP A 1 192 ? -13.602 -0.911 1.884 1.00 79.19 192 ASP A O 1
ATOM 1458 N N . GLY A 1 193 ? -13.093 -2.681 3.162 1.00 73.31 193 GLY A N 1
ATOM 1459 C CA . GLY A 1 193 ? -14.457 -3.179 3.318 1.00 73.31 193 GLY A CA 1
ATOM 1460 C C . GLY A 1 193 ? -15.428 -2.269 4.089 1.00 73.31 193 GLY A C 1
ATOM 1461 O O . GLY A 1 193 ? -15.136 -1.141 4.500 1.00 73.31 193 GLY A O 1
ATOM 1462 N N . ALA A 1 194 ? -16.640 -2.793 4.299 1.00 71.62 194 ALA A N 1
ATOM 1463 C CA . ALA A 1 194 ? -17.673 -2.138 5.099 1.00 71.62 194 ALA A CA 1
ATOM 1464 C C . ALA A 1 194 ? -17.290 -2.084 6.590 1.00 71.62 194 ALA A C 1
ATOM 1466 O O . ALA A 1 194 ? -16.687 -3.019 7.118 1.00 71.62 194 ALA A O 1
ATOM 1467 N N . LEU A 1 195 ? -17.696 -1.013 7.283 1.00 76.69 195 LEU A N 1
ATOM 1468 C CA . LEU A 1 195 ? -17.329 -0.718 8.679 1.00 76.69 195 LEU A CA 1
ATOM 1469 C C . LEU A 1 195 ? -18.047 -1.596 9.725 1.00 76.69 195 LEU A C 1
ATOM 1471 O O . LEU A 1 195 ? -18.719 -1.086 10.614 1.00 76.69 195 LEU A O 1
ATOM 1475 N N . THR A 1 196 ? -17.968 -2.919 9.592 1.00 77.00 196 THR A N 1
ATOM 1476 C CA . THR A 1 196 ? -18.734 -3.906 10.380 1.00 77.00 196 THR A CA 1
ATOM 1477 C C . THR A 1 196 ? -18.057 -4.328 11.673 1.00 77.00 196 THR A C 1
ATOM 1479 O O . THR A 1 196 ? -16.837 -4.308 11.786 1.00 77.00 196 THR A O 1
ATOM 1482 N N . ALA A 1 197 ? -18.852 -4.826 12.625 1.00 79.25 197 ALA A N 1
ATOM 1483 C CA . ALA A 1 197 ? -18.334 -5.457 13.836 1.00 79.25 197 ALA A CA 1
ATOM 1484 C C . ALA A 1 197 ? -17.327 -6.575 13.525 1.00 79.25 197 ALA A C 1
ATOM 1486 O O . ALA A 1 197 ? -16.267 -6.648 14.133 1.00 79.25 197 ALA A O 1
ATOM 1487 N N . HIS A 1 198 ? -17.617 -7.389 12.503 1.00 82.81 198 HIS A N 1
ATOM 1488 C CA . HIS A 1 198 ? -16.701 -8.420 12.027 1.00 82.81 198 HIS A CA 1
ATOM 1489 C C . HIS A 1 198 ? -15.350 -7.831 11.597 1.00 82.81 198 HIS A C 1
ATOM 1491 O O . HIS A 1 198 ? -14.310 -8.287 12.061 1.00 82.81 198 HIS A O 1
ATOM 1497 N N . VAL A 1 199 ? -15.355 -6.802 10.745 1.00 86.12 199 VAL A N 1
ATOM 1498 C CA . VAL A 1 199 ? -14.121 -6.138 10.300 1.00 86.12 199 VAL A CA 1
ATOM 1499 C C . VAL A 1 199 ? -13.376 -5.519 11.483 1.00 86.12 199 VAL A C 1
ATOM 1501 O O . VAL A 1 199 ? -12.159 -5.671 11.565 1.00 86.12 199 VAL A O 1
ATOM 1504 N N . LEU A 1 200 ? -14.084 -4.883 12.420 1.00 88.50 200 LEU A N 1
ATOM 1505 C CA . LEU A 1 200 ? -13.487 -4.308 13.623 1.00 88.50 200 LEU A CA 1
ATOM 1506 C C . LEU A 1 200 ? -12.755 -5.361 14.466 1.00 88.50 200 LEU A C 1
ATOM 1508 O O . LEU A 1 200 ? -11.613 -5.120 14.849 1.00 88.50 200 LEU A O 1
ATOM 1512 N N . SER A 1 201 ? -13.354 -6.535 14.687 1.00 89.06 201 SER A N 1
ATOM 1513 C CA . SER A 1 201 ? -12.700 -7.668 15.359 1.00 89.06 201 SER A CA 1
ATOM 1514 C C . SER A 1 201 ? -11.410 -8.095 14.646 1.00 89.06 201 SER A C 1
ATOM 1516 O O . SER A 1 201 ? -10.388 -8.333 15.284 1.00 89.06 201 SER A O 1
ATOM 1518 N N . GLY A 1 202 ? -11.416 -8.132 13.309 1.00 91.75 202 GLY A N 1
ATOM 1519 C CA . GLY A 1 202 ? -10.219 -8.447 12.523 1.00 91.75 202 GLY A CA 1
ATOM 1520 C C . GLY A 1 202 ? -9.117 -7.389 12.662 1.00 91.75 202 GLY A C 1
ATOM 1521 O O . GLY A 1 202 ? -7.951 -7.731 12.858 1.00 91.75 202 GLY A O 1
ATOM 1522 N N . LEU A 1 203 ? -9.474 -6.100 12.622 1.00 94.62 203 LEU A N 1
ATOM 1523 C CA . LEU A 1 203 ? -8.522 -4.999 12.819 1.00 94.62 203 LEU A CA 1
ATOM 1524 C C . LEU A 1 203 ? -7.981 -4.954 14.256 1.00 94.62 203 LEU A C 1
ATOM 1526 O O . LEU A 1 203 ? -6.793 -4.705 14.445 1.00 94.62 203 LEU A O 1
ATOM 1530 N N . ARG A 1 204 ? -8.821 -5.244 15.257 1.00 94.94 204 ARG A N 1
ATOM 1531 C CA . ARG A 1 204 ? -8.409 -5.404 16.657 1.00 94.94 204 ARG A CA 1
ATOM 1532 C C . ARG A 1 204 ? -7.386 -6.527 16.798 1.00 94.94 204 ARG A C 1
ATOM 1534 O O . ARG A 1 204 ? -6.329 -6.306 17.381 1.00 94.94 204 ARG A O 1
ATOM 1541 N N . LEU A 1 205 ? -7.648 -7.701 16.221 1.00 94.75 205 LEU A N 1
ATOM 1542 C CA . LEU A 1 205 ? -6.689 -8.808 16.231 1.00 94.75 205 LEU A CA 1
ATOM 1543 C C . LEU A 1 205 ? -5.365 -8.424 15.558 1.00 94.75 205 LEU A C 1
ATOM 1545 O O . LEU A 1 205 ? -4.295 -8.773 16.052 1.00 94.75 205 LEU A O 1
ATOM 1549 N N . ALA A 1 206 ? -5.422 -7.665 14.463 1.00 95.38 206 ALA A N 1
ATOM 1550 C CA . ALA A 1 206 ? -4.236 -7.201 13.753 1.00 95.38 206 ALA A CA 1
ATOM 1551 C C . ALA A 1 206 ? -3.350 -6.238 14.570 1.00 95.38 206 ALA A C 1
ATOM 1553 O O . ALA A 1 206 ? -2.168 -6.116 14.252 1.00 95.38 206 ALA A O 1
ATOM 1554 N N . LEU A 1 207 ? -3.846 -5.622 15.654 1.00 95.69 207 LEU A N 1
ATOM 1555 C CA . LEU A 1 207 ? -3.009 -4.878 16.614 1.00 95.69 207 LEU A CA 1
ATOM 1556 C C . LEU A 1 207 ? -2.031 -5.781 17.383 1.00 95.69 207 LEU A C 1
ATOM 1558 O O . LEU A 1 207 ? -1.098 -5.284 18.003 1.00 95.69 207 LEU A O 1
ATOM 1562 N N . LYS A 1 208 ? -2.197 -7.104 17.325 1.00 92.94 208 LYS A N 1
ATOM 1563 C CA . LYS A 1 208 ? -1.274 -8.075 17.928 1.00 92.94 208 LYS A CA 1
ATOM 1564 C C . LYS A 1 208 ? -0.255 -8.624 16.922 1.00 92.94 208 LYS A C 1
ATOM 1566 O O . LYS A 1 208 ? 0.502 -9.536 17.247 1.00 92.94 208 LYS A O 1
ATOM 1571 N N . ASP A 1 209 ? -0.220 -8.105 15.688 1.00 92.75 209 ASP A N 1
ATOM 1572 C CA . ASP A 1 209 ? 0.732 -8.572 14.674 1.00 92.75 209 ASP A CA 1
ATOM 1573 C C . ASP A 1 209 ? 2.182 -8.276 15.106 1.00 92.75 209 ASP A C 1
ATOM 1575 O O . ASP A 1 209 ? 2.480 -7.151 15.522 1.00 92.75 209 ASP A O 1
ATOM 1579 N N . PRO A 1 210 ? 3.123 -9.228 14.962 1.00 89.94 210 PRO A N 1
ATOM 1580 C CA . PRO A 1 210 ? 4.529 -8.993 15.288 1.00 89.94 210 PRO A CA 1
ATOM 1581 C C . PRO A 1 210 ? 5.173 -7.872 14.454 1.00 89.94 210 PRO A C 1
ATOM 1583 O O . PRO A 1 210 ? 6.152 -7.271 14.891 1.00 89.94 210 PRO A O 1
ATOM 1586 N N . ARG A 1 211 ? 4.658 -7.564 13.255 1.00 89.06 211 ARG A N 1
ATOM 1587 C CA . ARG A 1 211 ? 5.191 -6.508 12.383 1.00 89.06 211 ARG A CA 1
ATOM 1588 C C . ARG A 1 211 ? 4.507 -5.163 12.665 1.00 89.06 211 ARG A C 1
ATOM 1590 O O . ARG A 1 211 ? 3.315 -5.036 12.381 1.00 89.06 211 ARG A O 1
ATOM 1597 N N . PRO A 1 212 ? 5.257 -4.116 13.067 1.00 90.50 212 PRO A N 1
ATOM 1598 C CA . PRO A 1 212 ? 4.694 -2.781 13.292 1.00 90.50 212 PRO A CA 1
ATOM 1599 C C . PRO A 1 212 ? 3.938 -2.208 12.089 1.00 90.50 212 PRO A C 1
ATOM 1601 O O . PRO A 1 212 ? 2.912 -1.560 12.257 1.00 90.50 212 PRO A O 1
ATOM 1604 N N . LEU A 1 213 ? 4.387 -2.512 10.866 1.00 89.44 213 LEU A N 1
ATOM 1605 C CA . LEU A 1 213 ? 3.719 -2.065 9.643 1.00 89.44 213 LEU A CA 1
ATOM 1606 C C . LEU A 1 213 ? 2.287 -2.614 9.504 1.00 89.44 213 LEU A C 1
ATOM 1608 O O . LEU A 1 213 ? 1.381 -1.876 9.128 1.00 89.44 213 LEU A O 1
ATOM 1612 N N . ASN A 1 214 ? 2.058 -3.886 9.843 1.00 92.88 214 ASN A N 1
ATOM 1613 C CA . ASN A 1 214 ? 0.718 -4.480 9.790 1.00 92.88 214 ASN A CA 1
ATOM 1614 C C . ASN A 1 214 ? -0.201 -3.848 10.838 1.00 92.88 214 ASN A C 1
ATOM 1616 O O . ASN A 1 214 ? -1.354 -3.531 10.544 1.00 92.88 214 ASN A O 1
ATOM 1620 N N . ARG A 1 215 ? 0.334 -3.573 12.032 1.00 94.50 215 ARG A N 1
ATOM 1621 C CA . ARG A 1 215 ? -0.395 -2.844 13.076 1.00 94.50 215 ARG A CA 1
ATOM 1622 C C . ARG A 1 215 ? -0.735 -1.422 12.639 1.00 94.50 215 ARG A C 1
ATOM 1624 O O . ARG A 1 215 ? -1.851 -0.965 12.861 1.00 94.50 215 ARG A O 1
ATOM 1631 N N . ALA A 1 216 ? 0.174 -0.746 11.938 1.00 92.81 216 ALA A N 1
ATOM 1632 C CA . ALA A 1 216 ? -0.082 0.567 11.357 1.00 92.81 216 ALA A CA 1
ATOM 1633 C C . ALA A 1 216 ? -1.212 0.538 10.309 1.00 92.81 216 ALA A C 1
ATOM 1635 O O . ALA A 1 216 ? -2.079 1.413 10.316 1.00 92.81 216 ALA A O 1
ATOM 1636 N N . PHE A 1 217 ? -1.268 -0.493 9.456 1.00 93.12 217 PHE A N 1
ATOM 1637 C CA . PHE A 1 217 ? -2.390 -0.692 8.528 1.00 93.12 217 PHE A CA 1
ATOM 1638 C C . PHE A 1 217 ? -3.714 -0.932 9.261 1.00 93.12 217 PHE A C 1
ATOM 1640 O O . PHE A 1 217 ? -4.743 -0.383 8.863 1.00 93.12 217 PHE A O 1
ATOM 1647 N N . ALA A 1 218 ? -3.695 -1.688 10.360 1.00 95.06 218 ALA A N 1
ATOM 1648 C CA . ALA A 1 218 ? -4.880 -1.897 11.184 1.00 95.06 218 ALA A CA 1
ATOM 1649 C C . ALA A 1 218 ? -5.370 -0.585 11.820 1.00 95.06 218 ALA A C 1
ATOM 1651 O O . ALA A 1 218 ? -6.545 -0.236 11.701 1.00 95.06 218 ALA A O 1
ATOM 1652 N N . LEU A 1 219 ? -4.454 0.195 12.403 1.00 93.88 219 LEU A N 1
ATOM 1653 C CA . LEU A 1 219 ? -4.725 1.513 12.985 1.00 93.88 219 LEU A CA 1
ATOM 1654 C C . LEU A 1 219 ? -5.303 2.500 11.960 1.00 93.88 219 LEU A C 1
ATOM 1656 O O . LEU A 1 219 ? -6.257 3.218 12.263 1.00 93.88 219 LEU A O 1
ATOM 1660 N N . ARG A 1 220 ? -4.791 2.496 10.722 1.00 89.62 220 ARG A N 1
ATOM 1661 C CA . ARG A 1 220 ? -5.370 3.255 9.600 1.00 89.62 220 ARG A CA 1
ATOM 1662 C C . ARG A 1 220 ? -6.841 2.887 9.369 1.00 89.62 220 ARG A C 1
ATOM 1664 O O . ARG A 1 220 ? -7.661 3.780 9.172 1.00 89.62 220 ARG A O 1
ATOM 1671 N N . GLY A 1 221 ? -7.188 1.600 9.425 1.00 87.06 221 GLY A N 1
ATOM 1672 C CA . GLY A 1 221 ? -8.575 1.133 9.334 1.00 87.06 221 GLY A CA 1
ATOM 1673 C C . GLY A 1 221 ? -9.449 1.591 10.494 1.00 87.06 221 GLY A C 1
ATOM 1674 O O . GLY A 1 221 ? -10.549 2.092 10.274 1.00 87.06 221 GLY A O 1
ATOM 1675 N N . LEU A 1 222 ? -8.944 1.470 11.723 1.00 91.62 222 LEU A N 1
ATOM 1676 C CA . LEU A 1 222 ? -9.670 1.840 12.941 1.00 91.62 222 LEU A CA 1
ATOM 1677 C C . LEU A 1 222 ? -10.059 3.325 12.966 1.00 91.62 222 LEU A C 1
ATOM 1679 O O . LEU A 1 222 ? -11.150 3.657 13.423 1.00 91.62 222 LEU A O 1
ATOM 1683 N N . ARG A 1 223 ? -9.245 4.218 12.385 1.00 88.06 223 ARG A N 1
ATOM 1684 C CA . ARG A 1 223 ? -9.579 5.653 12.252 1.00 88.06 223 ARG A CA 1
ATOM 1685 C C . ARG A 1 223 ? -10.881 5.917 11.491 1.00 88.06 223 ARG A C 1
ATOM 1687 O O . ARG A 1 223 ? -11.526 6.931 11.750 1.00 88.06 223 ARG A O 1
ATOM 1694 N N . ARG A 1 224 ? -11.293 5.010 10.598 1.00 82.56 224 ARG A N 1
ATOM 1695 C CA . ARG A 1 224 ? -12.544 5.130 9.832 1.00 82.56 224 ARG A CA 1
ATOM 1696 C C . ARG A 1 224 ? -13.786 4.824 10.667 1.00 82.56 224 ARG A C 1
ATOM 1698 O O . ARG A 1 224 ? -14.871 5.245 10.291 1.00 82.56 224 ARG A O 1
ATOM 1705 N N . TYR A 1 225 ? -13.664 4.073 11.760 1.00 82.88 225 TYR A N 1
ATOM 1706 C CA . TYR A 1 225 ? -14.827 3.712 12.567 1.00 82.88 225 TYR A CA 1
ATOM 1707 C C . TYR A 1 225 ? -15.298 4.904 13.391 1.00 82.88 225 TYR A C 1
ATOM 1709 O O . TYR A 1 225 ? -14.445 5.628 13.897 1.00 82.88 225 TYR A O 1
ATOM 1717 N N . PRO A 1 226 ? -16.615 5.120 13.556 1.00 79.69 226 PRO A N 1
ATOM 1718 C CA . PRO A 1 226 ? -17.171 6.070 14.515 1.00 79.69 226 PRO A CA 1
ATOM 1719 C C . PRO A 1 226 ? -16.862 5.651 15.965 1.00 79.69 226 PRO A C 1
ATOM 1721 O O . PRO A 1 226 ? -16.629 4.472 16.241 1.00 79.69 226 PRO A O 1
ATOM 1724 N N . ARG A 1 227 ? -16.862 6.615 16.896 1.00 85.56 227 ARG A N 1
ATOM 1725 C CA . ARG A 1 227 ? -16.461 6.395 18.299 1.00 85.56 227 ARG A CA 1
ATOM 1726 C C . ARG A 1 227 ? -17.344 5.349 18.974 1.00 85.56 227 ARG A C 1
ATOM 1728 O O . ARG A 1 227 ? -16.833 4.461 19.648 1.00 85.56 227 ARG A O 1
ATOM 1735 N N . GLU A 1 228 ? -18.648 5.420 18.728 1.00 82.31 228 GLU A N 1
ATOM 1736 C CA . GLU A 1 228 ? -19.643 4.532 19.338 1.00 82.31 228 GLU A CA 1
ATOM 1737 C C . GLU A 1 228 ? -19.410 3.065 18.947 1.00 82.31 228 GLU A C 1
ATOM 1739 O O . GLU A 1 228 ? -19.593 2.169 19.767 1.00 82.31 228 GLU A O 1
ATOM 1744 N N . LEU A 1 229 ? -18.951 2.808 17.713 1.00 81.75 229 LEU A N 1
ATOM 1745 C CA . LEU A 1 229 ? -18.587 1.456 17.280 1.00 81.75 229 LEU A CA 1
ATOM 1746 C C . LEU A 1 229 ? -17.265 0.994 17.883 1.00 81.75 229 LEU A C 1
ATOM 1748 O O . LEU A 1 229 ? -17.156 -0.165 18.277 1.00 81.75 229 LEU A O 1
ATOM 1752 N N . LEU A 1 230 ? -16.272 1.878 17.983 1.00 88.69 230 LEU A N 1
ATOM 1753 C CA . LEU A 1 230 ? -15.003 1.533 18.619 1.00 88.69 230 LEU A CA 1
ATOM 1754 C C . LEU A 1 230 ? -15.213 1.147 20.095 1.00 88.69 230 LEU A C 1
ATOM 1756 O O . LEU A 1 230 ? -14.750 0.085 20.505 1.00 88.69 230 LEU A O 1
ATOM 1760 N N . LEU A 1 231 ? -15.965 1.942 20.865 1.00 88.25 231 LEU A N 1
ATOM 1761 C CA . LEU A 1 231 ? -16.260 1.654 22.275 1.00 88.25 231 LEU A CA 1
ATOM 1762 C C . LEU A 1 231 ? -17.254 0.504 22.457 1.00 88.25 231 LEU A C 1
ATOM 1764 O O . LEU A 1 231 ? -16.994 -0.416 23.226 1.00 88.25 231 LEU A O 1
ATOM 1768 N N . GLY A 1 232 ? -18.386 0.533 21.752 1.00 82.88 232 GLY A N 1
ATOM 1769 C CA . GLY A 1 232 ? -19.464 -0.430 21.967 1.00 82.88 232 GLY A CA 1
ATOM 1770 C C . GLY A 1 232 ? -19.182 -1.816 21.385 1.00 82.88 232 GLY A C 1
ATOM 1771 O O . GLY A 1 232 ? -19.676 -2.809 21.912 1.00 82.88 232 GLY A O 1
ATOM 1772 N N . VAL A 1 233 ? -18.430 -1.915 20.283 1.00 79.00 233 VAL A N 1
ATOM 1773 C CA . VAL A 1 233 ? -18.109 -3.203 19.637 1.00 79.00 233 VAL A CA 1
ATOM 1774 C C . VAL A 1 233 ? -16.664 -3.613 19.895 1.00 79.00 233 VAL A C 1
ATOM 1776 O O . VAL A 1 233 ? -16.423 -4.742 20.301 1.00 79.00 233 VAL A O 1
ATOM 1779 N N . GLY A 1 234 ? -15.699 -2.716 19.673 1.00 77.69 234 GLY A N 1
ATOM 1780 C CA . GLY A 1 234 ? -14.282 -3.021 19.907 1.00 77.69 234 GLY A CA 1
ATOM 1781 C C . GLY A 1 234 ? -13.983 -3.268 21.388 1.00 77.69 234 GLY A C 1
ATOM 1782 O O . GLY A 1 234 ? -13.220 -4.183 21.712 1.00 77.69 234 GLY A O 1
ATOM 1783 N N . SER A 1 235 ? -14.650 -2.488 22.249 1.00 87.06 235 SER A N 1
ATOM 1784 C CA . SER A 1 235 ? -14.742 -2.669 23.699 1.00 87.06 235 SER A CA 1
ATOM 1785 C C . SER A 1 235 ? -13.372 -2.848 24.371 1.00 87.06 235 SER A C 1
ATOM 1787 O O . SER A 1 235 ? -12.377 -2.264 23.931 1.00 87.06 235 SER A O 1
ATOM 1789 N N . GLN A 1 236 ? -13.314 -3.629 25.450 1.00 93.69 236 GLN A N 1
ATOM 1790 C CA . GLN A 1 236 ? -12.122 -3.840 26.266 1.00 93.69 236 GLN A CA 1
ATOM 1791 C C . GLN A 1 236 ? -10.910 -4.285 25.440 1.00 93.69 236 GLN A C 1
ATOM 1793 O O . GLN A 1 236 ? -9.847 -3.673 25.529 1.00 93.69 236 GLN A O 1
ATOM 1798 N N . GLY A 1 237 ? -11.071 -5.300 24.586 1.00 93.56 237 GLY A N 1
ATOM 1799 C CA . GLY A 1 237 ? -9.957 -5.856 23.817 1.00 93.56 237 GLY A CA 1
ATOM 1800 C C . GLY A 1 237 ? -9.342 -4.855 22.836 1.00 93.56 237 GLY A C 1
ATOM 1801 O O . GLY A 1 237 ? -8.150 -4.932 22.537 1.00 93.56 237 GLY A O 1
ATOM 1802 N N . LEU A 1 238 ? -10.137 -3.909 22.320 1.00 95.69 238 LEU A N 1
ATOM 1803 C CA . LEU A 1 238 ? -9.616 -2.835 21.479 1.00 95.69 238 LEU A CA 1
ATOM 1804 C C . LEU A 1 238 ? -8.809 -1.834 22.308 1.00 95.69 238 LEU A C 1
ATOM 1806 O O . LEU A 1 238 ? -7.714 -1.468 21.893 1.00 95.69 238 LEU A O 1
ATOM 1810 N N . VAL A 1 239 ? -9.334 -1.392 23.453 1.00 96.25 239 VAL A N 1
ATOM 1811 C CA . VAL A 1 239 ? -8.658 -0.405 24.310 1.00 96.25 239 VAL A CA 1
ATOM 1812 C C . VAL A 1 239 ? -7.331 -0.947 24.821 1.00 96.25 239 VAL A C 1
ATOM 1814 O O . VAL A 1 239 ? -6.308 -0.284 24.669 1.00 96.25 239 VAL A O 1
ATOM 1817 N N . GLU A 1 240 ? -7.317 -2.176 25.334 1.00 95.81 240 GLU A N 1
ATOM 1818 C CA . GLU A 1 240 ? -6.088 -2.853 25.757 1.00 95.81 240 GLU A CA 1
ATOM 1819 C C . GLU A 1 240 ? -5.086 -2.954 24.598 1.00 95.81 240 GLU A C 1
ATOM 1821 O O . GLU A 1 240 ? -3.932 -2.544 24.735 1.00 95.81 240 GLU A O 1
ATOM 1826 N N . GLY A 1 241 ? -5.546 -3.392 23.420 1.00 96.19 241 GLY A N 1
ATOM 1827 C CA . GLY A 1 241 ? -4.706 -3.493 22.229 1.00 96.19 241 GLY A CA 1
ATOM 1828 C C . GLY A 1 241 ? -4.132 -2.152 21.761 1.00 96.19 241 GLY A C 1
ATOM 1829 O O . GLY A 1 241 ? -3.000 -2.120 21.283 1.00 96.19 241 GLY A O 1
ATOM 1830 N N . LEU A 1 242 ? -4.872 -1.045 21.904 1.00 97.00 242 LEU A N 1
ATOM 1831 C CA . LEU A 1 242 ? -4.396 0.310 21.597 1.00 97.00 242 LEU A CA 1
ATOM 1832 C C . LEU A 1 242 ? -3.367 0.802 22.621 1.00 97.00 242 LEU A C 1
ATOM 1834 O O . LEU A 1 242 ? -2.367 1.401 22.226 1.00 97.00 242 LEU A O 1
ATOM 1838 N N . ILE A 1 243 ? -3.575 0.528 23.911 1.00 96.69 243 ILE A N 1
ATOM 1839 C CA . ILE A 1 243 ? -2.634 0.891 24.980 1.00 96.69 243 ILE A CA 1
ATOM 1840 C C . ILE A 1 243 ? -1.280 0.206 24.761 1.00 96.69 243 ILE A C 1
ATOM 1842 O O . ILE A 1 243 ? -0.239 0.853 24.877 1.00 96.69 243 ILE A O 1
ATOM 1846 N N . GLU A 1 244 ? -1.279 -1.071 24.370 1.00 95.81 244 GLU A N 1
ATOM 1847 C CA . GLU A 1 244 ? -0.052 -1.816 24.054 1.00 95.81 244 GLU A CA 1
ATOM 1848 C C . GLU A 1 244 ? 0.786 -1.127 22.958 1.00 95.81 244 GLU A C 1
ATOM 1850 O O . GLU A 1 244 ? 2.020 -1.095 23.036 1.00 95.81 244 GLU A O 1
ATOM 1855 N N . GLN A 1 245 ? 0.134 -0.496 21.972 1.00 95.81 245 GLN A N 1
ATOM 1856 C CA . GLN A 1 245 ? 0.813 0.180 20.859 1.00 95.81 245 GLN A CA 1
ATOM 1857 C C . GLN A 1 245 ? 1.602 1.424 21.274 1.00 95.81 245 GLN A C 1
ATOM 1859 O O . GLN A 1 245 ? 2.496 1.841 20.537 1.00 95.81 245 GLN A O 1
ATOM 1864 N N . LEU A 1 246 ? 1.299 2.021 22.430 1.00 94.19 246 LEU A N 1
ATOM 1865 C CA . LEU A 1 246 ? 1.985 3.225 22.912 1.00 94.19 246 LEU A CA 1
ATOM 1866 C C . LEU A 1 246 ? 3.467 2.974 23.212 1.00 94.19 246 LEU A C 1
ATOM 1868 O O . LEU A 1 246 ? 4.258 3.914 23.228 1.00 94.19 246 LEU A O 1
ATOM 1872 N N . SER A 1 247 ? 3.845 1.712 23.430 1.00 90.38 247 SER A N 1
ATOM 1873 C CA . SER A 1 247 ? 5.223 1.308 23.716 1.00 90.38 247 SER A CA 1
ATOM 1874 C C . SER A 1 247 ? 6.082 1.058 22.465 1.00 90.38 247 SER A C 1
ATOM 1876 O O . SER A 1 247 ? 7.275 0.782 22.589 1.00 90.38 247 SER A O 1
ATOM 1878 N N . GLU A 1 248 ? 5.509 1.147 21.258 1.00 88.12 248 GLU A N 1
ATOM 1879 C CA . GLU A 1 248 ? 6.226 0.885 20.006 1.00 88.12 248 GLU A CA 1
ATOM 1880 C C . GLU A 1 248 ? 7.244 1.991 19.666 1.00 88.12 248 GLU A C 1
ATOM 1882 O O . GLU A 1 248 ? 6.949 3.182 19.746 1.00 88.12 248 GLU A O 1
ATOM 1887 N N . VAL A 1 249 ? 8.441 1.593 19.219 1.00 84.69 249 VAL A N 1
ATOM 1888 C CA . VAL A 1 249 ? 9.591 2.489 18.976 1.00 84.69 249 VAL A CA 1
ATOM 1889 C C . VAL A 1 249 ? 10.119 2.463 17.537 1.00 84.69 249 VAL A C 1
ATOM 1891 O O . VAL A 1 249 ? 10.818 3.381 17.113 1.00 84.69 249 VAL A O 1
ATOM 1894 N N . HIS A 1 250 ? 9.808 1.425 16.766 1.00 77.31 250 HIS A N 1
ATOM 1895 C CA . HIS A 1 250 ? 10.299 1.198 15.408 1.00 77.31 250 HIS A CA 1
ATOM 1896 C C . HIS A 1 250 ? 9.427 1.838 14.325 1.00 77.31 250 HIS A C 1
ATOM 1898 O O . HIS A 1 250 ? 9.917 2.070 13.221 1.00 77.31 250 HIS A O 1
ATOM 1904 N N . GLU A 1 251 ? 8.154 2.119 14.612 1.00 83.31 251 GLU A N 1
ATOM 1905 C CA . GLU A 1 251 ? 7.215 2.704 13.650 1.00 83.31 251 GLU A CA 1
ATOM 1906 C C . GLU A 1 251 ? 6.452 3.867 14.287 1.00 83.31 251 GLU A C 1
ATOM 1908 O O . GLU A 1 251 ? 5.452 3.661 14.964 1.00 83.31 251 GLU A O 1
ATOM 1913 N N . ALA A 1 252 ? 6.906 5.103 14.052 1.00 85.94 252 ALA A N 1
ATOM 1914 C CA . ALA A 1 252 ? 6.373 6.308 14.703 1.00 85.94 252 ALA A CA 1
ATOM 1915 C C . ALA A 1 252 ? 4.873 6.553 14.446 1.00 85.94 252 ALA A C 1
ATOM 1917 O O . ALA A 1 252 ? 4.198 7.197 15.251 1.00 85.94 252 ALA A O 1
ATOM 1918 N N . PHE A 1 253 ? 4.340 6.032 13.337 1.00 88.06 253 PHE A N 1
ATOM 1919 C CA . PHE A 1 253 ? 2.913 6.097 13.029 1.00 88.06 253 PHE A CA 1
ATOM 1920 C C . PHE A 1 253 ? 2.059 5.345 14.062 1.00 88.06 253 PHE A C 1
ATOM 1922 O O . PHE A 1 253 ? 0.981 5.817 14.421 1.00 88.06 253 PHE A O 1
ATOM 1929 N N . VAL A 1 254 ? 2.544 4.201 14.559 1.00 92.19 254 VAL A N 1
ATOM 1930 C CA . VAL A 1 254 ? 1.801 3.295 15.447 1.00 92.19 254 VAL A CA 1
ATOM 1931 C C . VAL A 1 254 ? 1.420 3.960 16.779 1.00 92.19 254 VAL A C 1
ATOM 1933 O O . VAL A 1 254 ? 0.219 4.111 17.018 1.00 92.19 254 VAL A O 1
ATOM 1936 N N . PRO A 1 255 ? 2.363 4.433 17.621 1.00 93.44 255 PRO A N 1
ATOM 1937 C CA . PRO A 1 255 ? 2.017 5.037 18.906 1.00 93.44 255 PRO A CA 1
ATOM 1938 C C . PRO A 1 255 ? 1.250 6.354 18.726 1.00 93.44 255 PRO A C 1
ATOM 1940 O O . PRO A 1 255 ? 0.336 6.643 19.495 1.00 93.44 255 PRO A O 1
ATOM 1943 N N . LYS A 1 256 ? 1.553 7.127 17.670 1.00 91.00 256 LYS A N 1
ATOM 1944 C CA . LYS A 1 256 ? 0.852 8.380 17.356 1.00 91.00 256 LYS A CA 1
ATOM 1945 C C . LYS A 1 256 ? -0.636 8.147 17.095 1.00 91.00 256 LYS A C 1
ATOM 1947 O O . LYS A 1 256 ? -1.474 8.836 17.670 1.00 91.00 256 LYS A O 1
ATOM 1952 N N . VAL A 1 257 ? -0.966 7.204 16.212 1.00 90.88 257 VAL A N 1
ATOM 1953 C CA . VAL A 1 257 ? -2.366 6.926 15.863 1.00 90.88 257 VAL A CA 1
ATOM 1954 C C . VAL A 1 257 ? -3.088 6.200 16.992 1.00 90.88 257 VAL A C 1
ATOM 1956 O O . VAL A 1 257 ? -4.269 6.456 17.207 1.00 90.88 257 VAL A O 1
ATOM 1959 N N . ALA A 1 258 ? -2.400 5.339 17.743 1.00 94.62 258 ALA A N 1
ATOM 1960 C CA . ALA A 1 258 ? -2.985 4.710 18.921 1.00 94.62 258 ALA A CA 1
ATOM 1961 C C . ALA A 1 258 ? -3.395 5.748 19.980 1.00 94.62 258 ALA A C 1
ATOM 1963 O O . ALA A 1 258 ? -4.527 5.705 20.454 1.00 94.62 258 ALA A O 1
ATOM 1964 N N . ALA A 1 259 ? -2.531 6.725 20.276 1.00 93.25 259 ALA A N 1
ATOM 1965 C CA . ALA A 1 259 ? -2.849 7.823 21.190 1.00 93.25 259 ALA A CA 1
ATOM 1966 C C . ALA A 1 259 ? -4.017 8.690 20.684 1.00 93.25 259 ALA A C 1
ATOM 1968 O O . ALA A 1 259 ? -4.909 9.023 21.456 1.00 93.25 259 ALA A O 1
ATOM 1969 N N . GLU A 1 260 ? -4.055 9.003 19.382 1.00 90.50 260 GLU A N 1
ATOM 1970 C CA . GLU A 1 260 ? -5.177 9.724 18.756 1.00 90.50 260 GLU A CA 1
ATOM 1971 C C . GLU A 1 260 ? -6.504 8.966 18.903 1.00 90.50 260 GLU A C 1
ATOM 1973 O O . GLU A 1 260 ? -7.533 9.565 19.214 1.00 90.50 260 GLU A O 1
ATOM 1978 N N . LEU A 1 261 ? -6.492 7.650 18.677 1.00 92.19 261 LEU A N 1
ATOM 1979 C CA . LEU A 1 261 ? -7.680 6.820 18.846 1.00 92.19 261 LEU A CA 1
ATOM 1980 C C . LEU A 1 261 ? -8.110 6.774 20.313 1.00 92.19 261 LEU A C 1
ATOM 1982 O O . LEU A 1 261 ? -9.292 6.954 20.571 1.00 92.19 261 LEU A O 1
ATOM 1986 N N . LEU A 1 262 ? -7.185 6.602 21.262 1.00 94.69 262 LEU A N 1
ATOM 1987 C CA . LEU A 1 262 ? -7.495 6.601 22.697 1.00 94.69 262 LEU A CA 1
ATOM 1988 C C . LEU A 1 262 ? -8.085 7.941 23.168 1.00 94.69 262 LEU A C 1
ATOM 1990 O O . LEU A 1 262 ? -9.129 7.933 23.815 1.00 94.69 262 LEU A O 1
ATOM 1994 N N . GLY A 1 263 ? -7.505 9.077 22.763 1.00 91.00 263 GLY A N 1
ATOM 1995 C CA . GLY A 1 263 ? -8.073 10.413 23.010 1.00 91.00 263 GLY A CA 1
ATOM 1996 C C . GLY A 1 263 ? -9.497 10.536 22.479 1.00 91.00 263 GLY A C 1
ATOM 1997 O O . GLY A 1 263 ? -10.434 10.890 23.192 1.00 91.00 263 GLY A O 1
ATOM 1998 N N . ARG A 1 264 ? -9.710 10.088 21.240 1.00 88.50 264 ARG A N 1
ATOM 1999 C CA . ARG A 1 264 ? -11.043 10.056 20.639 1.00 88.50 264 ARG A CA 1
ATOM 2000 C C . ARG A 1 264 ? -12.031 9.162 21.400 1.00 88.50 264 ARG A C 1
ATOM 2002 O O . ARG A 1 264 ? -13.212 9.502 21.446 1.00 88.50 264 ARG A O 1
ATOM 2009 N N . LEU A 1 265 ? -11.590 8.039 21.970 1.00 90.44 265 LEU A N 1
ATOM 2010 C CA . LEU A 1 265 ? -12.436 7.205 22.830 1.00 90.44 265 LEU A CA 1
ATOM 2011 C C . LEU A 1 265 ? -12.779 7.931 24.135 1.00 90.44 265 LEU A C 1
ATOM 2013 O O . LEU A 1 265 ? -13.939 7.906 24.527 1.00 90.44 265 LEU A O 1
ATOM 2017 N N . ALA A 1 266 ? -11.834 8.643 24.747 1.00 89.56 266 ALA A N 1
ATOM 2018 C CA . ALA A 1 266 ? -12.096 9.460 25.934 1.00 89.56 266 ALA A CA 1
ATOM 2019 C C . ALA A 1 266 ? -12.931 10.717 25.668 1.00 89.56 266 ALA A C 1
ATOM 2021 O O . ALA A 1 266 ? -13.579 11.223 26.577 1.00 89.56 266 ALA A O 1
ATOM 2022 N N . GLY A 1 267 ? -12.960 11.188 24.421 1.00 84.75 267 GLY A N 1
ATOM 2023 C CA . GLY A 1 267 ? -13.598 12.453 24.069 1.00 84.75 267 GLY A CA 1
ATOM 2024 C C . GLY A 1 267 ? -12.752 13.674 24.428 1.00 84.75 267 GLY A C 1
ATOM 2025 O O . GLY A 1 267 ? -13.282 14.779 24.494 1.00 84.75 267 GLY A O 1
ATOM 2026 N N . ASP A 1 268 ? -11.446 13.491 24.618 1.00 83.88 268 ASP A N 1
ATOM 2027 C CA . ASP A 1 268 ? -10.495 14.551 24.935 1.00 83.88 268 ASP A CA 1
ATOM 2028 C C . ASP A 1 268 ? -9.174 14.381 24.164 1.00 83.88 268 ASP A C 1
ATOM 2030 O O . ASP A 1 268 ? -8.935 13.375 23.497 1.00 83.88 268 ASP A O 1
ATOM 2034 N N . ASP A 1 269 ? -8.317 15.397 24.240 1.00 78.06 269 ASP A N 1
ATOM 2035 C CA . ASP A 1 269 ? -6.976 15.386 23.648 1.00 78.06 269 ASP A CA 1
ATOM 2036 C C . ASP A 1 269 ? -5.884 15.256 24.735 1.00 78.06 269 ASP A C 1
ATOM 2038 O O . ASP A 1 269 ? -4.737 15.665 24.531 1.00 78.06 269 ASP A O 1
ATOM 2042 N N . GLU A 1 270 ? -6.221 14.733 25.922 1.00 83.25 270 GLU A N 1
ATOM 2043 C CA . GLU A 1 270 ? -5.263 14.632 27.023 1.00 83.25 270 GLU A CA 1
ATOM 2044 C C . GLU A 1 270 ? -4.229 13.534 26.755 1.00 83.25 270 GLU A C 1
ATOM 2046 O O . GLU A 1 270 ? -4.538 12.355 26.551 1.00 83.25 270 GLU A O 1
ATOM 2051 N N . ALA A 1 271 ? -2.956 13.924 26.801 1.00 85.06 271 ALA A N 1
ATOM 2052 C CA . ALA A 1 271 ? -1.850 12.990 26.689 1.00 85.06 271 ALA A CA 1
ATOM 2053 C C . ALA A 1 271 ? -1.728 12.164 27.976 1.00 85.06 271 ALA A C 1
ATOM 2055 O O . ALA A 1 271 ? -1.448 12.702 29.048 1.00 85.06 271 ALA A O 1
ATOM 2056 N N . ARG A 1 272 ? -1.895 10.846 27.851 1.00 93.06 272 ARG A N 1
ATOM 2057 C CA . ARG A 1 272 ? -1.730 9.876 28.939 1.00 93.06 272 ARG A CA 1
ATOM 2058 C C . ARG A 1 272 ? -0.741 8.796 28.522 1.00 93.06 272 ARG A C 1
ATOM 2060 O O . ARG A 1 272 ? -0.658 8.441 27.343 1.00 93.06 272 ARG A O 1
ATOM 2067 N N . ASP A 1 273 ? 0.009 8.286 29.488 1.00 93.62 273 ASP A N 1
ATOM 2068 C CA . ASP A 1 273 ? 0.805 7.075 29.310 1.00 93.62 273 ASP A CA 1
ATOM 2069 C C . ASP A 1 273 ? -0.076 5.820 29.449 1.00 93.62 273 ASP A C 1
ATOM 2071 O O . ASP A 1 273 ? -1.294 5.900 29.634 1.00 93.62 273 ASP A O 1
ATOM 2075 N N . ALA A 1 274 ? 0.529 4.640 29.314 1.00 94.31 274 ALA A N 1
ATOM 2076 C CA . ALA A 1 274 ? -0.208 3.381 29.361 1.00 94.31 274 ALA A CA 1
ATOM 2077 C C . ALA A 1 274 ? -0.966 3.180 30.690 1.00 94.31 274 ALA A C 1
ATOM 2079 O O . ALA A 1 274 ? -2.100 2.703 30.674 1.00 94.31 274 ALA A O 1
ATOM 2080 N N . GLU A 1 275 ? -0.380 3.571 31.825 1.00 95.75 275 GLU A N 1
ATOM 2081 C CA . GLU A 1 275 ? -1.009 3.451 33.147 1.00 95.75 275 GLU A CA 1
ATOM 2082 C C . GLU A 1 275 ? -2.169 4.446 33.315 1.00 95.75 275 GLU A C 1
ATOM 2084 O O . GLU A 1 275 ? -3.241 4.089 33.819 1.00 95.75 275 GLU A O 1
ATOM 2089 N N . GLY A 1 276 ? -1.999 5.674 32.821 1.00 96.06 276 GLY A N 1
ATOM 2090 C CA . GLY A 1 276 ? -3.057 6.677 32.769 1.00 96.06 276 GLY A CA 1
ATOM 2091 C C . GLY A 1 276 ? -4.255 6.207 31.942 1.00 96.06 276 GLY A C 1
ATOM 2092 O O . GLY A 1 276 ? -5.396 6.322 32.392 1.00 96.06 276 GLY A O 1
ATOM 2093 N N . TRP A 1 277 ? -4.016 5.593 30.779 1.00 96.06 277 TRP A N 1
ATOM 2094 C CA . TRP A 1 277 ? -5.088 5.026 29.952 1.00 96.06 277 TRP A CA 1
ATOM 2095 C C . TRP A 1 277 ? -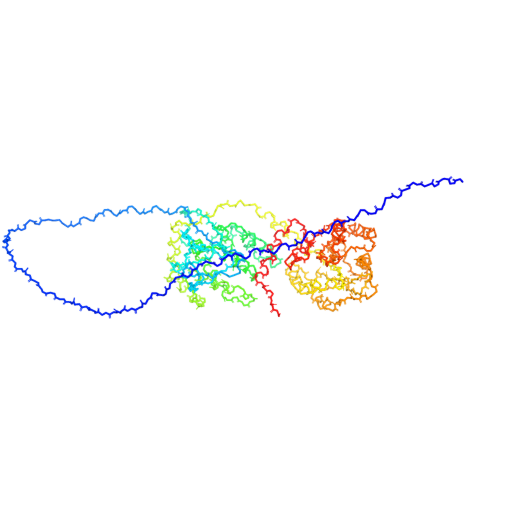5.796 3.836 30.604 1.00 96.06 277 TRP A C 1
ATOM 2097 O O . TRP A 1 277 ? -7.023 3.744 30.538 1.00 96.06 277 TRP A O 1
ATOM 2107 N N . GLN A 1 278 ? -5.059 2.951 31.280 1.00 95.81 278 GLN A N 1
ATOM 2108 C CA . GLN A 1 278 ? -5.653 1.850 32.052 1.00 95.81 278 GLN A CA 1
ATOM 2109 C C . GLN A 1 278 ? -6.525 2.359 33.207 1.00 95.81 278 GLN A C 1
ATOM 2111 O O . GLN A 1 278 ? -7.534 1.743 33.555 1.00 95.81 278 GLN A O 1
ATOM 2116 N N . THR A 1 279 ? -6.145 3.478 33.820 1.00 96.44 279 THR A N 1
ATOM 2117 C CA . THR A 1 279 ? -6.927 4.110 34.890 1.00 96.44 279 THR A CA 1
ATOM 2118 C C . THR A 1 279 ? -8.199 4.744 34.338 1.00 96.44 279 THR A C 1
ATOM 2120 O O . THR A 1 279 ? -9.280 4.418 34.824 1.00 96.44 279 THR A O 1
ATOM 2123 N N . TRP A 1 280 ? -8.101 5.523 33.256 1.00 95.38 280 TRP A N 1
ATOM 2124 C CA . TRP A 1 280 ? -9.273 6.080 32.572 1.00 95.38 280 TRP A CA 1
ATOM 2125 C C . TRP A 1 280 ? -10.279 4.994 32.159 1.00 95.38 280 TRP A C 1
ATOM 2127 O O . TRP A 1 280 ? -11.480 5.141 32.396 1.00 95.38 280 TRP A O 1
ATOM 2137 N N . TRP A 1 281 ? -9.799 3.879 31.594 1.00 94.88 281 TRP A N 1
ATOM 2138 C CA . TRP A 1 281 ? -10.666 2.773 31.183 1.00 94.88 281 TRP A CA 1
ATOM 2139 C C . TRP A 1 281 ? -11.468 2.203 32.359 1.00 94.88 281 TRP A C 1
ATOM 2141 O O . TRP A 1 281 ? -12.683 2.043 32.247 1.00 94.88 281 TRP A O 1
ATOM 2151 N N . ARG A 1 282 ? -10.809 1.951 33.499 1.00 95.19 282 ARG A N 1
ATOM 2152 C CA . ARG A 1 282 ? -11.458 1.414 34.708 1.00 95.19 282 ARG A CA 1
ATOM 2153 C C . ARG A 1 282 ? -12.465 2.380 35.328 1.00 95.19 282 ARG A C 1
ATOM 2155 O O . ARG A 1 282 ? -13.473 1.933 35.863 1.00 95.19 282 ARG A O 1
ATOM 2162 N N . GLU A 1 283 ? -12.174 3.676 35.304 1.00 94.69 283 GLU A N 1
ATOM 2163 C CA . GLU A 1 283 ? -13.003 4.683 35.976 1.00 94.69 283 GLU A CA 1
ATOM 2164 C C . GLU A 1 283 ? -14.185 5.160 35.123 1.00 94.69 283 GLU A C 1
ATOM 2166 O O . GLU A 1 283 ? -15.248 5.443 35.671 1.00 94.69 283 GLU A O 1
ATOM 2171 N N . HIS A 1 284 ? -14.019 5.234 33.799 1.00 91.88 284 HIS A N 1
ATOM 2172 C CA . HIS A 1 284 ? -14.997 5.853 32.898 1.00 91.88 284 HIS A CA 1
ATOM 2173 C C . HIS A 1 284 ? -15.339 4.955 31.702 1.00 91.88 284 HIS A C 1
ATOM 2175 O O . HIS A 1 284 ? -16.511 4.652 31.465 1.00 91.88 284 HIS A O 1
ATOM 2181 N N . GLY A 1 285 ? -14.321 4.494 30.966 1.00 90.69 285 GLY A N 1
ATOM 2182 C CA . GLY A 1 285 ? -14.511 3.827 29.672 1.00 90.69 285 GLY A CA 1
ATOM 2183 C C . GLY A 1 285 ? -15.331 2.534 29.735 1.00 90.69 285 GLY A C 1
ATOM 2184 O O . GLY A 1 285 ? -16.159 2.288 28.860 1.00 90.69 285 GLY A O 1
ATOM 2185 N N . GLU A 1 286 ? -15.158 1.727 30.784 1.00 93.50 286 GLU A N 1
ATOM 2186 C CA . GLU A 1 286 ? -15.861 0.449 30.944 1.00 93.50 286 GLU A CA 1
ATOM 2187 C C . GLU A 1 286 ? -17.379 0.631 31.117 1.00 93.50 286 GLU A C 1
ATOM 2189 O O . GLU A 1 286 ? -18.172 -0.110 30.532 1.00 93.50 286 GLU A O 1
ATOM 2194 N N . ALA A 1 287 ? -17.797 1.621 31.913 1.00 91.56 287 ALA A N 1
ATOM 2195 C CA . ALA A 1 287 ? -19.211 1.904 32.145 1.00 91.56 287 ALA A CA 1
ATOM 2196 C C . ALA A 1 287 ? -19.897 2.379 30.856 1.00 91.56 287 ALA A C 1
ATOM 2198 O O . ALA A 1 287 ? -20.961 1.869 30.498 1.00 91.56 287 ALA A O 1
ATOM 2199 N N . GLU A 1 288 ? -19.245 3.284 30.126 1.00 90.19 288 GLU A N 1
ATOM 2200 C CA . GLU A 1 288 ? -19.751 3.810 28.860 1.00 90.19 288 GLU A CA 1
ATOM 2201 C C . GLU A 1 288 ? -19.799 2.732 27.765 1.00 90.19 288 GLU A C 1
ATOM 2203 O O . GLU A 1 288 ? -20.791 2.609 27.044 1.00 90.19 288 GLU A O 1
ATOM 2208 N N . ALA A 1 289 ? -18.765 1.890 27.665 1.00 89.81 289 ALA A N 1
ATOM 2209 C CA . ALA A 1 289 ? -18.746 0.780 26.719 1.00 89.81 289 ALA A CA 1
ATOM 2210 C C . ALA A 1 289 ? -19.906 -0.197 26.966 1.00 89.81 289 ALA A C 1
ATOM 2212 O O . ALA A 1 289 ? -20.547 -0.621 26.004 1.00 89.81 289 ALA A O 1
ATOM 2213 N N . ARG A 1 290 ? -20.232 -0.504 28.232 1.00 89.75 290 ARG A N 1
ATOM 2214 C CA . ARG A 1 290 ? -21.398 -1.339 28.577 1.00 89.75 290 ARG A CA 1
ATOM 2215 C C . ARG A 1 290 ? -22.721 -0.685 28.196 1.00 89.75 290 ARG A C 1
ATOM 2217 O O . ARG A 1 290 ? -23.634 -1.375 27.745 1.00 89.75 290 ARG A O 1
ATOM 2224 N N . GLU A 1 291 ? -22.849 0.623 28.382 1.00 88.00 291 GLU A N 1
ATOM 2225 C CA . GLU A 1 291 ? -24.052 1.359 27.989 1.00 88.00 291 GLU A CA 1
ATOM 2226 C C . GLU A 1 291 ? -24.253 1.306 26.468 1.00 88.00 291 GLU A C 1
ATOM 2228 O O . GLU A 1 291 ? -25.304 0.872 25.988 1.00 88.00 291 GLU A O 1
ATOM 2233 N N . LEU A 1 292 ? -23.204 1.619 25.702 1.00 85.19 292 LEU A N 1
ATOM 2234 C CA . LEU A 1 292 ? -23.197 1.502 24.242 1.00 85.19 292 LEU A CA 1
ATOM 2235 C C . LEU A 1 292 ? -23.411 0.054 23.774 1.00 85.19 292 LEU A C 1
ATOM 2237 O O . LEU A 1 292 ? -24.022 -0.180 22.729 1.00 85.19 292 LEU A O 1
ATOM 2241 N N . ALA A 1 293 ? -22.941 -0.935 24.541 1.00 81.88 293 ALA A N 1
ATOM 2242 C CA . ALA A 1 293 ? -23.150 -2.349 24.246 1.00 81.88 293 ALA A CA 1
ATOM 2243 C C . ALA A 1 293 ? -24.629 -2.777 24.374 1.00 81.88 293 ALA A C 1
ATOM 2245 O O . ALA A 1 293 ? -25.077 -3.686 23.669 1.00 81.88 293 ALA A O 1
ATOM 2246 N N . ARG A 1 294 ? -25.406 -2.108 25.231 1.00 82.38 294 ARG A N 1
ATOM 2247 C CA . ARG A 1 294 ? -26.846 -2.363 25.414 1.00 82.38 294 ARG A CA 1
ATOM 2248 C C . ARG A 1 294 ? -27.719 -1.550 24.455 1.00 82.38 294 ARG A C 1
ATOM 2250 O O . ARG A 1 294 ? -28.838 -1.961 24.152 1.00 82.38 294 ARG A O 1
ATOM 2257 N N . GLY A 1 295 ? -27.219 -0.408 23.987 1.00 76.81 295 GLY A N 1
ATOM 2258 C CA . GLY A 1 295 ? -27.916 0.481 23.062 1.00 76.81 295 GLY A CA 1
ATOM 2259 C C . GLY A 1 295 ? -27.912 0.012 21.597 1.00 76.81 295 GLY A C 1
ATOM 2260 O O . GLY A 1 295 ? -27.111 -0.840 21.201 1.00 76.81 295 GLY A O 1
ATOM 2261 N N . PRO A 1 296 ? -28.803 0.577 20.760 1.00 74.62 296 PRO A N 1
ATOM 2262 C CA . PRO A 1 296 ? -28.781 0.361 19.319 1.00 74.62 296 PRO A CA 1
ATOM 2263 C C . PRO A 1 296 ? -27.511 0.978 18.724 1.00 74.62 296 PRO A C 1
ATOM 2265 O O . PRO A 1 296 ? -27.232 2.160 18.925 1.00 74.62 296 PRO A O 1
ATOM 2268 N N . LEU A 1 297 ? -26.751 0.193 17.964 1.00 71.56 297 LEU A N 1
ATOM 2269 C CA . LEU A 1 297 ? -25.538 0.671 17.301 1.00 71.56 297 LEU A CA 1
ATOM 2270 C C . LEU A 1 297 ? -25.641 0.560 15.789 1.00 71.56 297 LEU A C 1
ATOM 2272 O O . LEU A 1 297 ? -26.424 -0.251 15.288 1.00 71.56 297 LEU A O 1
ATOM 2276 N N . PRO A 1 298 ? -24.838 1.350 15.055 1.00 68.12 298 PRO A N 1
ATOM 2277 C CA . PRO A 1 298 ? -24.760 1.232 13.609 1.00 68.12 298 PRO A CA 1
ATOM 2278 C C . PRO A 1 298 ? -24.373 -0.194 13.227 1.00 68.12 298 PRO A C 1
ATOM 2280 O O . PRO A 1 298 ? -23.277 -0.656 13.529 1.00 68.12 298 PRO A O 1
ATOM 2283 N N . VAL A 1 299 ? -25.273 -0.903 12.556 1.00 60.53 299 VAL A N 1
ATOM 2284 C CA . VAL A 1 299 ? -24.979 -2.200 11.957 1.00 60.53 299 VAL A CA 1
ATOM 2285 C C . VAL A 1 299 ? -24.822 -1.951 10.470 1.00 60.53 299 VAL A C 1
ATOM 2287 O O . VAL A 1 299 ? -25.813 -1.757 9.762 1.00 60.53 299 VAL A O 1
ATOM 2290 N N . PRO A 1 300 ? -23.591 -1.907 9.949 1.00 53.28 300 PRO A N 1
ATOM 2291 C CA . PRO A 1 300 ? -23.434 -1.789 8.517 1.00 53.28 300 PRO A CA 1
ATOM 2292 C C . PRO A 1 300 ? -23.910 -3.077 7.864 1.00 53.28 300 PRO A C 1
ATOM 2294 O O . PRO A 1 300 ? -23.697 -4.176 8.384 1.00 53.28 300 PRO A O 1
ATOM 2297 N N . ALA A 1 301 ? -24.546 -2.914 6.705 1.00 45.34 301 ALA A N 1
ATOM 2298 C CA . ALA A 1 301 ? -25.034 -4.013 5.893 1.00 45.34 301 ALA A CA 1
ATOM 2299 C C . ALA A 1 301 ? -23.940 -5.078 5.724 1.00 45.34 301 ALA A C 1
ATOM 2301 O O . ALA A 1 301 ? -22.813 -4.773 5.322 1.00 45.34 301 ALA A O 1
ATOM 2302 N N . ALA A 1 302 ? -24.279 -6.324 6.061 1.00 43.91 302 ALA A N 1
ATOM 2303 C CA . ALA A 1 302 ? -23.398 -7.465 5.882 1.00 43.91 302 ALA A CA 1
ATOM 2304 C C . ALA A 1 302 ? -22.991 -7.560 4.405 1.00 43.91 302 ALA A C 1
ATOM 2306 O O . ALA A 1 302 ? -23.835 -7.771 3.535 1.00 43.91 302 ALA A O 1
ATOM 2307 N N . LEU A 1 303 ? -21.700 -7.392 4.121 1.00 42.00 303 LEU A N 1
ATOM 2308 C CA . LEU A 1 303 ? -21.141 -7.605 2.791 1.00 42.00 303 LEU A CA 1
ATOM 2309 C C . LEU A 1 303 ? -20.487 -8.984 2.720 1.00 42.00 303 LEU A C 1
ATOM 2311 O O . LEU A 1 303 ? -19.793 -9.416 3.641 1.00 42.00 303 LEU A O 1
ATOM 2315 N N . ALA A 1 304 ? -20.792 -9.668 1.618 1.00 37.84 304 ALA A N 1
ATOM 2316 C CA . ALA A 1 304 ? -20.515 -11.068 1.355 1.00 37.84 304 ALA A CA 1
ATOM 2317 C C . ALA A 1 304 ? -19.033 -11.441 1.515 1.00 37.84 304 ALA A C 1
ATOM 2319 O O . ALA A 1 304 ? -18.120 -10.724 1.104 1.00 37.84 304 ALA A O 1
ATOM 2320 N N . ALA A 1 305 ? -18.830 -12.617 2.101 1.00 43.09 305 ALA A N 1
ATOM 2321 C CA . ALA A 1 305 ? -17.555 -13.221 2.453 1.00 43.09 305 ALA A CA 1
ATOM 2322 C C . ALA A 1 305 ? -16.788 -13.794 1.242 1.00 43.09 305 ALA A C 1
ATOM 2324 O O . ALA A 1 305 ? -16.389 -14.953 1.268 1.00 43.09 305 ALA A O 1
ATOM 2325 N N . ASP A 1 306 ? -16.564 -13.000 0.190 1.00 43.88 306 ASP A N 1
ATOM 2326 C CA . ASP A 1 306 ? -15.927 -13.489 -1.051 1.00 43.88 306 ASP A CA 1
ATOM 2327 C C . ASP A 1 306 ? -14.445 -13.079 -1.208 1.00 43.88 306 ASP A C 1
ATOM 2329 O O . ASP A 1 306 ? -13.798 -13.326 -2.223 1.00 43.88 306 ASP A O 1
ATOM 2333 N N . GLY A 1 307 ? -13.866 -12.449 -0.181 1.00 53.16 307 GLY A N 1
ATOM 2334 C CA . GLY A 1 307 ? -12.524 -11.857 -0.245 1.00 53.16 307 GLY A CA 1
ATOM 2335 C C . GLY A 1 307 ? -11.341 -12.801 0.023 1.00 53.16 307 GLY A C 1
ATOM 2336 O O . GLY A 1 307 ? -10.220 -12.509 -0.391 1.00 53.16 307 GLY A O 1
ATOM 2337 N N . GLY A 1 308 ? -11.562 -13.931 0.703 1.00 63.62 308 GLY A N 1
ATOM 2338 C CA . GLY A 1 308 ? -10.472 -14.793 1.187 1.00 63.62 308 GLY A CA 1
ATOM 2339 C C . GLY A 1 308 ? -9.712 -15.545 0.086 1.00 63.62 308 GLY A C 1
ATOM 2340 O O . GLY A 1 308 ? -8.528 -15.842 0.244 1.00 63.62 308 GLY A O 1
ATOM 2341 N N . THR A 1 309 ? -10.364 -15.838 -1.044 1.00 70.31 309 THR A N 1
ATOM 2342 C CA . THR A 1 309 ? -9.747 -16.557 -2.173 1.00 70.31 309 THR A CA 1
ATOM 2343 C C . THR A 1 309 ? -8.695 -15.696 -2.875 1.00 70.31 309 THR A C 1
ATOM 2345 O O . THR A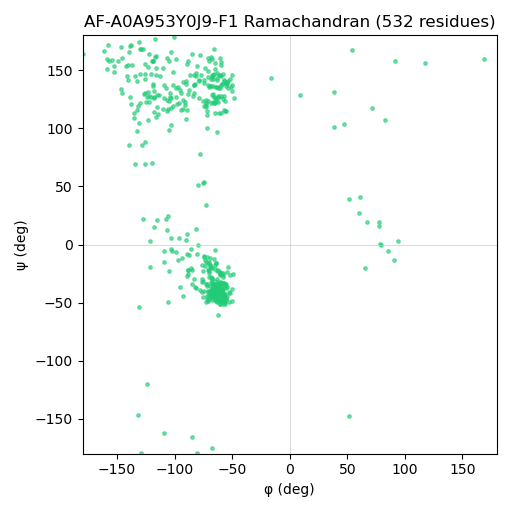 1 309 ? -7.578 -16.161 -3.094 1.00 70.31 309 THR A O 1
ATOM 2348 N N . ARG A 1 310 ? -8.996 -14.414 -3.122 1.00 74.94 310 ARG A N 1
ATOM 2349 C CA . ARG A 1 310 ? -8.077 -13.481 -3.799 1.00 74.94 310 ARG A CA 1
ATOM 2350 C C . ARG A 1 310 ? -6.803 -13.212 -3.005 1.00 74.94 310 ARG A C 1
ATOM 2352 O O . ARG A 1 310 ? -5.714 -13.215 -3.572 1.00 74.94 310 ARG A O 1
ATOM 2359 N N . VAL A 1 311 ? -6.916 -13.047 -1.684 1.00 76.12 311 VAL A N 1
ATOM 2360 C CA . VAL A 1 311 ? -5.749 -12.841 -0.808 1.00 76.12 311 VAL A CA 1
ATOM 2361 C C . VAL A 1 311 ? -4.788 -14.027 -0.894 1.00 76.12 311 VAL A C 1
ATOM 2363 O O . VAL A 1 311 ? -3.575 -13.830 -0.977 1.00 76.12 311 VAL A O 1
ATOM 2366 N N . ARG A 1 312 ? -5.308 -15.261 -0.945 1.00 79.50 312 ARG A N 1
ATOM 2367 C CA . ARG A 1 312 ? -4.482 -16.469 -1.110 1.00 79.50 312 ARG A CA 1
ATOM 2368 C C . ARG A 1 312 ? -3.814 -16.533 -2.483 1.00 79.50 312 ARG A C 1
ATOM 2370 O O . ARG A 1 312 ? -2.645 -16.903 -2.566 1.00 79.50 312 ARG A O 1
ATOM 2377 N N . GLU A 1 313 ? -4.521 -16.164 -3.547 1.00 83.06 313 GLU A N 1
ATOM 2378 C CA . GLU A 1 313 ? -3.975 -16.135 -4.911 1.00 83.06 313 GLU A CA 1
ATOM 2379 C C . GLU A 1 313 ? -2.838 -15.112 -5.054 1.00 83.06 313 GLU A C 1
ATOM 2381 O O . GLU A 1 313 ? -1.743 -15.467 -5.507 1.00 83.06 313 GLU A O 1
ATOM 2386 N N . LEU A 1 314 ? -3.045 -13.883 -4.566 1.00 83.62 314 LEU A N 1
ATOM 2387 C CA . LEU A 1 314 ? -2.020 -12.837 -4.520 1.00 83.62 314 LEU A CA 1
ATOM 2388 C C . LEU A 1 314 ? -0.824 -13.263 -3.666 1.00 83.62 314 LEU A C 1
ATOM 2390 O O . LEU A 1 314 ? 0.327 -13.146 -4.090 1.00 83.62 314 LEU A O 1
ATOM 2394 N N . SER A 1 315 ? -1.075 -13.829 -2.489 1.00 83.81 315 SER A N 1
ATOM 2395 C CA . SER A 1 315 ? -0.013 -14.342 -1.619 1.00 83.81 315 SER A CA 1
ATOM 2396 C C . SER A 1 315 ? 0.798 -15.444 -2.306 1.00 83.81 315 SER A C 1
ATOM 2398 O O . SER A 1 315 ? 2.032 -15.442 -2.269 1.00 83.81 315 SER A O 1
ATOM 2400 N N . GLY A 1 316 ? 0.129 -16.322 -3.059 1.00 85.69 316 GLY A N 1
ATOM 2401 C CA . GLY A 1 316 ? 0.767 -17.299 -3.934 1.00 85.69 316 GLY A CA 1
ATOM 2402 C C . GLY A 1 316 ? 1.610 -16.658 -5.043 1.00 85.69 316 GLY A C 1
ATOM 2403 O O . GLY A 1 316 ? 2.718 -17.126 -5.327 1.00 85.69 316 GLY A O 1
ATOM 2404 N N . ALA A 1 317 ? 1.140 -15.571 -5.663 1.00 85.62 317 ALA A N 1
ATOM 2405 C CA . ALA A 1 317 ? 1.908 -14.800 -6.640 1.00 85.62 317 ALA A CA 1
ATOM 2406 C C . ALA A 1 317 ? 3.172 -14.182 -6.018 1.00 85.62 317 ALA A C 1
ATOM 2408 O O . ALA A 1 317 ? 4.272 -14.384 -6.544 1.00 85.62 317 ALA A O 1
ATOM 2409 N N . VAL A 1 318 ? 3.052 -13.541 -4.853 1.00 86.12 318 VAL A N 1
ATOM 2410 C CA . VAL A 1 318 ? 4.189 -12.984 -4.105 1.00 86.12 318 VAL A CA 1
ATOM 2411 C C . VAL A 1 318 ? 5.185 -14.082 -3.723 1.00 86.12 318 VAL A C 1
ATOM 2413 O O . VAL A 1 318 ? 6.381 -13.957 -3.995 1.00 86.12 318 VAL A O 1
ATOM 2416 N N . SER A 1 319 ? 4.712 -15.207 -3.179 1.00 86.25 319 SER A N 1
ATOM 2417 C CA . SER A 1 319 ? 5.548 -16.357 -2.807 1.00 86.25 319 SER A CA 1
ATOM 2418 C C . SER A 1 319 ? 6.301 -16.945 -4.010 1.00 86.25 319 SER A C 1
ATOM 2420 O O . SER A 1 319 ? 7.492 -17.267 -3.908 1.00 86.25 319 SER A O 1
ATOM 2422 N N . ARG A 1 320 ? 5.660 -17.031 -5.187 1.00 87.81 320 ARG A N 1
ATOM 2423 C CA . ARG A 1 320 ? 6.318 -17.458 -6.437 1.00 87.81 320 ARG A CA 1
ATOM 2424 C C . ARG A 1 320 ? 7.466 -16.525 -6.814 1.00 87.81 320 ARG A C 1
ATOM 2426 O O . ARG A 1 320 ? 8.582 -17.012 -7.011 1.00 87.81 320 ARG A O 1
ATOM 2433 N N . VAL A 1 321 ? 7.231 -15.213 -6.850 1.00 87.44 321 VAL A N 1
ATOM 2434 C CA . VAL A 1 321 ? 8.263 -14.222 -7.210 1.00 87.44 321 VAL A CA 1
ATOM 2435 C C . VAL A 1 321 ? 9.391 -14.202 -6.176 1.00 87.44 321 VAL A C 1
ATOM 2437 O O . VAL A 1 321 ? 10.562 -14.207 -6.552 1.00 87.44 321 VAL A O 1
ATOM 2440 N N . ARG A 1 322 ? 9.086 -14.311 -4.875 1.00 87.31 322 ARG A N 1
ATOM 2441 C CA . ARG A 1 322 ? 10.092 -14.464 -3.803 1.00 87.31 322 ARG A CA 1
ATOM 2442 C C . ARG A 1 322 ? 10.971 -15.704 -3.993 1.00 87.31 322 ARG A C 1
ATOM 2444 O O . ARG A 1 322 ? 12.166 -15.686 -3.692 1.00 87.31 322 ARG A O 1
ATOM 2451 N N . LYS A 1 323 ? 10.416 -16.809 -4.498 1.00 87.25 323 LYS A N 1
ATOM 2452 C CA . LYS A 1 323 ? 11.183 -18.036 -4.776 1.00 87.25 323 LYS A CA 1
ATOM 2453 C C . LYS A 1 323 ? 12.039 -17.895 -6.037 1.00 87.25 323 LYS A C 1
ATOM 2455 O O . LYS A 1 323 ? 13.216 -18.261 -5.995 1.00 87.25 323 LYS A O 1
ATOM 2460 N N . GLN A 1 324 ? 11.467 -17.349 -7.105 1.00 88.81 324 GLN A N 1
ATOM 2461 C CA . GLN A 1 324 ? 12.057 -17.253 -8.443 1.00 88.81 324 GLN A CA 1
ATOM 2462 C C . GLN A 1 324 ? 13.091 -16.125 -8.594 1.00 88.81 324 GLN A C 1
ATOM 2464 O O . GLN A 1 324 ? 14.142 -16.341 -9.197 1.00 88.81 324 GLN A O 1
ATOM 2469 N N . GLY A 1 325 ? 12.834 -14.965 -7.990 1.00 90.38 325 GLY A N 1
ATOM 2470 C CA . GLY A 1 325 ? 13.597 -13.727 -8.140 1.00 90.38 325 GLY A CA 1
ATOM 2471 C C . GLY A 1 325 ? 13.065 -12.816 -9.247 1.00 90.38 325 GLY A C 1
ATOM 2472 O O . GLY A 1 325 ? 12.387 -13.271 -10.170 1.00 90.38 325 GLY A O 1
ATOM 2473 N N . LEU A 1 326 ? 13.400 -11.532 -9.136 1.00 92.81 326 LEU A N 1
ATOM 2474 C CA . LEU A 1 326 ? 12.922 -10.450 -9.996 1.00 92.81 326 LEU A CA 1
ATOM 2475 C C . LEU A 1 326 ? 14.117 -9.684 -10.567 1.00 92.81 326 LEU A C 1
ATOM 2477 O O . LEU A 1 326 ? 15.004 -9.274 -9.818 1.00 92.81 326 LEU A O 1
ATOM 2481 N N . ASP A 1 327 ? 14.127 -9.486 -11.877 1.00 94.12 327 ASP A N 1
ATOM 2482 C CA . ASP A 1 327 ? 15.038 -8.577 -12.560 1.00 94.12 327 ASP A CA 1
ATOM 2483 C C . ASP A 1 327 ? 14.207 -7.489 -13.250 1.00 94.12 327 ASP A C 1
ATOM 2485 O O . ASP A 1 327 ? 13.304 -7.818 -14.022 1.00 94.12 327 ASP A O 1
ATOM 2489 N N . VAL A 1 328 ? 14.515 -6.220 -12.985 1.00 93.44 328 VAL A N 1
ATOM 2490 C CA . VAL A 1 328 ? 13.851 -5.070 -13.619 1.00 93.44 328 VAL A CA 1
ATOM 2491 C C . VAL A 1 328 ? 14.898 -4.205 -14.305 1.00 93.44 328 VAL A C 1
ATOM 2493 O O . VAL A 1 328 ? 15.914 -3.874 -13.690 1.00 93.44 328 VAL A O 1
ATOM 2496 N N . VAL A 1 329 ? 14.660 -3.834 -15.561 1.00 95.38 329 VAL A N 1
ATOM 2497 C CA . VAL A 1 329 ? 15.478 -2.845 -16.272 1.00 95.38 329 VAL A CA 1
ATOM 2498 C C . VAL A 1 329 ? 14.613 -1.667 -16.700 1.00 95.38 329 VAL A C 1
ATOM 2500 O O . VAL A 1 329 ? 13.591 -1.861 -17.354 1.00 95.38 329 VAL A O 1
ATOM 2503 N N . PHE A 1 330 ? 15.042 -0.462 -16.331 1.00 94.19 330 PHE A N 1
ATOM 250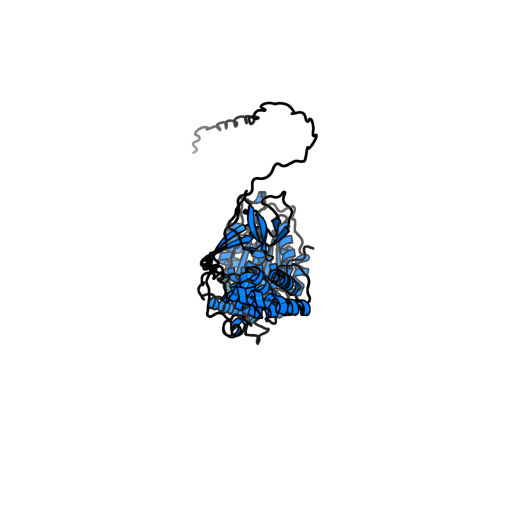4 C CA . PHE A 1 330 ? 14.421 0.801 -16.726 1.00 94.19 330 PHE A CA 1
ATOM 2505 C C . PHE A 1 330 ? 15.066 1.306 -18.022 1.00 94.19 330 PHE A C 1
ATOM 2507 O O . PHE A 1 330 ? 16.281 1.478 -18.068 1.00 94.19 330 PHE A O 1
ATOM 2514 N N . LEU A 1 331 ? 14.284 1.523 -19.073 1.00 95.00 331 LEU A N 1
ATOM 2515 C CA . LEU A 1 331 ? 14.711 2.259 -20.262 1.00 95.00 331 LEU A CA 1
ATOM 2516 C C . LEU A 1 331 ? 14.255 3.692 -20.047 1.00 95.00 331 LEU A C 1
ATOM 2518 O O . LEU A 1 331 ? 13.060 3.930 -19.901 1.00 95.00 331 LEU A O 1
ATOM 2522 N N . LEU A 1 332 ? 15.214 4.597 -19.947 1.00 93.50 332 LEU A N 1
ATOM 2523 C CA . LEU A 1 332 ? 15.001 5.973 -19.541 1.00 93.50 332 LEU A CA 1
ATOM 2524 C C . LEU A 1 332 ? 15.318 6.874 -20.718 1.00 93.50 332 LEU A C 1
ATOM 2526 O O . LEU A 1 332 ? 16.480 6.981 -21.108 1.00 93.50 332 LEU A O 1
ATOM 2530 N N . ASP A 1 333 ? 14.292 7.518 -21.242 1.00 90.31 333 ASP A N 1
ATOM 2531 C CA . ASP A 1 333 ? 14.478 8.696 -22.064 1.00 90.31 333 ASP A CA 1
ATOM 2532 C C . ASP A 1 333 ? 15.093 9.816 -21.204 1.00 90.31 333 ASP A C 1
ATOM 2534 O O . ASP A 1 333 ? 14.595 10.133 -20.116 1.00 90.31 333 ASP A O 1
ATOM 2538 N N . VAL A 1 334 ? 16.246 10.332 -21.636 1.00 90.06 334 VAL A N 1
ATOM 2539 C CA . VAL A 1 334 ? 16.999 11.382 -20.931 1.00 90.06 334 VAL A CA 1
ATOM 2540 C C . VAL A 1 334 ? 17.082 12.681 -21.725 1.00 90.06 334 VAL A C 1
ATOM 2542 O O . VAL A 1 334 ? 17.960 13.500 -21.453 1.00 90.06 334 VAL A O 1
ATOM 2545 N N . THR A 1 335 ? 16.181 12.884 -22.680 1.00 85.94 335 THR A N 1
ATOM 2546 C CA . THR A 1 335 ? 16.059 14.127 -23.447 1.00 85.94 335 THR A CA 1
ATOM 2547 C C . THR A 1 335 ? 15.633 15.304 -22.564 1.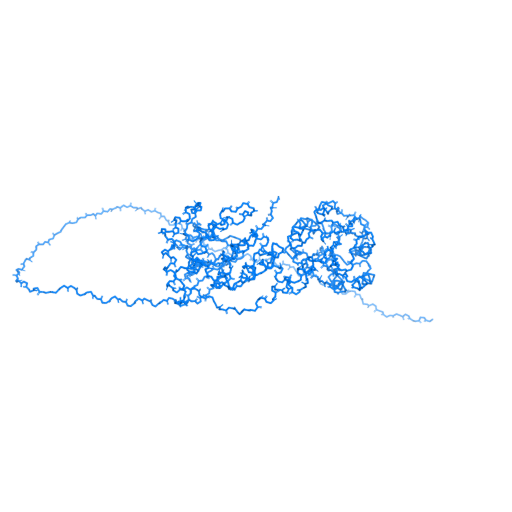00 85.94 335 THR A C 1
ATOM 2549 O O . THR A 1 335 ? 15.232 15.164 -21.402 1.00 85.94 335 THR A O 1
ATOM 2552 N N . LYS A 1 336 ? 15.727 16.522 -23.110 1.00 82.56 336 LYS A N 1
ATOM 2553 C CA . LYS A 1 336 ? 15.332 17.747 -22.398 1.00 82.56 336 LYS A CA 1
ATOM 2554 C C . LYS A 1 336 ? 13.865 17.766 -21.974 1.00 82.56 336 LYS A C 1
ATOM 2556 O O . LYS A 1 336 ? 13.568 18.373 -20.944 1.00 82.56 336 LYS A O 1
ATOM 2561 N N . SER A 1 337 ? 12.965 17.178 -22.759 1.00 79.88 337 SER A N 1
ATOM 2562 C CA . SER A 1 337 ? 11.532 17.159 -22.455 1.00 79.88 337 SER A CA 1
ATOM 2563 C C . SER A 1 337 ? 11.212 16.292 -21.243 1.00 79.88 337 SER A C 1
ATOM 2565 O O . SER A 1 337 ? 10.370 16.688 -20.451 1.00 79.88 337 SER A O 1
ATOM 2567 N N . MET A 1 338 ? 11.976 15.222 -21.018 1.00 81.75 338 MET A N 1
ATOM 2568 C CA . MET A 1 338 ? 11.813 14.278 -19.904 1.00 81.75 338 MET A CA 1
ATOM 2569 C C . MET A 1 338 ? 12.423 14.748 -18.569 1.00 81.75 338 MET A C 1
ATOM 2571 O O . MET A 1 338 ? 12.628 13.965 -17.633 1.00 81.75 338 MET A O 1
ATOM 2575 N N . GLY A 1 339 ? 12.791 16.026 -18.450 1.00 83.00 339 GLY A N 1
ATOM 2576 C CA . GLY A 1 339 ? 13.559 16.528 -17.313 1.00 83.00 339 GLY A CA 1
ATOM 2577 C C . GLY A 1 339 ? 12.816 16.514 -15.969 1.00 83.00 339 GLY A C 1
ATOM 2578 O O . GLY A 1 339 ? 13.461 16.352 -14.925 1.00 83.00 339 GLY A O 1
ATOM 2579 N N . GLU A 1 340 ? 11.496 16.717 -15.950 1.00 81.62 340 GLU A N 1
ATOM 2580 C CA . GLU A 1 340 ? 10.672 16.675 -14.724 1.00 81.62 340 GLU A CA 1
ATOM 2581 C C . GLU A 1 340 ? 10.317 15.238 -14.338 1.00 81.62 340 GLU A C 1
ATOM 2583 O O . GLU A 1 340 ? 10.366 14.846 -13.167 1.00 81.62 340 GLU A O 1
ATOM 2588 N N . GLU A 1 341 ? 10.068 14.426 -15.349 1.00 84.31 341 GLU A N 1
ATOM 2589 C CA . GLU A 1 341 ? 9.749 13.012 -15.307 1.00 84.31 341 GLU A CA 1
ATOM 2590 C C . GLU A 1 341 ? 10.931 12.224 -14.750 1.00 84.31 341 GLU A C 1
ATOM 2592 O O . GLU A 1 341 ? 10.783 11.459 -13.796 1.00 84.31 341 GLU A O 1
ATOM 2597 N N . LEU A 1 342 ? 12.141 12.470 -15.259 1.00 85.00 342 LEU A N 1
ATOM 2598 C CA . LEU A 1 342 ? 13.354 11.822 -14.774 1.00 85.00 342 LEU A CA 1
ATOM 2599 C C . LEU A 1 342 ? 13.639 12.188 -13.311 1.00 85.00 342 LEU A C 1
ATOM 2601 O O . LEU A 1 342 ? 14.018 11.321 -12.519 1.00 85.00 342 LEU A O 1
ATOM 2605 N N . ARG A 1 343 ? 13.415 13.450 -12.916 1.00 83.94 343 ARG A N 1
ATOM 2606 C CA . ARG A 1 343 ? 13.501 13.874 -11.504 1.00 83.94 343 ARG A CA 1
ATOM 2607 C C . ARG A 1 343 ? 12.493 13.122 -10.635 1.00 83.94 343 ARG A C 1
ATOM 2609 O O . ARG A 1 343 ? 12.846 12.667 -9.547 1.00 83.94 343 ARG A O 1
ATOM 2616 N N . THR A 1 344 ? 11.274 12.948 -11.133 1.00 82.31 344 THR A N 1
ATOM 2617 C CA . THR A 1 344 ? 10.193 12.208 -10.472 1.00 82.31 344 THR A CA 1
ATOM 2618 C C . THR A 1 344 ? 10.541 10.726 -10.301 1.00 82.31 344 THR A C 1
ATOM 2620 O O . THR A 1 344 ? 10.382 10.166 -9.219 1.00 82.31 344 THR A O 1
ATOM 2623 N N . VAL A 1 345 ? 11.108 10.090 -11.325 1.00 85.25 345 VAL A N 1
ATOM 2624 C CA . VAL A 1 345 ? 11.553 8.690 -11.267 1.00 85.25 345 VAL A CA 1
ATOM 2625 C C . VAL A 1 345 ? 12.705 8.521 -10.275 1.00 85.25 345 VAL A C 1
ATOM 2627 O O . VAL A 1 345 ? 12.684 7.602 -9.453 1.00 85.25 345 VAL A O 1
ATOM 2630 N N . LYS A 1 346 ? 13.691 9.426 -10.297 1.00 86.88 346 LYS A N 1
ATOM 2631 C CA . LYS A 1 346 ? 14.823 9.417 -9.358 1.00 86.88 346 LYS A CA 1
ATOM 2632 C C . LYS A 1 346 ? 14.385 9.602 -7.909 1.00 86.88 346 LYS A C 1
ATOM 2634 O O . LYS A 1 346 ? 14.853 8.873 -7.038 1.00 86.88 346 LYS A O 1
ATOM 2639 N N . SER A 1 347 ? 13.465 10.525 -7.632 1.00 82.19 347 SER A N 1
ATOM 2640 C CA . SER A 1 347 ? 12.964 10.725 -6.266 1.00 82.19 347 SER A CA 1
ATOM 2641 C C . SER A 1 347 ? 12.204 9.495 -5.755 1.00 82.19 347 SER A C 1
ATOM 2643 O O . SER A 1 347 ? 12.335 9.117 -4.589 1.00 82.19 347 SER A O 1
ATOM 2645 N N . GLN A 1 348 ? 11.485 8.803 -6.640 1.00 83.56 348 GLN A N 1
ATOM 2646 C CA . GLN A 1 348 ? 10.656 7.646 -6.295 1.00 83.56 348 GLN A CA 1
ATOM 2647 C C . GLN A 1 348 ? 11.405 6.318 -6.262 1.00 83.56 348 GLN A C 1
ATOM 2649 O O . GLN A 1 348 ? 10.944 5.377 -5.612 1.00 83.56 348 GLN A O 1
ATOM 2654 N N . VAL A 1 349 ? 12.571 6.211 -6.904 1.00 85.38 349 VAL A N 1
ATOM 2655 C CA . VAL A 1 349 ? 13.319 4.948 -6.967 1.00 85.38 349 VAL A CA 1
ATOM 2656 C C . VAL A 1 349 ? 13.631 4.389 -5.579 1.00 85.38 349 VAL A C 1
ATOM 2658 O O . VAL A 1 349 ? 13.605 3.175 -5.376 1.00 85.38 349 VAL A O 1
ATOM 2661 N N . ARG A 1 350 ? 13.869 5.260 -4.590 1.00 86.56 350 ARG A N 1
ATOM 2662 C CA . ARG A 1 350 ? 14.126 4.853 -3.200 1.00 86.56 350 ARG A CA 1
ATOM 2663 C C . ARG A 1 350 ? 12.889 4.234 -2.558 1.00 86.56 350 ARG A C 1
ATOM 2665 O O . ARG A 1 350 ? 13.003 3.239 -1.839 1.00 86.56 350 ARG A O 1
ATOM 2672 N N . GLU A 1 351 ? 11.711 4.778 -2.845 1.00 86.25 351 GLU A N 1
ATOM 2673 C CA . GLU A 1 351 ? 10.435 4.229 -2.387 1.00 86.25 351 GLU A CA 1
ATOM 2674 C C . GLU A 1 351 ? 10.145 2.884 -3.059 1.00 86.25 351 GLU A C 1
ATOM 2676 O O . GLU A 1 351 ? 9.841 1.913 -2.367 1.00 86.25 351 GLU A O 1
ATOM 2681 N N . ILE A 1 352 ? 10.357 2.787 -4.378 1.00 85.56 352 ILE A N 1
ATOM 2682 C CA . ILE A 1 352 ? 10.234 1.536 -5.142 1.00 85.56 352 ILE A CA 1
ATOM 2683 C C . ILE A 1 352 ? 11.142 0.461 -4.542 1.00 85.56 352 ILE A C 1
ATOM 2685 O O . ILE A 1 352 ? 10.691 -0.642 -4.231 1.00 85.56 352 ILE A O 1
ATOM 2689 N N . VAL A 1 353 ? 12.423 0.777 -4.336 1.00 87.38 353 VAL A N 1
ATOM 2690 C CA . VAL A 1 353 ? 13.396 -0.142 -3.735 1.00 87.38 353 VAL A CA 1
ATOM 2691 C C . VAL A 1 353 ? 12.963 -0.555 -2.332 1.00 87.38 353 VAL A C 1
ATOM 2693 O O . VAL A 1 353 ? 13.068 -1.735 -1.998 1.00 87.38 353 VAL A O 1
ATOM 2696 N N . SER A 1 354 ? 12.450 0.373 -1.524 1.00 87.06 354 SER A N 1
ATOM 2697 C CA . SER A 1 354 ? 11.975 0.085 -0.167 1.00 87.06 354 SER A CA 1
ATOM 2698 C C . SER A 1 354 ? 10.781 -0.870 -0.179 1.00 87.06 354 SER A C 1
ATOM 2700 O O . SER A 1 354 ? 10.789 -1.871 0.537 1.00 87.06 354 SER A O 1
ATOM 2702 N N . LEU A 1 355 ? 9.798 -0.624 -1.046 1.00 86.81 355 LEU A N 1
ATOM 2703 C CA . LEU A 1 355 ? 8.594 -1.443 -1.166 1.00 86.81 355 LEU A CA 1
ATOM 2704 C C . LEU A 1 355 ? 8.894 -2.834 -1.744 1.00 86.81 355 LEU A C 1
ATOM 2706 O O . LEU A 1 355 ? 8.407 -3.846 -1.238 1.00 86.81 355 LEU A O 1
ATOM 2710 N N . LEU A 1 356 ? 9.767 -2.914 -2.752 1.00 84.69 356 LEU A N 1
ATOM 2711 C CA . LEU A 1 356 ? 10.257 -4.191 -3.269 1.00 84.69 356 LEU A CA 1
ATOM 2712 C C . LEU A 1 356 ? 11.052 -4.953 -2.207 1.00 84.69 356 LEU A C 1
ATOM 2714 O O . LEU A 1 356 ? 10.892 -6.162 -2.090 1.00 84.69 356 LEU A O 1
ATOM 2718 N N . SER A 1 357 ? 11.877 -4.270 -1.412 1.00 83.00 357 SER A N 1
ATOM 2719 C CA . SER A 1 357 ? 12.648 -4.895 -0.326 1.00 83.00 357 SER A CA 1
ATOM 2720 C C . SER A 1 357 ? 11.767 -5.382 0.821 1.00 83.00 357 SER A C 1
ATOM 2722 O O . SER A 1 357 ? 12.124 -6.327 1.520 1.00 83.00 357 SER A O 1
ATOM 2724 N N . LEU A 1 358 ? 10.615 -4.742 1.010 1.00 83.69 358 LEU A N 1
ATOM 2725 C CA . LEU A 1 358 ? 9.605 -5.142 1.974 1.00 83.69 358 LEU A CA 1
ATOM 2726 C C . LEU A 1 358 ? 8.899 -6.435 1.514 1.00 83.69 358 LEU A C 1
ATOM 2728 O O . LEU A 1 358 ? 8.792 -7.399 2.279 1.00 83.69 358 LEU A O 1
ATOM 2732 N N . LEU A 1 359 ? 8.456 -6.485 0.254 1.00 83.69 359 LEU A N 1
ATOM 2733 C CA . LEU A 1 359 ? 7.673 -7.601 -0.294 1.00 83.69 359 LEU A CA 1
ATOM 2734 C C . LEU A 1 359 ? 8.516 -8.790 -0.770 1.00 83.69 359 LEU A C 1
ATOM 2736 O O . LEU A 1 359 ? 8.049 -9.933 -0.727 1.00 83.69 359 LEU A O 1
ATOM 2740 N N . LEU A 1 360 ? 9.749 -8.553 -1.215 1.00 85.25 360 LEU A N 1
ATOM 2741 C CA . LEU A 1 360 ? 10.614 -9.544 -1.851 1.00 85.25 360 LEU A CA 1
ATOM 2742 C C . LEU A 1 360 ? 11.911 -9.776 -1.069 1.00 85.25 360 LEU A C 1
ATOM 2744 O O . LEU A 1 360 ? 12.382 -8.934 -0.316 1.00 85.25 360 LEU A O 1
ATOM 2748 N N . ASP A 1 361 ? 12.533 -10.936 -1.293 1.00 83.88 361 ASP A N 1
ATOM 2749 C CA . ASP A 1 361 ? 13.896 -11.189 -0.819 1.00 83.88 361 ASP A CA 1
ATOM 2750 C C . ASP A 1 361 ? 14.887 -10.359 -1.649 1.00 83.88 361 ASP A C 1
ATOM 2752 O O . ASP A 1 361 ? 15.105 -10.634 -2.834 1.00 83.88 361 ASP A O 1
ATOM 2756 N N . THR A 1 362 ? 15.510 -9.360 -1.023 1.00 80.25 362 THR A N 1
ATOM 2757 C CA . THR A 1 362 ? 16.446 -8.425 -1.668 1.00 80.25 362 THR A CA 1
ATOM 2758 C C . THR A 1 362 ? 17.639 -9.112 -2.326 1.00 80.25 362 THR A C 1
ATOM 2760 O O . THR A 1 362 ? 18.176 -8.594 -3.302 1.00 80.25 362 THR A O 1
ATOM 2763 N N . LYS A 1 363 ? 18.023 -10.317 -1.880 1.00 84.50 363 LYS A N 1
ATOM 2764 C CA . LYS A 1 363 ? 19.090 -11.114 -2.518 1.00 84.50 363 LYS A CA 1
ATOM 2765 C C . LYS A 1 363 ? 18.681 -11.654 -3.888 1.00 84.50 363 LYS A C 1
ATOM 2767 O O . LYS A 1 363 ? 19.526 -12.080 -4.680 1.00 84.50 363 LYS A O 1
ATOM 2772 N N . LYS A 1 364 ? 17.380 -11.680 -4.169 1.00 88.62 364 LYS A N 1
ATOM 2773 C CA . LYS A 1 364 ? 16.800 -12.195 -5.408 1.00 88.62 364 LYS A CA 1
ATOM 2774 C C . LYS A 1 364 ? 16.235 -11.109 -6.311 1.00 88.62 364 LYS A C 1
ATOM 2776 O O . LYS A 1 364 ? 15.886 -11.438 -7.444 1.00 88.62 364 LYS A O 1
ATOM 2781 N N . VAL A 1 365 ? 16.210 -9.858 -5.867 1.00 91.81 365 VAL A N 1
ATOM 2782 C CA . VAL A 1 365 ? 15.855 -8.705 -6.698 1.00 91.81 365 VAL A CA 1
ATOM 2783 C C . VAL A 1 365 ? 17.122 -8.112 -7.310 1.00 91.81 365 VAL A C 1
ATOM 2785 O O . VAL A 1 365 ? 18.157 -8.046 -6.647 1.00 91.81 365 VAL A O 1
ATOM 2788 N N . ARG A 1 366 ? 17.064 -7.706 -8.578 1.00 94.25 366 ARG A N 1
ATOM 2789 C CA . ARG A 1 366 ? 18.118 -6.927 -9.234 1.00 94.25 366 ARG A CA 1
ATOM 2790 C C . ARG A 1 366 ? 17.510 -5.865 -10.133 1.00 94.25 366 ARG A C 1
ATOM 2792 O O . ARG A 1 366 ? 16.516 -6.131 -10.801 1.00 94.25 366 ARG A O 1
ATOM 2799 N N . LEU A 1 367 ? 18.133 -4.696 -10.153 1.00 95.12 367 LEU A N 1
ATOM 2800 C CA . LEU A 1 367 ? 17.678 -3.529 -10.897 1.00 95.12 367 LEU A CA 1
ATOM 2801 C C . LEU A 1 367 ? 18.804 -3.034 -11.809 1.00 95.12 367 LEU A C 1
ATOM 2803 O O . LEU A 1 367 ? 19.977 -3.110 -11.436 1.00 95.12 367 LEU A O 1
ATOM 2807 N N . GLY A 1 368 ? 18.457 -2.575 -13.004 1.00 95.88 368 GLY A N 1
ATOM 2808 C CA . GLY A 1 368 ? 19.377 -2.006 -13.988 1.00 95.88 368 GLY A CA 1
ATOM 2809 C C . GLY A 1 368 ? 18.687 -0.909 -14.789 1.00 95.88 368 GLY A C 1
ATOM 2810 O O . GLY A 1 368 ? 17.472 -0.742 -14.686 1.00 95.88 368 GLY A O 1
ATOM 2811 N N . PHE A 1 369 ? 19.444 -0.157 -15.579 1.00 96.94 369 PHE A N 1
ATOM 2812 C CA . PHE A 1 369 ? 18.868 0.851 -16.467 1.00 96.94 369 PHE A CA 1
ATOM 2813 C C . PHE A 1 369 ? 19.652 0.987 -17.773 1.00 96.94 369 PHE A C 1
ATOM 2815 O O . PHE A 1 369 ? 20.818 0.593 -17.857 1.00 96.94 369 PHE A O 1
ATOM 2822 N N . VAL A 1 370 ? 18.998 1.558 -18.779 1.00 97.31 370 VAL A N 1
ATOM 2823 C CA . VAL A 1 370 ? 19.580 2.039 -20.034 1.00 97.31 370 VAL A CA 1
ATOM 2824 C C . VAL A 1 370 ? 19.018 3.438 -20.266 1.00 97.31 370 VAL A C 1
ATOM 2826 O O . VAL A 1 370 ? 17.810 3.579 -20.408 1.00 97.31 370 VAL A O 1
ATOM 2829 N N . ALA A 1 371 ? 19.878 4.448 -20.262 1.00 95.12 371 ALA A N 1
ATOM 2830 C CA . ALA A 1 371 ? 19.532 5.829 -20.568 1.00 95.12 371 ALA A CA 1
ATOM 2831 C C . ALA A 1 371 ? 19.810 6.114 -22.049 1.00 95.12 371 ALA A C 1
ATOM 2833 O O . ALA A 1 371 ? 20.894 5.780 -22.545 1.00 95.12 371 ALA A O 1
ATOM 2834 N N . TYR A 1 372 ? 18.844 6.699 -22.749 1.00 92.94 372 TYR A N 1
ATOM 2835 C CA . TYR A 1 372 ? 18.910 6.917 -24.192 1.00 92.94 372 TYR A CA 1
ATOM 2836 C C . TYR A 1 372 ? 18.334 8.276 -24.615 1.00 92.94 372 TYR A C 1
ATOM 2838 O O . TYR A 1 372 ? 17.497 8.842 -23.917 1.00 92.94 372 TYR A O 1
ATOM 2846 N N . GLY A 1 373 ? 18.812 8.760 -25.760 1.00 88.62 373 GLY A N 1
ATOM 2847 C CA . GLY A 1 373 ? 18.091 9.657 -26.674 1.00 88.62 373 GLY A CA 1
ATOM 2848 C C . GLY A 1 373 ? 18.085 8.969 -28.044 1.00 88.62 373 GLY A C 1
ATOM 2849 O O . GLY A 1 373 ? 17.764 7.784 -28.133 1.00 88.62 373 GLY A O 1
ATOM 2850 N N . ASP A 1 374 ? 18.643 9.586 -29.080 1.00 86.81 374 ASP A N 1
ATOM 2851 C CA . ASP A 1 374 ? 18.924 8.891 -30.352 1.00 86.81 374 ASP A CA 1
ATOM 2852 C C . ASP A 1 374 ? 19.835 7.656 -30.218 1.00 86.81 374 ASP A C 1
ATOM 2854 O O . ASP A 1 374 ? 19.690 6.652 -30.922 1.00 86.81 374 ASP A O 1
ATOM 2858 N N . GLU A 1 375 ? 20.778 7.714 -29.281 1.00 89.19 375 GLU A N 1
ATOM 2859 C CA . GLU A 1 375 ? 21.741 6.657 -28.985 1.00 89.19 375 GLU A CA 1
ATOM 2860 C C . GLU A 1 375 ? 21.750 6.348 -27.481 1.00 89.19 375 GLU A C 1
ATOM 2862 O O . GLU A 1 375 ? 21.200 7.080 -26.654 1.00 89.19 375 GLU A O 1
ATOM 2867 N N . VAL A 1 376 ? 22.403 5.249 -27.094 1.00 91.75 376 VAL A N 1
ATOM 2868 C CA . VAL A 1 376 ? 22.591 4.920 -25.671 1.00 91.75 376 VAL A CA 1
ATOM 2869 C C . VAL A 1 376 ? 23.654 5.832 -25.066 1.00 91.75 376 VAL A C 1
ATOM 2871 O O . VAL A 1 376 ? 24.820 5.781 -25.461 1.00 91.75 376 VAL A O 1
ATOM 2874 N N . VAL A 1 377 ? 23.254 6.613 -24.064 1.00 92.56 377 VAL A N 1
ATOM 2875 C CA . VAL A 1 377 ? 24.101 7.614 -23.398 1.00 92.56 377 VAL A CA 1
ATOM 2876 C C . VAL A 1 377 ? 24.788 7.026 -22.167 1.00 92.56 377 VAL A C 1
ATOM 2878 O O . VAL A 1 377 ? 25.986 7.213 -21.964 1.00 92.56 377 VAL A O 1
ATOM 2881 N N . ASP A 1 378 ? 24.041 6.280 -21.354 1.00 94.19 378 ASP A N 1
ATOM 2882 C CA . ASP A 1 378 ? 24.546 5.627 -20.147 1.00 94.19 378 ASP A CA 1
ATOM 2883 C C . ASP A 1 378 ? 23.771 4.333 -19.877 1.00 94.19 378 ASP A C 1
ATOM 2885 O O . ASP A 1 378 ? 22.651 4.135 -20.349 1.00 94.19 378 ASP A O 1
ATOM 2889 N N . TRP A 1 379 ? 24.362 3.409 -19.128 1.00 96.00 379 TRP A N 1
ATOM 2890 C CA . TRP A 1 379 ? 23.692 2.172 -18.756 1.00 96.00 379 TRP A CA 1
ATOM 2891 C C . TRP A 1 379 ? 24.314 1.527 -17.520 1.00 96.00 379 TRP A C 1
ATOM 2893 O O . TRP A 1 379 ? 25.517 1.583 -17.262 1.00 96.00 379 TRP A O 1
ATOM 2903 N N . GLN A 1 380 ? 23.477 0.799 -16.789 1.00 97.00 380 GLN A N 1
ATOM 2904 C CA . GLN A 1 380 ? 23.872 0.028 -15.624 1.00 97.00 380 GLN A CA 1
ATOM 2905 C C . GLN A 1 380 ? 23.298 -1.381 -15.729 1.00 97.00 380 GLN A C 1
ATOM 2907 O O . GLN A 1 380 ? 22.084 -1.586 -15.719 1.00 97.00 380 GLN A O 1
ATOM 2912 N N . TYR A 1 381 ? 24.189 -2.376 -15.765 1.00 96.44 381 TYR A N 1
ATOM 2913 C CA . TYR A 1 381 ? 23.796 -3.781 -15.666 1.00 96.44 381 TYR A CA 1
ATOM 2914 C C . TYR A 1 381 ? 23.084 -4.072 -14.339 1.00 96.44 381 TYR A C 1
ATOM 2916 O O . TYR A 1 381 ? 23.275 -3.363 -13.351 1.00 96.44 381 TYR A O 1
ATOM 2924 N N . LEU A 1 382 ? 22.337 -5.177 -14.292 1.00 96.31 382 LEU A N 1
ATOM 2925 C CA . LEU A 1 382 ? 21.562 -5.599 -13.123 1.00 96.31 382 LEU A CA 1
ATOM 2926 C C . LEU A 1 382 ? 22.412 -5.735 -11.841 1.00 96.31 382 LEU A C 1
ATOM 2928 O O . LEU A 1 382 ? 23.255 -6.635 -11.727 1.00 96.31 382 LEU A O 1
ATOM 2932 N N . ILE A 1 383 ? 22.129 -4.888 -10.849 1.00 95.19 383 ILE A N 1
ATOM 2933 C CA . ILE A 1 383 ? 22.779 -4.820 -9.529 1.00 95.19 383 ILE A CA 1
ATOM 2934 C C . ILE A 1 383 ? 21.767 -4.995 -8.382 1.00 95.19 383 ILE A C 1
ATOM 2936 O O . ILE A 1 383 ? 20.559 -4.894 -8.603 1.00 95.19 383 ILE A O 1
ATOM 2940 N N . PRO A 1 384 ? 22.218 -5.291 -7.147 1.00 93.75 384 PRO A N 1
ATOM 2941 C CA . PRO A 1 384 ? 21.330 -5.346 -5.987 1.00 93.75 384 PRO A CA 1
ATOM 2942 C C . PRO A 1 384 ? 20.612 -4.005 -5.727 1.00 93.75 384 PRO A C 1
ATOM 2944 O O . PRO A 1 384 ? 21.246 -2.958 -5.878 1.00 93.75 384 PRO A O 1
ATOM 2947 N N . PRO A 1 385 ? 19.349 -4.015 -5.249 1.00 91.50 385 PRO A N 1
ATOM 2948 C CA . PRO A 1 385 ? 18.537 -2.806 -5.079 1.00 91.50 385 PRO A CA 1
ATOM 2949 C C . PRO A 1 385 ? 19.172 -1.740 -4.187 1.00 91.50 385 PRO A C 1
ATOM 2951 O O . PRO A 1 385 ? 19.021 -0.559 -4.455 1.00 91.50 385 PRO A O 1
ATOM 2954 N N . ALA A 1 386 ? 19.935 -2.144 -3.167 1.00 90.19 386 ALA A N 1
ATOM 2955 C CA . ALA A 1 386 ? 20.574 -1.219 -2.231 1.00 90.19 386 ALA A CA 1
ATOM 2956 C C . ALA A 1 386 ? 21.567 -0.241 -2.888 1.00 90.19 386 ALA A C 1
ATOM 2958 O O . ALA A 1 386 ? 21.796 0.824 -2.340 1.00 90.19 386 ALA A O 1
ATOM 2959 N N . ARG A 1 387 ? 22.149 -0.594 -4.045 1.00 92.31 387 ARG A N 1
ATOM 2960 C CA . ARG A 1 387 ? 23.111 0.251 -4.784 1.00 92.31 387 ARG A CA 1
ATOM 2961 C C . ARG A 1 387 ? 22.490 0.949 -5.993 1.00 92.31 387 ARG A C 1
ATOM 2963 O O . ARG A 1 387 ? 23.168 1.686 -6.696 1.00 92.31 387 ARG A O 1
ATOM 2970 N N . PHE A 1 388 ? 21.233 0.642 -6.303 1.00 93.94 388 PHE A N 1
ATOM 2971 C CA . PHE A 1 388 ? 20.588 1.123 -7.518 1.00 93.94 388 PHE A CA 1
ATOM 2972 C C . PHE A 1 388 ? 20.254 2.623 -7.482 1.00 93.94 388 PHE A C 1
ATOM 2974 O O . PHE A 1 388 ? 20.572 3.283 -8.468 1.00 93.94 388 PHE A O 1
ATOM 2981 N N . PRO A 1 389 ? 19.702 3.189 -6.383 1.00 92.56 389 PRO A N 1
ATOM 2982 C CA . PRO A 1 389 ? 19.390 4.618 -6.321 1.00 92.56 389 PRO A CA 1
ATOM 2983 C C . PRO A 1 389 ? 20.602 5.509 -6.596 1.00 92.56 389 PRO A C 1
ATOM 2985 O O . PRO A 1 389 ? 20.521 6.395 -7.432 1.00 92.56 389 PRO A O 1
ATOM 2988 N N . GLU A 1 390 ? 21.743 5.202 -5.974 1.00 92.06 390 GLU A N 1
ATOM 2989 C CA . GLU A 1 390 ? 22.994 5.957 -6.127 1.00 92.06 390 GLU A CA 1
ATOM 2990 C C . GLU A 1 390 ? 23.451 6.003 -7.591 1.00 92.06 390 GLU A C 1
ATOM 2992 O O . GLU A 1 390 ? 23.803 7.059 -8.102 1.00 92.06 390 GLU A O 1
ATOM 2997 N N . ARG A 1 391 ? 23.381 4.864 -8.296 1.00 94.38 391 ARG A N 1
ATOM 2998 C CA . ARG A 1 391 ? 23.735 4.786 -9.722 1.00 94.38 391 ARG A CA 1
ATOM 2999 C C . ARG A 1 391 ? 22.743 5.519 -10.614 1.00 94.38 391 ARG A C 1
ATOM 3001 O O . ARG A 1 391 ? 23.148 6.064 -11.631 1.00 94.38 391 ARG A O 1
ATOM 3008 N N . LEU A 1 392 ? 21.458 5.496 -10.266 1.00 91.00 392 LEU A N 1
ATOM 3009 C CA . LEU A 1 392 ? 20.434 6.196 -11.032 1.00 91.00 392 LEU A CA 1
ATOM 3010 C C . LEU A 1 392 ? 20.538 7.718 -10.847 1.00 91.00 392 LEU A C 1
ATOM 3012 O O . LEU A 1 392 ? 20.333 8.468 -11.799 1.00 91.00 392 LEU A O 1
ATOM 3016 N N . ASP A 1 393 ? 20.898 8.181 -9.649 1.00 91.25 393 ASP A N 1
ATOM 3017 C CA . ASP A 1 393 ? 21.082 9.603 -9.351 1.00 91.25 393 ASP A CA 1
ATOM 3018 C C . ASP A 1 393 ? 22.171 10.240 -10.235 1.00 91.25 393 ASP A C 1
ATOM 3020 O O . ASP A 1 393 ? 22.018 11.394 -10.638 1.00 91.25 393 ASP A O 1
ATOM 3024 N N . GLU A 1 394 ? 23.198 9.474 -10.622 1.00 91.56 394 GLU A N 1
ATOM 3025 C CA . GLU A 1 394 ? 24.290 9.907 -11.508 1.00 91.56 394 GLU A CA 1
ATOM 3026 C C . GLU A 1 394 ? 23.867 10.169 -12.968 1.00 91.56 394 GLU A C 1
ATOM 3028 O O . GLU A 1 394 ? 24.577 10.884 -13.674 1.00 91.56 394 GLU A O 1
ATOM 3033 N N . VAL A 1 395 ? 22.727 9.636 -13.427 1.00 89.94 395 VAL A N 1
ATOM 3034 C CA . VAL A 1 395 ? 22.269 9.779 -14.823 1.00 89.94 395 VAL A CA 1
ATOM 3035 C C . VAL A 1 395 ? 21.994 11.249 -15.147 1.00 89.94 395 VAL A C 1
ATOM 3037 O O . VAL A 1 395 ? 21.226 11.904 -14.450 1.00 89.94 395 VAL A O 1
ATOM 3040 N N . GLN A 1 396 ? 22.582 11.796 -16.203 1.00 86.75 396 GLN A N 1
ATOM 3041 C CA . GLN A 1 396 ? 22.380 13.202 -16.570 1.00 86.75 396 GLN A CA 1
ATOM 3042 C C . GLN A 1 396 ? 21.390 13.330 -17.725 1.00 86.75 396 GLN A C 1
ATOM 3044 O O . GLN A 1 396 ? 21.319 12.447 -18.576 1.00 86.75 396 GLN A O 1
ATOM 3049 N N . ILE A 1 397 ? 20.639 14.437 -17.740 1.00 84.75 397 ILE A N 1
ATOM 3050 C CA . ILE A 1 397 ? 19.846 14.823 -18.911 1.00 84.75 397 ILE A CA 1
ATOM 3051 C C . ILE A 1 397 ? 20.831 15.074 -20.050 1.00 84.75 397 ILE A C 1
ATOM 3053 O O . ILE A 1 397 ? 21.805 15.815 -19.884 1.00 84.75 397 ILE A O 1
ATOM 3057 N N . PHE A 1 398 ? 20.582 14.427 -21.177 1.00 80.81 398 PHE A N 1
ATOM 3058 C CA . PHE A 1 398 ? 21.350 14.577 -22.393 1.00 80.81 398 PHE A CA 1
ATOM 3059 C C . PHE A 1 398 ? 20.650 15.575 -23.314 1.00 80.81 398 PHE A C 1
ATOM 3061 O O . PHE A 1 398 ? 19.433 15.563 -23.479 1.00 80.81 398 PHE A O 1
ATOM 3068 N N . ASP A 1 399 ? 21.442 16.470 -23.889 1.00 75.62 399 ASP A N 1
ATOM 3069 C CA . ASP A 1 399 ? 20.989 17.490 -24.822 1.00 75.62 399 ASP A CA 1
ATOM 3070 C C . ASP A 1 399 ? 21.908 17.441 -26.035 1.00 75.62 399 ASP A C 1
ATOM 3072 O O . ASP A 1 399 ? 23.057 17.888 -25.949 1.00 75.62 399 ASP A O 1
ATOM 3076 N N . ASP A 1 400 ? 21.426 16.873 -27.141 1.00 71.00 400 ASP A N 1
ATOM 3077 C CA . ASP A 1 400 ? 22.106 17.015 -28.421 1.00 71.00 400 ASP A CA 1
ATOM 3078 C C . ASP A 1 400 ? 21.565 18.263 -29.134 1.00 71.00 400 ASP A C 1
ATOM 3080 O O . ASP A 1 400 ? 20.450 18.256 -29.650 1.00 71.00 400 ASP A O 1
ATOM 3084 N N . PRO A 1 401 ? 22.344 19.355 -29.227 1.00 63.88 401 PRO A N 1
ATOM 3085 C CA . PRO A 1 401 ? 21.918 20.563 -29.930 1.00 63.88 401 PRO A CA 1
ATOM 3086 C C . PRO A 1 401 ? 21.732 20.363 -31.446 1.00 63.88 401 PRO A C 1
ATOM 3088 O O . PRO A 1 401 ? 21.364 21.315 -32.137 1.00 63.88 401 PRO A O 1
ATOM 3091 N N . LYS A 1 402 ? 22.051 19.179 -31.985 1.00 63.97 402 LYS A N 1
ATOM 3092 C CA . LYS A 1 402 ? 21.835 18.799 -33.387 1.00 63.97 402 LYS A CA 1
ATOM 3093 C C . LYS A 1 402 ? 20.633 17.885 -33.591 1.00 63.97 402 LYS A C 1
ATOM 3095 O O . LYS A 1 402 ? 20.346 17.577 -34.749 1.00 63.97 402 LYS A O 1
ATOM 3100 N N . ASP A 1 403 ? 19.973 17.469 -32.518 1.00 68.12 403 ASP A N 1
ATOM 3101 C CA . ASP A 1 403 ? 18.753 16.692 -32.619 1.00 68.12 403 ASP A CA 1
ATOM 3102 C C . ASP A 1 403 ? 17.660 17.549 -33.268 1.00 68.12 403 ASP A C 1
ATOM 3104 O O . ASP A 1 403 ? 17.365 18.675 -32.853 1.00 68.12 403 ASP A O 1
ATOM 3108 N N . ALA A 1 404 ? 17.147 17.045 -34.382 1.00 64.81 404 ALA A N 1
ATOM 3109 C CA . ALA A 1 404 ? 16.170 17.716 -35.227 1.00 64.81 404 ALA A CA 1
ATOM 3110 C C . ALA A 1 404 ? 14.891 16.886 -35.378 1.00 64.81 404 ALA A C 1
ATOM 3112 O O . ALA A 1 404 ? 14.004 17.271 -36.149 1.00 64.81 404 ALA A O 1
ATOM 3113 N N . THR A 1 405 ? 14.810 15.744 -34.695 1.00 73.19 405 THR A N 1
ATOM 3114 C CA . THR A 1 405 ? 13.697 14.804 -34.777 1.00 73.19 405 THR A CA 1
ATOM 3115 C C . THR A 1 405 ? 12.901 14.803 -33.482 1.00 73.19 405 THR A C 1
ATOM 3117 O O . THR A 1 405 ? 13.390 15.169 -32.426 1.00 73.19 405 THR A O 1
ATOM 3120 N N . ILE A 1 406 ? 11.611 14.486 -33.595 1.00 78.06 406 ILE A N 1
ATOM 3121 C CA . ILE A 1 406 ? 10.764 14.240 -32.416 1.00 78.06 406 ILE A CA 1
ATOM 3122 C C . ILE A 1 406 ? 10.861 12.755 -32.043 1.00 78.06 406 ILE A C 1
ATOM 3124 O O . ILE A 1 406 ? 10.511 12.364 -30.944 1.00 78.06 406 ILE A O 1
ATOM 3128 N N . GLU A 1 407 ? 11.248 11.912 -32.999 1.00 85.31 407 GLU A N 1
ATOM 3129 C CA . GLU A 1 407 ? 11.399 10.478 -32.848 1.00 85.31 407 GLU A CA 1
ATOM 3130 C C . GLU A 1 407 ? 12.719 10.097 -32.150 1.00 85.31 407 GLU A C 1
ATOM 3132 O O . GLU A 1 407 ? 13.756 10.643 -32.494 1.00 85.31 407 GLU A O 1
ATOM 3137 N N . GLU A 1 408 ? 12.691 9.079 -31.279 1.00 85.25 408 GLU A N 1
ATOM 3138 C CA . GLU A 1 408 ? 13.810 8.709 -30.393 1.00 85.25 408 GLU A CA 1
ATOM 3139 C C . GLU A 1 408 ? 14.418 7.316 -30.654 1.00 85.25 408 GLU A C 1
ATOM 3141 O O . GLU A 1 408 ? 13.795 6.396 -31.211 1.00 85.25 408 GLU A O 1
ATOM 3146 N N . GLY A 1 409 ? 15.636 7.102 -30.149 1.00 90.50 409 GLY A N 1
ATOM 3147 C CA . GLY A 1 409 ? 16.454 5.888 -30.286 1.00 90.50 409 GLY A CA 1
ATOM 3148 C C . GLY A 1 409 ? 16.014 4.655 -29.484 1.00 90.50 409 GLY A C 1
ATOM 3149 O O . GLY A 1 409 ? 16.848 3.834 -29.084 1.00 90.50 409 GLY A O 1
ATOM 3150 N N . ILE A 1 410 ? 14.708 4.443 -29.281 1.00 94.19 410 ILE A N 1
ATOM 3151 C CA . ILE A 1 410 ? 14.161 3.326 -28.479 1.00 94.19 410 ILE A CA 1
ATOM 3152 C C . ILE A 1 410 ? 14.676 1.961 -28.969 1.00 94.19 410 ILE A C 1
ATOM 3154 O O . ILE A 1 410 ? 14.949 1.058 -28.174 1.00 94.19 410 ILE A O 1
ATOM 3158 N N . SER A 1 411 ? 14.854 1.787 -30.282 1.00 95.00 411 SER A N 1
ATOM 3159 C CA . SER A 1 411 ? 15.350 0.529 -30.855 1.00 95.00 411 SER A CA 1
ATOM 3160 C C . SER A 1 411 ? 16.790 0.214 -30.422 1.00 95.00 411 SER A C 1
ATOM 3162 O O . SER A 1 411 ? 17.118 -0.951 -30.166 1.00 95.00 411 SER A O 1
ATOM 3164 N N . VAL A 1 412 ? 17.639 1.238 -30.282 1.00 93.69 412 VAL A N 1
ATOM 3165 C CA . VAL A 1 412 ? 19.023 1.118 -29.805 1.00 93.69 412 VAL A CA 1
ATOM 3166 C C . VAL A 1 412 ? 19.026 0.774 -28.318 1.00 93.69 412 VAL A C 1
ATOM 3168 O O . VAL A 1 412 ? 19.712 -0.170 -27.905 1.00 93.69 412 VAL A O 1
ATOM 3171 N N . ALA A 1 413 ? 18.185 1.452 -27.532 1.00 95.31 413 ALA A N 1
ATOM 3172 C CA . ALA A 1 413 ? 18.002 1.164 -26.114 1.00 95.31 413 ALA A CA 1
ATOM 3173 C C . ALA A 1 413 ? 17.556 -0.289 -25.885 1.00 95.31 413 ALA A C 1
ATOM 3175 O O . ALA A 1 413 ? 18.198 -1.021 -25.129 1.00 95.31 413 ALA A O 1
ATOM 3176 N N . LEU A 1 414 ? 16.539 -0.762 -26.617 1.00 96.44 414 LEU A N 1
ATOM 3177 C CA . LEU A 1 414 ? 16.057 -2.146 -26.543 1.00 96.44 414 LEU A CA 1
ATOM 3178 C C . LEU A 1 414 ? 17.156 -3.164 -26.885 1.00 96.44 414 LEU A C 1
ATOM 3180 O O . LEU A 1 414 ? 17.284 -4.189 -26.208 1.00 96.44 414 LEU A O 1
ATOM 3184 N N . ARG A 1 415 ? 17.995 -2.899 -27.897 1.00 95.88 415 ARG A N 1
ATOM 3185 C CA . ARG A 1 415 ? 19.141 -3.775 -28.212 1.00 95.88 415 ARG A CA 1
ATOM 3186 C C . ARG A 1 415 ? 20.127 -3.854 -27.050 1.00 95.88 415 ARG A C 1
ATOM 3188 O O . ARG A 1 415 ? 20.572 -4.954 -26.721 1.00 95.88 415 ARG A O 1
ATOM 3195 N N . ALA A 1 416 ? 20.450 -2.724 -26.422 1.00 96.00 416 ALA A N 1
ATOM 3196 C CA . ALA A 1 416 ? 21.333 -2.688 -25.260 1.00 96.00 416 ALA A CA 1
ATOM 3197 C C . ALA A 1 416 ? 20.720 -3.410 -24.048 1.00 96.00 416 ALA A C 1
ATOM 3199 O O . ALA A 1 416 ? 21.417 -4.158 -23.359 1.00 96.00 416 ALA A O 1
ATOM 3200 N N . THR A 1 417 ? 19.409 -3.273 -23.829 1.00 96.94 417 THR A N 1
ATOM 3201 C CA . THR A 1 417 ? 18.675 -3.967 -22.763 1.00 96.94 417 THR A CA 1
ATOM 3202 C C . THR A 1 417 ? 18.795 -5.482 -22.872 1.00 96.94 417 THR A C 1
ATOM 3204 O O . THR A 1 417 ? 19.037 -6.148 -21.865 1.00 96.94 417 THR A O 1
ATOM 3207 N N . PHE A 1 418 ? 18.647 -6.050 -24.070 1.00 95.12 418 PHE A N 1
ATOM 3208 C CA . PHE A 1 418 ? 18.700 -7.503 -24.273 1.00 95.12 418 PHE A CA 1
ATOM 3209 C C . PHE A 1 418 ? 20.112 -8.043 -24.562 1.00 95.12 418 PHE A C 1
ATOM 3211 O O . PHE A 1 418 ? 20.289 -9.248 -24.763 1.00 95.12 418 PHE A O 1
ATOM 3218 N N . ASP A 1 419 ? 21.135 -7.186 -24.528 1.00 93.94 419 ASP A N 1
ATOM 3219 C CA . ASP A 1 419 ? 22.535 -7.587 -24.645 1.00 93.94 419 ASP A CA 1
ATOM 3220 C C . ASP A 1 419 ? 22.975 -8.448 -23.442 1.00 93.94 419 ASP A C 1
ATOM 3222 O O . ASP A 1 419 ? 22.560 -8.259 -22.293 1.00 93.94 419 ASP A O 1
AT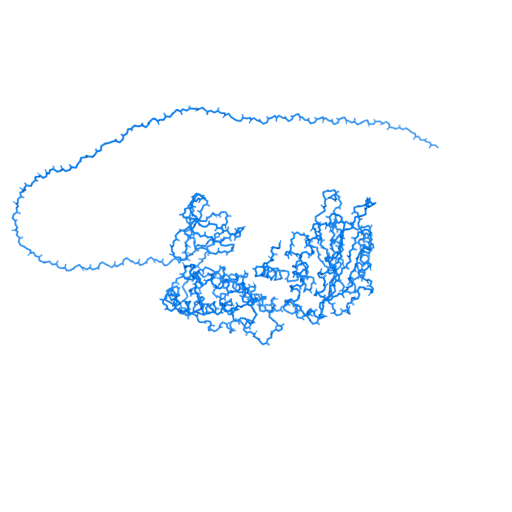OM 3226 N N . LYS A 1 420 ? 23.883 -9.402 -23.681 1.00 91.38 420 LYS A N 1
ATOM 3227 C CA . LYS A 1 420 ? 24.439 -10.281 -22.635 1.00 91.38 420 LYS A CA 1
ATOM 3228 C C . LYS A 1 420 ? 25.119 -9.498 -21.505 1.00 91.38 420 LYS A C 1
ATOM 3230 O O . LYS A 1 420 ? 25.151 -9.974 -20.367 1.00 91.38 420 LYS A O 1
ATOM 3235 N N . ARG A 1 421 ? 25.636 -8.302 -21.799 1.00 93.69 421 ARG A N 1
ATOM 3236 C CA . ARG A 1 421 ? 26.254 -7.374 -20.844 1.00 93.69 421 ARG A CA 1
ATOM 3237 C C . ARG A 1 421 ? 25.288 -6.877 -19.764 1.00 93.69 421 ARG A C 1
ATOM 3239 O O . ARG A 1 421 ? 25.757 -6.537 -18.682 1.00 93.69 421 ARG A O 1
ATOM 3246 N N . MET A 1 422 ? 23.970 -6.928 -19.989 1.00 96.19 422 MET A N 1
ATOM 3247 C CA . MET A 1 422 ? 22.958 -6.581 -18.978 1.00 96.19 422 MET A CA 1
ATOM 3248 C C . MET A 1 422 ? 22.889 -7.597 -17.819 1.00 96.19 422 MET A C 1
ATOM 3250 O O . MET A 1 422 ? 22.416 -7.284 -16.726 1.00 96.19 422 MET A O 1
ATOM 3254 N N . ARG A 1 423 ? 23.433 -8.811 -18.011 1.00 94.62 423 ARG A N 1
ATOM 3255 C CA . ARG A 1 423 ? 23.542 -9.874 -16.987 1.00 94.62 423 ARG A CA 1
ATOM 3256 C C . ARG A 1 423 ? 22.192 -10.352 -16.431 1.00 94.62 423 ARG A C 1
ATOM 3258 O O . ARG A 1 423 ? 22.063 -10.648 -15.233 1.00 94.62 423 ARG A O 1
ATOM 3265 N N . TRP A 1 424 ? 21.207 -10.491 -17.318 1.00 94.19 424 TRP A N 1
ATOM 3266 C CA . TRP A 1 424 ? 19.906 -11.089 -17.014 1.00 94.19 424 TRP A CA 1
ATOM 3267 C C . TRP A 1 424 ? 20.020 -12.442 -16.319 1.00 94.19 424 TRP A C 1
ATOM 3269 O O . TRP A 1 424 ? 20.945 -13.230 -16.526 1.00 94.19 424 TRP A O 1
ATOM 3279 N N . GLY A 1 425 ? 19.064 -12.698 -15.438 1.00 85.56 425 GLY A N 1
ATOM 3280 C CA . GLY A 1 425 ? 18.941 -13.959 -14.734 1.00 85.56 425 GLY A CA 1
ATOM 3281 C C . GLY A 1 425 ? 18.546 -15.100 -15.648 1.00 85.56 425 GLY A C 1
ATOM 3282 O O . GLY A 1 425 ? 18.010 -14.902 -16.734 1.00 85.56 425 GLY A O 1
ATOM 3283 N N . LYS A 1 426 ? 18.784 -16.326 -15.177 1.00 79.00 426 LYS A N 1
ATOM 3284 C CA . LYS A 1 426 ? 18.274 -17.524 -15.852 1.00 79.00 426 LYS A CA 1
ATOM 3285 C C . LYS A 1 426 ? 16.739 -17.478 -15.915 1.00 79.00 426 LYS A C 1
ATOM 3287 O O . LYS A 1 426 ? 16.110 -16.897 -15.032 1.00 79.00 426 LYS A O 1
ATOM 3292 N N . SER A 1 427 ? 16.159 -18.164 -16.901 1.00 64.44 427 SER A N 1
ATOM 3293 C CA . SER A 1 427 ? 14.744 -18.061 -17.306 1.00 64.44 427 SER A CA 1
ATOM 3294 C C . SER A 1 427 ? 13.694 -18.254 -16.210 1.00 64.44 427 SER A C 1
ATOM 3296 O O . SER A 1 427 ? 12.571 -17.805 -16.371 1.00 64.44 427 SER A O 1
ATOM 3298 N N . LYS A 1 428 ? 14.034 -18.872 -15.073 1.00 82.06 428 LYS A N 1
ATOM 3299 C CA . LYS A 1 428 ? 13.099 -19.018 -13.948 1.00 82.06 428 LYS A CA 1
ATOM 3300 C C . LYS A 1 428 ? 12.787 -17.705 -13.217 1.00 82.06 428 LYS A C 1
ATOM 3302 O O . LYS A 1 428 ? 11.858 -17.712 -12.423 1.00 82.06 428 LYS A O 1
ATOM 3307 N N . ARG A 1 429 ? 13.567 -16.634 -13.417 1.00 89.94 429 ARG A N 1
ATOM 3308 C CA . ARG A 1 429 ? 13.330 -15.303 -12.827 1.00 89.94 429 ARG A CA 1
ATOM 3309 C C . ARG A 1 429 ? 12.284 -14.531 -13.624 1.00 89.94 429 ARG A C 1
ATOM 3311 O O . ARG A 1 429 ? 12.292 -14.584 -14.853 1.00 89.94 429 ARG A O 1
ATOM 3318 N N . ARG A 1 430 ? 11.463 -13.743 -12.930 1.00 90.88 430 ARG A N 1
ATOM 3319 C CA . ARG A 1 430 ? 10.596 -12.743 -13.562 1.00 90.88 430 ARG A CA 1
ATOM 3320 C C . ARG A 1 430 ? 11.487 -11.633 -14.128 1.00 90.88 430 ARG A C 1
ATOM 3322 O O . ARG A 1 430 ? 12.277 -11.061 -13.379 1.00 90.88 430 ARG A O 1
ATOM 3329 N N . ARG A 1 431 ? 11.405 -11.375 -15.435 1.00 93.00 431 ARG A N 1
ATOM 3330 C CA . ARG A 1 431 ? 12.228 -10.379 -16.137 1.00 93.00 431 ARG A CA 1
ATOM 3331 C C . ARG A 1 431 ? 11.325 -9.308 -16.725 1.00 93.00 431 ARG A C 1
ATOM 3333 O O . ARG A 1 431 ? 10.515 -9.602 -17.599 1.00 93.00 431 ARG A O 1
ATOM 3340 N N . VAL A 1 432 ? 11.463 -8.099 -16.203 1.00 92.69 432 VAL A N 1
ATOM 3341 C CA . VAL A 1 432 ? 10.601 -6.960 -16.509 1.00 92.69 432 VAL A CA 1
ATOM 3342 C C . VAL A 1 432 ? 11.434 -5.853 -17.136 1.00 92.69 432 VAL A C 1
ATOM 3344 O O . VAL A 1 432 ? 12.526 -5.539 -16.660 1.00 92.69 432 VAL A O 1
ATOM 3347 N N . VAL A 1 433 ? 10.902 -5.258 -18.191 1.00 94.50 433 VAL A N 1
ATOM 3348 C CA . VAL A 1 433 ? 11.439 -4.081 -18.863 1.00 94.50 433 VAL A CA 1
ATOM 3349 C C . VAL A 1 433 ? 10.405 -2.967 -18.743 1.00 94.50 433 VAL A C 1
ATOM 3351 O O . VAL A 1 433 ? 9.238 -3.175 -19.066 1.00 94.50 433 VAL A O 1
ATOM 3354 N N . LEU A 1 434 ? 10.828 -1.807 -18.251 1.00 92.56 434 LEU A N 1
ATOM 3355 C CA . LEU A 1 434 ? 9.975 -0.636 -18.081 1.00 92.56 434 LEU A CA 1
ATOM 3356 C C . LEU A 1 434 ? 10.495 0.478 -18.984 1.00 92.56 434 LEU A C 1
ATOM 3358 O O . LEU A 1 434 ? 11.581 0.991 -18.739 1.00 92.56 434 LEU A O 1
ATOM 3362 N N . LEU A 1 435 ? 9.752 0.800 -20.038 1.00 93.19 435 LEU A N 1
ATOM 3363 C CA . LEU A 1 435 ? 10.096 1.836 -21.009 1.00 93.19 435 LEU A CA 1
ATOM 3364 C C . LEU A 1 435 ? 9.461 3.164 -20.611 1.00 93.19 435 LEU A C 1
ATOM 3366 O O . LEU A 1 435 ? 8.241 3.244 -20.584 1.00 93.19 435 LEU A O 1
ATOM 3370 N N . LEU A 1 436 ? 10.268 4.176 -20.309 1.00 90.81 436 LEU A N 1
ATOM 3371 C CA . LEU A 1 436 ? 9.822 5.532 -20.005 1.00 90.81 436 LEU A CA 1
ATOM 3372 C C . LEU A 1 436 ? 10.135 6.414 -21.208 1.00 90.81 436 LEU A C 1
ATOM 3374 O O . LEU A 1 436 ? 11.310 6.557 -21.538 1.00 90.81 436 LEU A O 1
ATOM 3378 N N . ALA A 1 437 ? 9.099 6.955 -21.845 1.00 88.94 437 ALA A N 1
ATOM 3379 C CA . ALA A 1 437 ? 9.219 7.750 -23.064 1.00 88.94 437 ALA A CA 1
ATOM 3380 C C . ALA A 1 437 ? 8.057 8.748 -23.189 1.00 88.94 437 ALA A C 1
ATOM 3382 O O . ALA A 1 437 ? 6.932 8.442 -22.784 1.00 88.94 437 ALA A O 1
ATOM 3383 N N . ASP A 1 438 ? 8.316 9.898 -23.800 1.00 85.50 438 ASP A N 1
ATOM 3384 C CA . ASP A 1 438 ? 7.329 10.891 -24.254 1.00 85.50 438 ASP A CA 1
ATOM 3385 C C . ASP A 1 438 ? 7.209 10.937 -25.793 1.00 85.50 438 ASP A C 1
ATOM 3387 O O . ASP A 1 438 ? 6.218 11.440 -26.332 1.00 85.50 438 ASP A O 1
ATOM 3391 N N . ALA A 1 439 ? 8.180 10.352 -26.501 1.00 86.19 439 ALA A N 1
ATOM 3392 C CA . ALA A 1 439 ? 8.316 10.406 -27.950 1.00 86.19 439 ALA A CA 1
ATOM 3393 C C . ALA A 1 439 ? 8.190 9.038 -28.670 1.00 86.19 439 ALA A C 1
ATOM 3395 O O . ALA A 1 439 ? 8.457 7.971 -28.101 1.00 86.19 439 ALA A O 1
ATOM 3396 N N . PRO A 1 440 ? 7.740 9.029 -29.944 1.00 87.69 440 PRO A N 1
ATOM 3397 C CA . PRO A 1 440 ? 7.689 7.821 -30.769 1.00 87.69 440 PRO A CA 1
ATOM 3398 C C . PRO A 1 440 ? 9.099 7.330 -31.168 1.00 87.69 440 PRO A C 1
ATOM 3400 O O . PRO A 1 440 ? 10.036 8.114 -31.204 1.00 87.69 440 PRO A O 1
ATOM 3403 N N . PRO A 1 441 ? 9.285 6.046 -31.525 1.00 90.88 441 PRO A N 1
ATOM 3404 C CA . PRO A 1 441 ? 10.588 5.520 -31.928 1.00 90.88 441 PRO A CA 1
ATOM 3405 C C . PRO A 1 441 ? 10.979 5.909 -33.363 1.00 90.88 441 PRO A C 1
ATOM 3407 O O . PRO A 1 441 ? 10.139 5.856 -34.263 1.00 90.88 441 PRO A O 1
ATOM 3410 N N . LEU A 1 442 ? 12.278 6.128 -33.600 1.00 89.62 442 LEU A N 1
ATOM 3411 C CA . LEU A 1 442 ? 12.884 6.304 -34.934 1.00 89.62 442 LEU A CA 1
ATOM 3412 C C . LEU A 1 442 ? 12.646 5.110 -35.869 1.00 89.62 442 LEU A C 1
ATOM 3414 O O . LEU A 1 442 ? 12.421 5.277 -37.065 1.00 89.62 442 LEU A O 1
ATOM 3418 N N . ASP A 1 443 ? 12.688 3.891 -35.322 1.00 92.12 443 ASP A N 1
ATOM 3419 C CA . ASP A 1 443 ? 12.443 2.651 -36.066 1.00 92.12 443 ASP A CA 1
ATOM 3420 C C . ASP A 1 443 ? 11.377 1.797 -35.352 1.00 92.12 443 ASP A C 1
ATOM 3422 O O . ASP A 1 443 ? 11.705 0.920 -34.533 1.00 92.12 443 ASP A O 1
ATOM 3426 N N . PRO A 1 444 ? 10.083 2.057 -35.626 1.00 92.44 444 PRO A N 1
ATOM 3427 C CA . PRO A 1 444 ? 8.979 1.319 -35.021 1.00 92.44 444 PRO A CA 1
ATOM 3428 C C . PRO A 1 444 ? 9.003 -0.178 -35.355 1.00 92.44 444 PRO A C 1
ATOM 3430 O O . PRO A 1 444 ? 8.716 -1.012 -34.494 1.00 92.44 444 PRO A O 1
ATOM 3433 N N . ASP A 1 445 ? 9.364 -0.542 -36.587 1.00 94.88 445 ASP A N 1
ATOM 3434 C CA . ASP A 1 445 ? 9.348 -1.933 -37.046 1.00 94.88 445 ASP A CA 1
ATOM 3435 C C . ASP A 1 445 ? 10.431 -2.762 -36.368 1.00 94.88 445 ASP A C 1
ATOM 3437 O O . ASP A 1 445 ? 10.181 -3.896 -35.941 1.00 94.88 445 ASP A O 1
ATOM 3441 N N . LEU A 1 446 ? 11.619 -2.189 -36.194 1.00 95.25 446 LEU A N 1
ATOM 3442 C CA . LEU A 1 446 ? 12.674 -2.839 -35.441 1.00 95.25 446 LEU A CA 1
ATOM 3443 C C . LEU A 1 446 ? 12.311 -2.977 -33.959 1.00 95.25 446 LEU A C 1
ATOM 3445 O O . LEU A 1 446 ? 12.561 -4.037 -33.377 1.00 95.25 446 LEU A O 1
ATOM 3449 N N . CYS A 1 447 ? 11.678 -1.965 -33.354 1.00 95.44 447 CYS A N 1
ATOM 3450 C CA . CYS A 1 447 ? 11.172 -2.074 -31.984 1.00 95.44 447 CYS A CA 1
ATOM 3451 C C . CYS A 1 447 ? 10.207 -3.260 -31.854 1.00 95.44 447 CYS A C 1
ATOM 3453 O O . CYS A 1 447 ? 10.409 -4.120 -30.993 1.00 95.44 447 CYS A O 1
ATOM 3455 N N . ARG A 1 448 ? 9.223 -3.383 -32.759 1.00 96.19 448 ARG A N 1
ATOM 3456 C CA . ARG A 1 448 ? 8.284 -4.520 -32.780 1.00 96.19 448 ARG A CA 1
ATOM 3457 C C . ARG A 1 448 ? 9.012 -5.859 -32.861 1.00 96.19 448 ARG A C 1
ATOM 3459 O O . ARG A 1 448 ? 8.701 -6.768 -32.092 1.00 96.19 448 ARG A O 1
ATOM 3466 N N . GLN A 1 449 ? 9.994 -5.987 -33.755 1.00 96.06 449 GLN A N 1
ATOM 3467 C CA . GLN A 1 449 ? 10.766 -7.223 -33.918 1.00 96.06 449 GLN A CA 1
ATOM 3468 C C . GLN A 1 449 ? 11.530 -7.601 -32.643 1.00 96.06 449 GLN A C 1
ATOM 3470 O O . GLN A 1 449 ? 11.496 -8.763 -32.226 1.00 96.06 449 GLN A O 1
ATOM 3475 N N . ILE A 1 450 ? 12.200 -6.632 -32.008 1.00 96.44 450 ILE A N 1
ATOM 3476 C CA . ILE A 1 450 ? 12.965 -6.866 -30.777 1.00 96.44 450 ILE A CA 1
ATOM 3477 C C . ILE A 1 450 ? 12.026 -7.266 -29.635 1.00 96.44 450 ILE A C 1
ATOM 3479 O O . ILE A 1 450 ? 12.27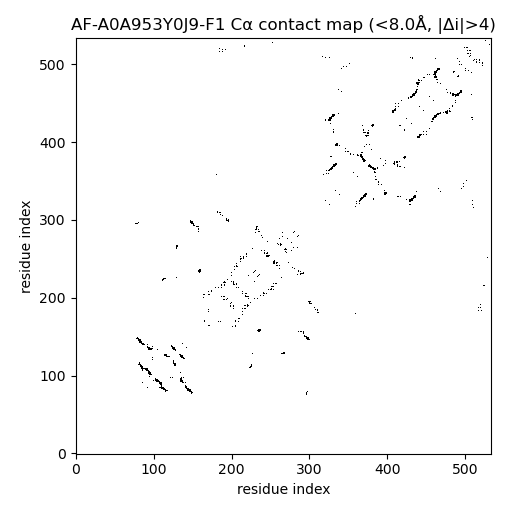7 -8.268 -28.964 1.00 96.44 450 ILE A O 1
ATOM 3483 N N . VAL A 1 451 ? 10.928 -6.532 -29.441 1.00 95.69 451 VAL A N 1
ATOM 3484 C CA . VAL A 1 451 ? 9.966 -6.802 -28.364 1.00 95.69 451 VAL A CA 1
ATOM 3485 C C . VAL A 1 451 ? 9.294 -8.161 -28.549 1.00 95.69 451 VAL A C 1
ATOM 3487 O O . VAL A 1 451 ? 9.234 -8.945 -27.604 1.00 95.69 451 VAL A O 1
ATOM 3490 N N . GLN A 1 452 ? 8.881 -8.513 -29.770 1.00 95.12 452 GLN A N 1
ATOM 3491 C CA . GLN A 1 452 ? 8.327 -9.840 -30.060 1.00 95.12 452 GLN A CA 1
ATOM 3492 C C . GLN A 1 452 ? 9.337 -10.964 -29.797 1.00 95.12 452 GLN A C 1
ATOM 3494 O O . GLN A 1 452 ? 8.973 -12.024 -29.281 1.00 95.12 452 GLN A O 1
ATOM 3499 N N . ALA A 1 453 ? 10.612 -10.762 -30.141 1.00 94.44 453 ALA A N 1
ATOM 3500 C CA . ALA A 1 453 ? 11.663 -11.734 -29.857 1.00 94.44 453 ALA A CA 1
ATOM 3501 C C . ALA A 1 453 ? 11.920 -11.882 -28.348 1.00 94.44 453 ALA A C 1
ATOM 3503 O O . ALA A 1 453 ? 12.150 -12.999 -27.876 1.00 94.44 453 ALA A O 1
ATOM 3504 N N . ALA A 1 454 ? 11.849 -10.783 -27.595 1.00 93.38 454 ALA A N 1
ATOM 3505 C CA . ALA A 1 454 ? 11.983 -10.777 -26.144 1.00 93.38 454 ALA A CA 1
ATOM 3506 C C . ALA A 1 454 ? 10.790 -11.458 -25.450 1.00 93.38 454 ALA A C 1
ATOM 3508 O O . ALA A 1 454 ? 10.998 -12.285 -24.562 1.00 93.38 454 ALA A O 1
ATOM 3509 N N . ALA A 1 455 ? 9.557 -11.212 -25.899 1.00 91.50 455 ALA A N 1
ATOM 3510 C CA . ALA A 1 455 ? 8.354 -11.844 -25.354 1.00 91.50 455 ALA A CA 1
ATOM 3511 C C . ALA A 1 455 ? 8.406 -13.381 -25.457 1.00 91.50 455 ALA A C 1
ATOM 3513 O O . ALA A 1 455 ? 8.071 -14.089 -24.509 1.00 91.50 455 ALA A O 1
ATOM 3514 N N . ARG A 1 456 ? 8.940 -13.923 -26.565 1.00 91.81 456 ARG A N 1
ATOM 3515 C CA . ARG A 1 456 ? 9.183 -15.376 -26.732 1.00 91.81 456 ARG A CA 1
ATOM 3516 C C . ARG A 1 456 ? 10.208 -15.952 -25.751 1.00 91.81 456 ARG A C 1
ATOM 3518 O O . ARG A 1 456 ? 10.321 -17.168 -25.632 1.00 91.81 456 ARG A O 1
ATOM 3525 N N . GLN A 1 457 ? 10.986 -15.095 -25.099 1.00 90.00 457 GLN A N 1
ATOM 3526 C CA . GLN A 1 457 ? 11.951 -15.457 -24.069 1.00 90.00 457 GLN A CA 1
ATOM 3527 C C . GLN A 1 457 ? 11.454 -15.074 -22.671 1.00 90.00 457 GLN A C 1
ATOM 3529 O O . GLN A 1 457 ? 12.291 -14.880 -21.796 1.00 90.00 457 GLN A O 1
ATOM 3534 N N . ASP A 1 458 ? 10.143 -14.957 -22.441 1.00 88.69 458 ASP A N 1
ATOM 3535 C CA . ASP A 1 458 ? 9.527 -14.641 -21.141 1.00 88.69 458 ASP A CA 1
ATOM 3536 C C . ASP A 1 458 ? 9.944 -13.283 -20.543 1.00 88.69 458 ASP A C 1
ATOM 3538 O O . ASP A 1 458 ? 9.969 -13.113 -19.319 1.00 88.69 458 ASP A O 1
ATOM 3542 N N . PHE A 1 459 ? 10.317 -12.317 -21.386 1.00 92.00 459 PHE A N 1
ATOM 3543 C CA . PHE A 1 459 ? 10.418 -10.924 -20.959 1.00 92.00 459 PHE A CA 1
ATOM 3544 C C . PHE A 1 459 ? 9.044 -10.272 -21.001 1.00 92.00 459 PHE A C 1
ATOM 3546 O O . PHE A 1 459 ? 8.301 -10.463 -21.960 1.00 92.00 459 PHE A O 1
ATOM 3553 N N . VAL A 1 460 ? 8.744 -9.478 -19.977 1.00 91.62 460 VAL A N 1
ATOM 3554 C CA . VAL A 1 460 ? 7.560 -8.621 -19.946 1.00 91.62 460 VAL A CA 1
ATOM 3555 C C . VAL A 1 460 ? 8.005 -7.184 -20.141 1.00 91.62 460 VAL A C 1
ATOM 3557 O O . VAL A 1 460 ? 8.856 -6.718 -19.384 1.00 91.62 460 VAL A O 1
ATOM 3560 N N . LEU A 1 461 ? 7.454 -6.499 -21.141 1.00 92.81 461 LEU A N 1
ATOM 3561 C CA . LEU A 1 461 ? 7.722 -5.083 -21.387 1.00 92.81 461 LEU A CA 1
ATOM 3562 C C . LEU A 1 461 ? 6.453 -4.262 -21.195 1.00 92.81 461 LEU A C 1
ATOM 3564 O O . LEU A 1 461 ? 5.436 -4.558 -21.814 1.00 92.81 461 LEU A O 1
ATOM 3568 N N . SER A 1 462 ? 6.558 -3.213 -20.386 1.00 90.31 462 SER A N 1
ATOM 3569 C CA . SER A 1 462 ? 5.539 -2.176 -20.226 1.00 90.31 462 SER A CA 1
ATOM 3570 C C . SER A 1 462 ? 6.080 -0.811 -20.610 1.00 90.31 462 SER A C 1
ATOM 3572 O O . SER A 1 462 ? 7.290 -0.579 -20.531 1.00 90.31 462 SER A O 1
ATOM 3574 N N . SER A 1 463 ? 5.169 0.099 -20.944 1.00 88.81 463 SER A N 1
ATOM 3575 C CA . SER A 1 463 ? 5.496 1.486 -21.264 1.00 88.81 463 SER A CA 1
ATOM 3576 C C . SER A 1 463 ? 4.841 2.446 -20.277 1.00 88.81 463 SER A C 1
ATOM 3578 O O . SER A 1 463 ? 3.652 2.348 -19.982 1.00 88.81 463 SER A O 1
ATOM 3580 N N . LEU A 1 464 ? 5.631 3.385 -19.778 1.00 84.81 464 LEU A N 1
ATOM 3581 C CA . LEU A 1 464 ? 5.191 4.530 -19.007 1.00 84.81 464 LEU A CA 1
ATOM 3582 C C . LEU A 1 464 ? 5.308 5.756 -19.889 1.00 84.81 464 LEU A C 1
ATOM 3584 O O . LEU A 1 464 ? 6.411 6.113 -20.305 1.00 84.81 464 LEU A O 1
ATOM 3588 N N . ILE A 1 465 ? 4.162 6.347 -20.193 1.00 84.19 465 ILE A N 1
ATOM 3589 C CA . ILE A 1 465 ? 4.082 7.433 -21.160 1.00 84.19 465 ILE A CA 1
ATOM 3590 C C . ILE A 1 465 ? 3.988 8.739 -20.396 1.00 84.19 465 ILE A C 1
ATOM 3592 O O . ILE A 1 465 ? 3.075 8.931 -19.588 1.00 84.19 465 ILE A O 1
ATOM 3596 N N . ALA A 1 466 ? 4.972 9.598 -20.610 1.00 81.38 466 ALA A N 1
ATOM 3597 C CA . ALA A 1 466 ? 4.941 10.965 -20.124 1.00 81.38 466 ALA A CA 1
ATOM 3598 C C . ALA A 1 466 ? 4.096 11.836 -21.058 1.00 81.38 466 ALA A C 1
ATOM 3600 O O . ALA A 1 466 ? 3.939 11.522 -22.240 1.00 81.38 466 ALA A O 1
ATOM 3601 N N . GLU A 1 467 ? 3.517 12.914 -20.527 1.00 76.50 467 GLU A N 1
ATOM 3602 C CA . GLU A 1 467 ? 2.790 13.847 -21.382 1.00 76.50 467 GLU A CA 1
ATOM 3603 C C . GLU A 1 467 ? 3.775 14.515 -22.348 1.00 76.50 467 GLU A C 1
ATOM 3605 O O . GLU A 1 467 ? 4.768 15.090 -21.901 1.00 76.50 467 GLU A O 1
ATOM 3610 N N . PRO A 1 468 ? 3.523 14.462 -23.668 1.00 70.44 468 PRO A N 1
ATOM 3611 C CA . PRO A 1 468 ? 4.427 15.074 -24.618 1.00 70.44 468 PRO A CA 1
ATOM 3612 C C . PRO A 1 468 ? 4.407 16.597 -24.437 1.00 70.44 468 PRO A C 1
ATOM 3614 O O . PRO A 1 468 ? 3.333 17.188 -24.238 1.00 70.44 468 PRO A O 1
ATOM 3617 N N . PRO A 1 469 ? 5.562 17.267 -24.571 1.00 68.81 469 PRO A N 1
ATOM 3618 C CA . PRO A 1 469 ? 5.621 18.720 -24.524 1.00 68.81 469 PRO A CA 1
ATOM 3619 C C . PRO A 1 469 ? 4.751 19.332 -25.630 1.00 68.81 469 PRO A C 1
ATOM 3621 O O . PRO A 1 469 ? 4.490 18.703 -26.658 1.00 68.81 469 PRO A O 1
ATOM 3624 N N . ASP A 1 470 ? 4.318 20.585 -25.453 1.00 73.94 470 ASP A N 1
ATOM 3625 C CA . ASP A 1 470 ? 3.352 21.243 -26.352 1.00 73.94 470 ASP A CA 1
ATOM 3626 C C . ASP A 1 470 ? 3.715 21.134 -27.839 1.00 73.94 470 ASP A C 1
ATOM 3628 O O . ASP A 1 470 ? 2.848 20.911 -28.686 1.00 73.94 470 ASP A O 1
ATOM 3632 N N . TYR A 1 471 ? 5.006 21.235 -28.155 1.00 67.69 471 TYR A N 1
ATOM 3633 C CA . TYR A 1 471 ? 5.501 21.147 -29.523 1.00 67.69 471 TYR A CA 1
ATOM 3634 C C . TYR A 1 471 ? 5.393 19.739 -30.126 1.00 67.69 471 TYR A C 1
ATOM 3636 O O . TYR A 1 471 ? 5.324 19.632 -31.344 1.00 67.69 471 TYR A O 1
ATOM 3644 N N . ALA A 1 472 ? 5.331 18.672 -29.324 1.00 67.19 472 ALA A N 1
ATOM 3645 C CA . ALA A 1 472 ? 5.272 17.275 -29.766 1.00 67.19 472 ALA A CA 1
ATOM 3646 C C . ALA A 1 472 ? 3.847 16.683 -29.765 1.00 67.19 472 ALA A C 1
ATOM 3648 O O . ALA A 1 472 ? 3.625 15.601 -30.308 1.00 67.19 472 ALA A O 1
ATOM 3649 N N . LYS A 1 473 ? 2.842 17.415 -29.256 1.00 72.69 473 LYS A N 1
ATOM 3650 C CA . LYS A 1 473 ? 1.432 16.967 -29.174 1.00 72.69 473 LYS A CA 1
ATOM 3651 C C . LYS A 1 473 ? 0.818 16.505 -30.502 1.00 72.69 473 LYS A C 1
ATOM 3653 O O . LYS A 1 473 ? -0.137 15.736 -30.509 1.00 72.69 473 LYS A O 1
ATOM 3658 N N . HIS A 1 474 ? 1.352 16.966 -31.631 1.00 70.06 474 HIS A N 1
ATOM 3659 C CA . HIS A 1 474 ? 0.880 16.609 -32.970 1.00 70.06 474 HIS A CA 1
ATOM 3660 C C . HIS A 1 474 ? 1.404 15.246 -33.476 1.00 70.06 474 HIS A C 1
ATOM 3662 O O . HIS A 1 474 ? 0.938 14.764 -34.509 1.00 70.06 474 HIS A O 1
ATOM 3668 N N . LYS A 1 475 ? 2.343 14.614 -32.757 1.00 69.44 475 LYS A N 1
ATOM 3669 C CA . LYS A 1 475 ? 2.861 13.259 -33.012 1.00 69.44 475 LYS A CA 1
ATOM 3670 C C . LYS A 1 475 ? 2.941 12.454 -31.700 1.00 69.44 475 LYS A C 1
ATOM 3672 O O . LYS A 1 475 ? 4.037 12.163 -31.225 1.00 69.44 475 LYS A O 1
ATOM 3677 N N . PRO A 1 476 ? 1.798 12.081 -31.100 1.00 72.94 476 PRO A N 1
ATOM 3678 C CA . PRO A 1 476 ? 1.793 11.372 -29.826 1.00 72.94 476 PRO A CA 1
ATOM 3679 C C . PRO A 1 476 ? 2.403 9.970 -29.951 1.00 72.94 476 PRO A C 1
ATOM 3681 O O . PRO A 1 476 ? 2.084 9.208 -30.870 1.00 72.94 476 PRO A O 1
ATOM 3684 N N . ALA A 1 477 ? 3.242 9.607 -28.983 1.00 80.25 477 ALA A N 1
ATOM 3685 C CA . ALA A 1 477 ? 3.870 8.291 -28.891 1.00 80.25 477 ALA A CA 1
ATOM 3686 C C . ALA A 1 477 ? 2.897 7.178 -28.448 1.00 80.25 477 ALA A C 1
ATOM 3688 O O . ALA A 1 477 ? 3.195 5.989 -28.589 1.00 80.25 477 ALA A O 1
ATOM 3689 N N . ASP A 1 478 ? 1.712 7.546 -27.949 1.00 83.06 478 ASP A N 1
ATOM 3690 C CA . ASP A 1 478 ? 0.756 6.647 -27.294 1.00 83.06 478 ASP A CA 1
ATOM 3691 C C . ASP A 1 478 ? 0.451 5.380 -28.084 1.00 83.06 478 ASP A C 1
ATOM 3693 O O . ASP A 1 478 ? 0.498 4.274 -27.543 1.00 83.06 478 ASP A O 1
ATOM 3697 N N . ALA A 1 479 ? 0.150 5.522 -29.376 1.00 86.44 479 ALA A N 1
ATOM 3698 C CA . ALA A 1 479 ? -0.291 4.405 -30.202 1.00 86.44 479 ALA A CA 1
ATOM 3699 C C . ALA A 1 479 ? 0.794 3.327 -30.332 1.00 86.44 479 ALA A C 1
ATOM 3701 O O . ALA A 1 479 ? 0.519 2.140 -30.138 1.00 86.44 479 ALA A O 1
ATOM 3702 N N . ILE A 1 480 ? 2.030 3.741 -30.623 1.00 89.00 480 ILE A N 1
ATOM 3703 C CA . ILE A 1 480 ? 3.149 2.821 -30.831 1.00 89.00 480 ILE A CA 1
ATOM 3704 C C . ILE A 1 480 ? 3.672 2.264 -29.508 1.00 89.00 480 ILE A C 1
ATOM 3706 O O . ILE A 1 480 ? 3.907 1.062 -29.416 1.00 89.00 480 ILE A O 1
ATOM 3710 N N . LEU A 1 481 ? 3.776 3.077 -28.454 1.00 90.25 481 LEU A N 1
ATOM 3711 C CA . LEU A 1 481 ? 4.181 2.599 -27.129 1.00 90.25 481 LEU A CA 1
ATOM 3712 C C . LEU A 1 481 ? 3.154 1.608 -26.557 1.00 90.25 481 LEU A C 1
ATOM 3714 O O . LEU A 1 481 ? 3.527 0.563 -26.023 1.00 90.25 481 LEU A O 1
ATOM 3718 N N . THR A 1 482 ? 1.860 1.856 -26.779 1.00 90.38 482 THR A N 1
ATOM 3719 C CA . THR A 1 482 ? 0.788 0.905 -26.445 1.00 90.38 482 THR A CA 1
ATOM 3720 C C . THR A 1 482 ? 0.895 -0.395 -27.219 1.00 90.38 482 THR A C 1
ATOM 3722 O O . THR A 1 482 ? 0.674 -1.472 -26.658 1.00 90.38 482 THR A O 1
ATOM 3725 N N . GLU A 1 483 ? 1.235 -0.326 -28.501 1.00 92.38 483 GLU A N 1
ATOM 3726 C CA . GLU A 1 483 ? 1.473 -1.520 -29.300 1.00 92.38 483 GLU A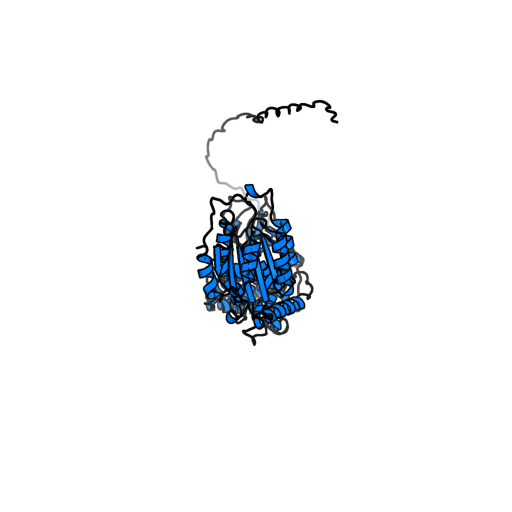 CA 1
ATOM 3727 C C . GLU A 1 483 ? 2.671 -2.320 -28.766 1.00 92.38 483 GLU A C 1
ATOM 3729 O O . GLU A 1 483 ? 2.554 -3.531 -28.568 1.00 92.38 483 GLU A O 1
ATOM 3734 N N . LEU A 1 484 ? 3.796 -1.659 -28.474 1.00 92.69 484 LEU A N 1
ATOM 3735 C CA . LEU A 1 484 ? 4.998 -2.305 -27.946 1.00 92.69 484 LEU A CA 1
ATOM 3736 C C . LEU A 1 484 ? 4.739 -2.971 -26.590 1.00 92.69 484 LEU A C 1
ATOM 3738 O O . LEU A 1 484 ? 5.100 -4.135 -26.420 1.00 92.69 484 LEU A O 1
ATOM 3742 N N . ALA A 1 485 ? 4.063 -2.296 -25.657 1.00 91.31 485 ALA A N 1
ATOM 3743 C CA . ALA A 1 485 ? 3.698 -2.888 -24.370 1.00 91.31 485 ALA A CA 1
ATOM 3744 C C . ALA A 1 485 ? 2.833 -4.149 -24.546 1.00 91.31 485 ALA A C 1
ATOM 3746 O O . ALA A 1 485 ? 3.137 -5.203 -23.983 1.00 91.31 485 ALA A O 1
ATOM 3747 N N . LYS A 1 486 ? 1.815 -4.096 -25.419 1.00 91.62 486 LYS A N 1
ATOM 3748 C CA . LYS A 1 486 ? 0.967 -5.260 -25.732 1.00 91.62 486 LYS A CA 1
ATOM 3749 C C . LYS A 1 486 ? 1.760 -6.410 -26.353 1.00 91.62 486 LYS A C 1
ATOM 3751 O O . LYS A 1 486 ? 1.571 -7.560 -25.962 1.00 91.62 486 LYS A O 1
ATOM 3756 N N . LEU A 1 487 ? 2.663 -6.121 -27.294 1.00 92.44 487 LEU A N 1
ATOM 3757 C CA . LEU A 1 487 ? 3.550 -7.127 -27.896 1.00 92.44 487 LEU A CA 1
ATOM 3758 C C . LEU A 1 487 ? 4.494 -7.755 -26.864 1.00 92.44 487 LEU A C 1
ATOM 3760 O O . LEU A 1 487 ? 4.820 -8.937 -26.969 1.00 92.44 487 LEU A O 1
ATOM 3764 N N . GLY A 1 488 ? 4.916 -6.971 -25.873 1.00 88.69 488 GLY A N 1
ATOM 3765 C CA . GLY A 1 488 ? 5.736 -7.399 -24.747 1.00 88.69 488 GLY A CA 1
ATOM 3766 C C . GLY A 1 488 ? 4.966 -8.104 -23.631 1.00 88.69 488 GLY A C 1
ATOM 3767 O O . GLY A 1 488 ? 5.587 -8.496 -22.646 1.00 88.69 488 GLY A O 1
ATOM 3768 N N . GLY A 1 489 ? 3.643 -8.260 -23.748 1.00 86.12 489 GLY A N 1
ATOM 3769 C CA . GLY A 1 489 ? 2.795 -8.850 -22.710 1.00 86.12 489 GLY A CA 1
ATOM 3770 C C . GLY A 1 489 ? 2.680 -8.008 -21.434 1.00 86.12 489 GLY A C 1
ATOM 3771 O O . GLY A 1 489 ? 2.361 -8.561 -20.381 1.00 86.12 489 GLY A O 1
ATOM 3772 N N . GLY A 1 490 ? 2.990 -6.712 -21.512 1.00 86.00 490 GLY A N 1
ATOM 3773 C CA . GLY A 1 490 ? 2.793 -5.742 -20.441 1.00 86.00 490 GLY A CA 1
ATOM 3774 C C . GLY A 1 490 ? 1.665 -4.761 -20.749 1.00 86.00 490 GLY A C 1
ATOM 3775 O O . GLY A 1 490 ? 0.800 -4.998 -21.594 1.00 86.00 490 GLY A O 1
ATOM 3776 N N . GLU A 1 491 ? 1.676 -3.651 -20.026 1.00 85.56 491 GLU A N 1
ATOM 3777 C CA . GLU A 1 491 ? 0.618 -2.645 -20.020 1.00 85.56 491 GLU A CA 1
ATOM 3778 C C . GLU A 1 491 ? 1.198 -1.246 -20.231 1.00 85.56 491 GLU A C 1
ATOM 3780 O O . GLU A 1 491 ? 2.410 -1.029 -20.155 1.00 85.56 491 GLU A O 1
ATOM 3785 N N . VAL A 1 492 ? 0.307 -0.293 -20.489 1.00 85.38 492 VAL A N 1
ATOM 3786 C CA . VAL A 1 492 ? 0.645 1.126 -20.532 1.00 85.38 492 VAL A CA 1
ATOM 3787 C C . VAL A 1 492 ? 0.042 1.828 -19.337 1.00 85.38 492 VAL A C 1
ATOM 3789 O O . VAL A 1 492 ? -1.122 1.596 -19.012 1.00 85.38 492 VAL A O 1
ATOM 3792 N N . ALA A 1 493 ? 0.820 2.706 -18.717 1.00 82.38 493 ALA A N 1
ATOM 3793 C CA . ALA A 1 493 ? 0.313 3.643 -17.729 1.00 82.38 493 ALA A CA 1
ATOM 3794 C C . ALA A 1 493 ? 0.873 5.048 -17.993 1.00 82.38 493 ALA A C 1
ATOM 3796 O O . ALA A 1 493 ? 2.019 5.174 -18.427 1.00 82.38 493 ALA A O 1
ATOM 3797 N N . PRO A 1 494 ? 0.091 6.109 -17.743 1.00 80.38 494 PRO A N 1
ATOM 3798 C CA . PRO A 1 494 ? 0.624 7.460 -17.763 1.00 80.38 494 PRO A CA 1
ATOM 3799 C C . PRO A 1 494 ? 1.610 7.647 -16.605 1.00 80.38 494 PRO A C 1
ATOM 3801 O O . PRO A 1 494 ? 1.405 7.119 -15.507 1.00 80.38 494 PRO A O 1
ATOM 3804 N N . LEU A 1 495 ? 2.651 8.451 -16.813 1.00 75.38 495 LEU A N 1
ATOM 3805 C CA . LEU A 1 495 ? 3.552 8.892 -15.749 1.00 75.38 495 LEU A CA 1
ATOM 3806 C C . LEU A 1 495 ? 2.917 10.052 -14.959 1.00 75.38 495 LEU A C 1
ATOM 3808 O O . LEU A 1 495 ? 3.496 11.117 -14.793 1.00 75.38 495 LEU A O 1
ATOM 3812 N N . SER A 1 496 ? 1.680 9.859 -14.501 1.00 66.12 496 SER A N 1
ATOM 3813 C CA . SER A 1 496 ? 0.860 10.922 -13.916 1.00 66.12 496 SER A CA 1
ATOM 3814 C C . SER A 1 496 ? 1.048 11.077 -12.406 1.00 66.12 496 SER A C 1
ATOM 3816 O O . SER A 1 496 ? 0.794 12.153 -11.869 1.00 66.12 496 SER A O 1
ATOM 3818 N N . SER A 1 497 ? 1.435 10.013 -11.680 1.00 72.31 497 SER A N 1
ATOM 3819 C CA . SER A 1 497 ? 1.619 10.088 -10.224 1.00 72.31 497 SER A CA 1
ATOM 3820 C C . SER A 1 497 ? 2.633 9.081 -9.646 1.00 72.31 497 SER A C 1
ATOM 3822 O O . SER A 1 497 ? 2.800 7.980 -10.182 1.00 72.31 497 SER A O 1
ATOM 3824 N N . PRO A 1 498 ? 3.261 9.416 -8.496 1.00 75.44 498 PRO A N 1
ATOM 3825 C CA . PRO A 1 498 ? 4.135 8.502 -7.759 1.00 75.44 498 PRO A CA 1
ATOM 3826 C C . PRO A 1 498 ? 3.502 7.166 -7.370 1.00 75.44 498 PRO A C 1
ATOM 3828 O O . PRO A 1 498 ? 4.157 6.125 -7.356 1.00 75.44 498 PRO A O 1
ATOM 3831 N N . GLU A 1 499 ? 2.220 7.206 -7.015 1.00 80.94 499 GLU A N 1
ATOM 3832 C CA . GLU A 1 499 ? 1.478 6.030 -6.578 1.00 80.94 499 GLU A CA 1
ATOM 3833 C C . GLU A 1 499 ? 1.280 5.050 -7.737 1.00 80.94 499 GLU A C 1
ATOM 3835 O O . GLU A 1 499 ? 1.534 3.856 -7.583 1.00 80.94 499 GLU A O 1
ATOM 3840 N N . GLU A 1 500 ? 0.884 5.552 -8.907 1.00 79.19 500 GLU A N 1
ATOM 3841 C CA . GLU A 1 500 ? 0.621 4.708 -10.073 1.00 79.19 500 GLU A CA 1
ATOM 3842 C C . GLU A 1 500 ? 1.907 4.066 -10.608 1.00 79.19 500 GLU A C 1
ATOM 3844 O O . GLU A 1 500 ? 1.876 2.896 -10.990 1.00 79.19 500 GLU A O 1
ATOM 3849 N N . LEU A 1 501 ? 3.060 4.748 -10.522 1.00 81.88 501 LEU A N 1
ATOM 3850 C CA . LEU A 1 501 ? 4.355 4.139 -10.849 1.00 81.88 501 LEU A CA 1
ATOM 3851 C C . LEU A 1 501 ? 4.638 2.901 -9.981 1.00 81.88 501 LEU A C 1
ATOM 3853 O O . LEU A 1 501 ? 5.013 1.841 -10.491 1.00 81.88 501 LEU A O 1
ATOM 3857 N N . LEU A 1 502 ? 4.441 3.019 -8.664 1.00 85.44 502 LEU A N 1
ATOM 3858 C CA . LEU A 1 502 ? 4.642 1.917 -7.720 1.00 85.44 502 LEU A CA 1
ATOM 3859 C C . LEU A 1 502 ? 3.686 0.761 -8.011 1.00 85.44 502 LEU A C 1
ATOM 3861 O O . LEU A 1 502 ? 4.125 -0.387 -8.115 1.00 85.44 502 LEU A O 1
ATOM 3865 N N . VAL A 1 503 ? 2.395 1.057 -8.178 1.00 87.56 503 VAL A N 1
ATOM 3866 C CA . VAL A 1 503 ? 1.373 0.052 -8.501 1.00 87.56 503 VAL A CA 1
ATOM 3867 C C . VAL A 1 503 ? 1.731 -0.677 -9.787 1.00 87.56 503 VAL A C 1
ATOM 3869 O O . VAL A 1 503 ? 1.686 -1.907 -9.822 1.00 87.56 503 VAL A O 1
ATOM 3872 N N . HIS A 1 504 ? 2.155 0.049 -10.817 1.00 85.38 504 HIS A N 1
ATOM 3873 C CA . HIS A 1 504 ? 2.513 -0.531 -12.101 1.00 85.38 504 HIS A CA 1
ATOM 3874 C C . HIS A 1 504 ? 3.728 -1.466 -11.996 1.00 85.38 504 HIS A C 1
ATOM 3876 O O . HIS A 1 504 ? 3.686 -2.601 -12.474 1.00 85.38 504 HIS A O 1
ATOM 3882 N N . ILE A 1 505 ? 4.788 -1.061 -11.288 1.00 83.38 505 ILE A N 1
ATOM 3883 C CA . ILE A 1 505 ? 5.974 -1.908 -11.075 1.00 83.38 505 ILE A CA 1
ATOM 3884 C C . ILE A 1 505 ? 5.618 -3.190 -10.310 1.00 83.38 505 ILE A C 1
ATOM 3886 O O . ILE A 1 505 ? 6.068 -4.281 -10.677 1.00 83.38 505 ILE A O 1
ATOM 3890 N N . LEU A 1 506 ? 4.795 -3.091 -9.262 1.00 87.25 506 LEU A N 1
ATOM 3891 C CA . LEU A 1 506 ? 4.339 -4.270 -8.523 1.00 87.25 506 LEU A CA 1
ATOM 3892 C C . LEU A 1 506 ? 3.450 -5.169 -9.389 1.00 87.25 506 LEU A C 1
ATOM 3894 O O . LEU A 1 506 ? 3.576 -6.391 -9.334 1.00 87.25 506 LEU A O 1
ATOM 3898 N N . THR A 1 507 ? 2.602 -4.577 -10.225 1.00 87.81 507 THR A N 1
ATOM 3899 C CA . THR A 1 507 ? 1.744 -5.300 -11.171 1.00 87.81 507 THR A CA 1
ATOM 3900 C C . THR A 1 507 ? 2.582 -6.095 -12.167 1.00 87.81 507 THR A C 1
ATOM 3902 O O . THR A 1 507 ? 2.311 -7.266 -12.425 1.00 87.81 507 THR A O 1
ATOM 3905 N N . LEU A 1 508 ? 3.681 -5.526 -12.658 1.00 84.12 508 LEU A N 1
ATOM 3906 C CA . LEU A 1 508 ? 4.603 -6.244 -13.537 1.00 84.12 508 LEU A CA 1
ATOM 3907 C C . LEU A 1 508 ? 5.294 -7.415 -12.837 1.00 84.12 508 LEU A C 1
ATOM 3909 O O . LEU A 1 508 ? 5.497 -8.485 -13.433 1.00 84.12 508 LEU A O 1
ATOM 3913 N N . ALA A 1 509 ? 5.642 -7.224 -11.564 1.00 83.38 509 ALA A N 1
ATOM 3914 C CA . ALA A 1 509 ? 6.257 -8.256 -10.750 1.00 83.38 509 ALA A CA 1
ATOM 3915 C C . ALA A 1 509 ? 5.284 -9.412 -10.462 1.00 83.38 509 ALA A C 1
ATOM 3917 O O . ALA A 1 509 ? 5.664 -10.569 -10.650 1.00 83.38 509 ALA A O 1
ATOM 3918 N N . PHE A 1 510 ? 4.050 -9.118 -10.039 1.00 85.38 510 PHE A N 1
ATOM 3919 C CA . PHE A 1 510 ? 3.118 -10.106 -9.476 1.00 85.38 510 PHE A CA 1
ATOM 3920 C C . PHE A 1 510 ? 1.984 -10.544 -10.412 1.00 85.38 510 PHE A C 1
ATOM 3922 O O . PHE A 1 510 ? 1.471 -11.652 -10.250 1.00 85.38 510 PHE A O 1
ATOM 3929 N N . GLY A 1 511 ? 1.641 -9.730 -11.406 1.00 82.12 511 GLY A N 1
ATOM 3930 C CA . GLY A 1 511 ? 0.587 -9.971 -12.391 1.00 82.12 511 GLY A CA 1
ATOM 3931 C C . GLY A 1 511 ? -0.548 -8.931 -12.346 1.00 82.12 511 GLY A C 1
ATOM 3932 O O . GLY A 1 511 ? -0.773 -8.320 -11.299 1.00 82.12 511 GLY A O 1
ATOM 3933 N N . PRO A 1 512 ? -1.283 -8.762 -13.464 1.00 81.12 512 PRO A N 1
ATOM 3934 C CA . PRO A 1 512 ? -2.364 -7.776 -13.616 1.00 81.12 512 PRO A CA 1
ATOM 3935 C C . PRO A 1 512 ? -3.625 -8.089 -12.799 1.00 81.12 512 PRO A C 1
ATOM 3937 O O . PRO A 1 512 ? -4.388 -7.185 -12.467 1.00 81.12 512 PRO A O 1
ATOM 3940 N N . ASP A 1 513 ? -3.826 -9.345 -12.398 1.00 82.31 513 ASP A N 1
ATOM 3941 C CA . ASP A 1 513 ? -5.041 -9.778 -11.691 1.00 82.31 513 ASP A CA 1
ATOM 3942 C C . ASP A 1 513 ? -5.221 -9.117 -10.308 1.00 82.31 513 ASP A C 1
ATOM 3944 O O . ASP A 1 513 ? -6.320 -9.124 -9.754 1.00 82.31 513 ASP A O 1
ATOM 3948 N N . TYR A 1 514 ? -4.157 -8.519 -9.757 1.00 83.31 514 TYR A N 1
ATOM 3949 C CA . TYR A 1 514 ? -4.101 -8.013 -8.380 1.00 83.31 514 TYR A CA 1
ATOM 3950 C C . TYR A 1 514 ? -3.879 -6.498 -8.277 1.00 83.31 514 TYR A C 1
ATOM 3952 O O . TYR A 1 514 ? -3.531 -5.994 -7.210 1.00 83.31 514 TYR A O 1
ATOM 3960 N N . VAL A 1 515 ? -4.055 -5.749 -9.372 1.00 83.75 515 VAL A N 1
ATOM 3961 C CA . VAL A 1 515 ? -3.782 -4.298 -9.432 1.00 83.75 515 VAL A CA 1
ATOM 3962 C C . VAL A 1 515 ? -4.469 -3.524 -8.300 1.00 83.75 515 VAL A C 1
ATOM 3964 O O . VAL A 1 515 ? -3.862 -2.635 -7.705 1.00 83.75 515 VAL A O 1
ATOM 3967 N N . GLN A 1 516 ? -5.723 -3.857 -7.975 1.00 81.06 516 GLN A N 1
ATOM 3968 C CA . GLN A 1 516 ? -6.464 -3.146 -6.927 1.00 81.06 516 GLN A CA 1
ATOM 3969 C C . GLN A 1 516 ? -5.913 -3.436 -5.527 1.00 81.06 516 GLN A C 1
ATOM 3971 O O . GLN A 1 516 ? -5.705 -2.504 -4.754 1.00 81.06 516 GLN A O 1
ATOM 3976 N N . ASP A 1 517 ? -5.595 -4.693 -5.219 1.00 83.81 517 ASP A N 1
ATOM 3977 C CA . ASP A 1 517 ? -4.997 -5.079 -3.938 1.00 83.81 517 ASP A CA 1
ATOM 3978 C C . ASP A 1 517 ? -3.607 -4.446 -3.750 1.00 83.81 517 ASP A C 1
ATOM 3980 O O . ASP A 1 517 ? -3.271 -3.949 -2.671 1.00 83.81 517 ASP A O 1
ATOM 3984 N N . LEU A 1 518 ? -2.810 -4.397 -4.822 1.00 88.00 518 LEU A N 1
ATOM 3985 C CA . LEU A 1 518 ? -1.509 -3.728 -4.831 1.00 88.00 518 LEU A CA 1
ATOM 3986 C C . LEU A 1 518 ? -1.654 -2.215 -4.638 1.00 88.00 518 LEU A C 1
ATOM 3988 O O . LEU A 1 518 ? -0.893 -1.633 -3.867 1.00 88.00 518 LEU A O 1
ATOM 3992 N N . ARG A 1 519 ? -2.651 -1.580 -5.264 1.00 87.06 519 ARG A N 1
ATOM 3993 C CA . ARG A 1 519 ? -2.959 -0.157 -5.053 1.00 87.06 519 ARG A CA 1
ATOM 3994 C C . ARG A 1 519 ? -3.350 0.133 -3.609 1.00 87.06 519 ARG A C 1
ATOM 3996 O O . ARG A 1 519 ? -2.835 1.084 -3.023 1.00 87.06 519 ARG A O 1
ATOM 4003 N N . LEU A 1 520 ? -4.189 -0.706 -3.000 1.00 83.88 520 LEU A N 1
ATOM 4004 C CA . LEU A 1 520 ? -4.539 -0.577 -1.583 1.00 83.88 520 LEU A CA 1
ATOM 4005 C C . LEU A 1 520 ? -3.304 -0.675 -0.684 1.00 83.88 520 LEU A C 1
ATOM 4007 O O . LEU A 1 520 ? -3.152 0.144 0.225 1.00 83.88 520 LEU A O 1
ATOM 4011 N N . LEU A 1 521 ? -2.403 -1.620 -0.967 1.00 88.12 521 LEU A N 1
ATOM 4012 C CA . LEU A 1 521 ? -1.146 -1.766 -0.236 1.00 88.12 521 LEU A CA 1
ATOM 4013 C C . LEU A 1 521 ? -0.230 -0.544 -0.408 1.00 88.12 521 LEU A C 1
ATOM 4015 O O . LEU A 1 521 ? 0.316 -0.065 0.582 1.00 88.12 521 LEU A O 1
ATOM 4019 N N . VAL A 1 522 ? -0.054 -0.036 -1.633 1.00 88.44 522 VAL A N 1
ATOM 4020 C CA . VAL A 1 522 ? 0.791 1.140 -1.914 1.00 88.44 522 VAL A CA 1
ATOM 4021 C C . VAL A 1 522 ? 0.257 2.367 -1.176 1.00 88.44 522 VAL A C 1
ATOM 4023 O O . VAL A 1 522 ? 1.023 3.043 -0.490 1.00 88.44 522 VAL A O 1
ATOM 4026 N N . ARG A 1 523 ? -1.057 2.616 -1.239 1.00 85.69 523 ARG A N 1
ATOM 4027 C CA . ARG A 1 523 ? -1.705 3.695 -0.476 1.00 85.69 523 ARG A CA 1
ATOM 4028 C C . ARG A 1 523 ? -1.464 3.543 1.017 1.00 85.69 523 ARG A C 1
ATOM 4030 O O . ARG A 1 523 ? -1.035 4.484 1.669 1.00 85.69 523 ARG A O 1
ATOM 4037 N N . ALA A 1 524 ? -1.683 2.344 1.554 1.00 84.81 524 ALA A N 1
ATOM 4038 C CA . ALA A 1 524 ? -1.468 2.075 2.970 1.00 84.81 524 ALA A CA 1
ATOM 4039 C C . ALA A 1 524 ? -0.012 2.311 3.386 1.00 84.81 524 ALA A C 1
ATOM 4041 O O . ALA A 1 524 ? 0.248 2.910 4.427 1.00 84.81 524 ALA A O 1
ATOM 4042 N N . TYR A 1 525 ? 0.937 1.857 2.567 1.00 88.19 525 TYR A N 1
ATOM 4043 C CA . TYR A 1 525 ? 2.362 2.050 2.798 1.00 88.19 525 TYR A CA 1
ATOM 4044 C C . TYR A 1 525 ? 2.723 3.539 2.841 1.00 88.19 525 TYR A C 1
ATOM 4046 O O . TYR A 1 525 ? 3.404 3.963 3.772 1.00 88.19 525 TYR A O 1
ATOM 4054 N N . ARG A 1 526 ? 2.216 4.334 1.894 1.00 84.69 526 ARG A N 1
ATOM 4055 C CA . ARG A 1 526 ? 2.436 5.788 1.833 1.00 84.69 526 ARG A CA 1
ATOM 4056 C C . ARG A 1 526 ? 1.773 6.540 2.985 1.00 84.69 526 ARG A C 1
ATOM 4058 O O . ARG A 1 526 ? 2.382 7.457 3.524 1.00 84.69 526 ARG A O 1
ATOM 4065 N N . ASP A 1 527 ? 0.577 6.124 3.400 1.00 80.88 527 ASP A N 1
ATOM 4066 C CA . ASP A 1 527 ? -0.136 6.714 4.541 1.00 80.88 527 ASP A CA 1
ATOM 4067 C C . ASP A 1 527 ? 0.639 6.518 5.857 1.00 80.88 527 ASP A C 1
ATOM 4069 O O . ASP A 1 527 ? 0.668 7.406 6.710 1.00 80.88 527 ASP A O 1
ATOM 4073 N N . VAL A 1 528 ? 1.267 5.349 6.028 1.00 82.50 528 VAL A N 1
ATOM 4074 C CA . VAL A 1 528 ? 2.040 5.003 7.233 1.00 82.50 528 VAL A CA 1
ATOM 4075 C C . VAL A 1 528 ? 3.456 5.572 7.184 1.00 82.50 528 VAL A C 1
ATOM 4077 O O . VAL A 1 528 ? 3.985 6.004 8.209 1.00 82.50 528 VAL A O 1
ATOM 4080 N N . ARG A 1 529 ? 4.070 5.589 5.999 1.00 79.62 529 ARG A N 1
ATOM 4081 C CA . ARG A 1 529 ? 5.419 6.107 5.754 1.00 79.62 529 ARG A CA 1
ATOM 4082 C C . ARG A 1 529 ? 5.375 7.253 4.749 1.00 79.62 529 ARG A C 1
ATOM 4084 O O . ARG A 1 529 ? 5.854 7.086 3.624 1.00 79.62 529 ARG A O 1
ATOM 4091 N N . PRO A 1 530 ? 4.828 8.417 5.142 1.00 60.47 530 PRO A N 1
ATOM 4092 C CA . PRO A 1 530 ? 4.859 9.582 4.279 1.00 60.47 530 PRO A CA 1
ATOM 4093 C C . PRO A 1 530 ? 6.316 9.920 3.965 1.00 60.47 530 PRO A C 1
ATOM 4095 O O . PRO A 1 530 ? 7.188 9.845 4.839 1.00 60.47 530 PRO A O 1
ATOM 4098 N N . GLN A 1 531 ? 6.586 10.262 2.704 1.00 56.53 531 GLN A N 1
ATOM 4099 C CA . GLN A 1 531 ? 7.902 10.747 2.314 1.00 56.53 531 GLN A CA 1
ATOM 4100 C C . GLN A 1 531 ? 8.269 11.925 3.222 1.00 56.53 531 GLN A C 1
ATOM 4102 O O . GLN A 1 531 ? 7.445 12.809 3.472 1.00 56.53 531 GLN A O 1
ATOM 4107 N N . ARG A 1 532 ? 9.505 11.943 3.734 1.00 44.03 532 ARG A N 1
ATOM 4108 C CA . ARG A 1 532 ? 10.056 13.197 4.243 1.00 44.03 532 ARG A CA 1
ATOM 4109 C C . ARG A 1 532 ? 10.090 14.132 3.042 1.00 44.03 532 ARG A C 1
ATOM 4111 O O . ARG A 1 532 ? 10.794 13.840 2.081 1.00 44.03 532 ARG A O 1
ATOM 4118 N N . VAL A 1 533 ? 9.275 15.180 3.078 1.00 35.97 533 VAL A N 1
ATOM 4119 C CA . VAL A 1 533 ? 9.467 16.335 2.206 1.00 35.97 533 VAL A CA 1
ATOM 4120 C C . VAL A 1 533 ? 10.815 16.907 2.640 1.00 35.97 533 VAL A C 1
ATOM 4122 O O . VAL A 1 533 ? 10.903 17.495 3.718 1.00 35.97 533 VAL A O 1
ATOM 4125 N N . GLU A 1 534 ? 11.876 16.546 1.916 1.00 27.94 534 GLU A N 1
ATOM 4126 C CA . GLU A 1 534 ? 13.204 17.151 2.077 1.00 27.94 534 GLU A CA 1
ATOM 4127 C C . GLU A 1 534 ? 13.197 18.596 1.586 1.00 27.94 534 GLU A C 1
ATOM 4129 O O . GLU A 1 534 ? 12.559 18.863 0.539 1.00 27.94 534 GLU A O 1
#

Radius of gyration: 34.69 Å; Cα contacts (8 Å, |Δi|>4): 848; chains: 1; bounding box: 90×80×137 Å